Protein 4ANG (pdb70)

Solvent-accessible surface area: 22277 Å² total; per-residue (Å²): 93,13,15,60,67,8,49,0,83,9,66,54,106,111,60,72,87,45,65,0,78,42,87,45,42,102,128,114,55,0,36,0,2,39,52,99,21,27,23,58,21,20,13,93,0,19,0,13,31,122,137,32,116,137,24,48,58,62,1,19,0,102,0,12,25,16,33,65,92,78,79,91,75,141,62,118,94,41,69,51,57,59,40,21,6,92,1,28,0,47,1,28,1,15,52,148,15,66,67,126,42,17,31,22,7,0,6,8,0,18,12,0,1,82,65,94,27,122,1,0,30,27,0,0,0,53,38,86,37,23,160,10,100,26,46,76,5,44,0,94,10,64,43,105,103,80,67,82,45,58,0,66,60,131,44,63,170,123,118,58,0,29,0,3,53,58,125,66,49,87,81,15,20,5,63,0,23,0,14,37,109,134,27,111,134,18,50,55,62,0,25,0,86,0,12,33,16,43,48,117,68,115,76,86,151,61,122,78,74,44,72,61,47,53,14,9,78,0,35,0,38,0,26,0,25,67,179,13,60,70,131,39,19,30,20,4,0,5,13,0,15,20,0,0,88,54,91,26,113,2,0,24,33,0,0,0,54,36,86,36,17,137,148,54,52,108,72,48,76,63,140,47,149,104,103,103,65,67,76,68,56,5,72,53,116,50,99,182,128,48,52,8,39,5,3,36,62,107,67,71,91,79,16,26,8,88,26,28,74,23,79,116,141,33,116,122,26,76,40,62,22,19,40,108,42,19,56,20,55,54,101,74,90,84,78,138,69,107,99,48,56,43,63,66,149,45,69,159,74,75,52,80,24,72,38,41,12,162,14,51,75,145,97,62,104,84,109,59,37,135,78,49,56,31,83,97,50,91,71,144,127,40,37,38,49,92,76,73,154,65,52,119,232

Structure (mmCIF, N/CA/C/O backbone):
data_4ANG
#
_entry.id   4ANG
#
_cell.length_a   281.300
_cell.length_b   285.400
_cell.length_c   472.900
_cell.angle_alpha   93.23
_cell.angle_beta   90.03
_cell.angle_gamma   119.45
#
_symmetry.space_group_name_H-M   'P 1'
#
loop_
_entity.id
_entity.type
_entity.pdbx_description
1 polymer 'COAT PROTEIN'
2 polymer "5'-R(*CP*CP*AP*UP*AP*AP*GP*GP*AP*GP*CP*UP*AP*CP *CP*UP*AP*UP*GP*GP)-3'"
3 non-polymer 'CALCIUM ION'
#
loop_
_atom_site.group_PDB
_atom_site.id
_atom_site.type_symbol
_atom_site.label_atom_id
_atom_site.label_alt_id
_atom_site.label_comp_id
_atom_site.label_asym_id
_atom_site.label_entity_id
_atom_site.label_seq_id
_atom_site.pdbx_PDB_ins_code
_atom_site.Cartn_x
_atom_site.Cartn_y
_atom_site.Cartn_z
_atom_site.occupancy
_atom_site.B_iso_or_equiv
_atom_site.auth_seq_id
_atom_site.auth_comp_id
_atom_site.auth_asym_id
_atom_site.auth_atom_id
_atom_site.pdbx_PDB_model_num
ATOM 1 N N . ALA A 1 1 ? 12.613 18.536 130.737 1.00 38.64 1 ALA A N 1
ATOM 2 C CA . ALA A 1 1 ? 12.531 19.616 129.721 1.00 39.71 1 ALA A CA 1
ATOM 3 C C . ALA A 1 1 ? 11.243 20.496 129.831 1.00 39.22 1 ALA A C 1
ATOM 4 O O . ALA A 1 1 ? 10.858 20.892 130.936 1.00 41.65 1 ALA A O 1
ATOM 6 N N . GLN A 1 2 ? 10.583 20.789 128.705 1.00 37.92 2 GLN A N 1
ATOM 7 C CA . GLN A 1 2 ? 9.404 21.667 128.666 1.00 32.09 2 GLN A CA 1
ATOM 8 C C . GLN A 1 2 ? 8.039 21.048 128.806 1.00 31.26 2 GLN A C 1
ATOM 9 O O . GLN A 1 2 ? 7.292 21.396 129.719 1.00 29.87 2 GLN A O 1
ATOM 15 N N . LEU A 1 3 ? 7.697 20.179 127.857 1.00 29.13 3 LEU A N 1
ATOM 16 C CA . LEU A 1 3 ? 6.400 19.514 127.841 1.00 28.90 3 LEU A CA 1
ATOM 17 C C . LEU A 1 3 ? 6.213 18.713 129.106 1.00 29.18 3 LEU A C 1
ATOM 18 O O . LEU A 1 3 ? 6.991 17.806 129.402 1.00 29.89 3 LEU A O 1
ATOM 23 N N . GLN A 1 4 ? 5.158 19.040 129.838 1.00 28.78 4 GLN A N 1
ATOM 24 C CA . GLN A 1 4 ? 4.878 18.407 131.111 1.00 29.43 4 GLN A CA 1
ATOM 25 C C . GLN A 1 4 ? 3.388 18.275 131.289 1.00 29.85 4 GLN A C 1
ATOM 26 O O . GLN A 1 4 ? 2.626 18.546 130.363 1.00 31.81 4 GLN A O 1
ATOM 32 N N . ASN A 1 5 ? 2.962 17.882 132.485 1.00 29.27 5 ASN A N 1
ATOM 33 C CA . ASN A 1 5 ? 1.536 17.749 132.732 1.00 27.72 5 ASN A CA 1
ATOM 34 C C . ASN A 1 5 ? 0.810 19.064 132.675 1.00 26.13 5 ASN A C 1
ATOM 35 O O . ASN A 1 5 ? 1.412 20.144 132.720 1.00 26.23 5 ASN A O 1
ATOM 40 N N . LEU A 1 6 ? -0.504 18.954 132.595 1.00 22.74 6 LEU A N 1
ATOM 41 C CA . LEU A 1 6 ? -1.356 20.113 132.536 1.00 21.44 6 LEU A CA 1
ATOM 42 C C . LEU A 1 6 ? -2.702 19.698 133.061 1.00 21.63 6 LEU A C 1
ATOM 43 O O . LEU A 1 6 ? -3.296 18.755 132.544 1.00 21.40 6 LEU A O 1
ATOM 48 N N . VAL A 1 7 ? -3.187 20.390 134.086 1.00 22.11 7 VAL A N 1
ATOM 49 C CA . VAL A 1 7 ? -4.492 20.051 134.640 1.00 23.76 7 VAL A CA 1
ATOM 50 C C . VAL A 1 7 ? -5.550 21.142 134.476 1.00 25.11 7 VAL A C 1
ATOM 51 O O . VAL A 1 7 ? -5.385 22.264 134.947 1.00 26.04 7 VAL A O 1
ATOM 55 N N . LEU A 1 8 ? -6.651 20.803 133.823 1.00 26.67 8 LEU A N 1
ATOM 56 C CA . LEU A 1 8 ? -7.706 21.773 133.608 1.00 30.49 8 LEU A CA 1
ATOM 57 C C . LEU A 1 8 ? -8.940 21.449 134.426 1.00 33.52 8 LEU A C 1
ATOM 58 O O . LEU A 1 8 ? -9.371 20.296 134.493 1.00 35.88 8 LEU A O 1
ATOM 63 N N . LYS A 1 9 ? -9.508 22.473 135.049 1.00 36.82 9 LYS A N 1
ATOM 64 C CA . LYS A 1 9 ? -10.704 22.285 135.846 1.00 39.63 9 LYS A CA 1
ATOM 65 C C . LYS A 1 9 ? -11.878 22.603 134.944 1.00 40.53 9 LYS A C 1
ATOM 66 O O . LYS A 1 9 ? -11.782 23.470 134.075 1.00 41.14 9 LYS A O 1
ATOM 72 N N . ASP A 1 10 ? -12.980 21.889 135.121 1.00 42.01 10 ASP A N 1
ATOM 73 C CA . ASP A 1 10 ? -14.153 22.168 134.319 1.00 43.09 10 ASP A CA 1
ATOM 74 C C . ASP A 1 10 ? -15.110 22.950 135.209 1.00 43.18 10 ASP A C 1
ATOM 75 O O . ASP A 1 10 ? -14.778 23.283 136.345 1.00 40.41 10 ASP A O 1
ATOM 80 N N . ARG A 1 11 ? -16.294 23.244 134.695 1.00 43.94 11 ARG A N 1
ATOM 81 C CA . ARG A 1 11 ? -17.253 24.024 135.444 1.00 46.73 11 ARG A CA 1
ATOM 82 C C . ARG A 1 11 ? -18.357 23.186 136.068 1.00 48.97 11 ARG A C 1
ATOM 83 O O . ARG A 1 11 ? -19.499 23.622 136.154 1.00 50.70 11 ARG A O 1
ATOM 91 N N . GLU A 1 12 ? -18.020 21.987 136.525 1.00 52.32 12 GLU A N 1
ATOM 92 C CA . GLU A 1 12 ? -19.022 21.120 137.138 1.00 54.83 12 GLU A CA 1
ATOM 93 C C . GLU A 1 12 ? -19.401 21.672 138.502 1.00 56.07 12 GLU A C 1
ATOM 94 O O . GLU A 1 12 ? -18.826 22.670 138.951 1.00 55.95 12 GLU A O 1
ATOM 100 N N . ALA A 1 13 ? -20.374 21.027 139.148 1.00 57.77 13 ALA A N 1
ATOM 101 C CA . ALA A 1 13 ? -20.838 21.431 140.478 1.00 59.51 13 ALA A CA 1
ATOM 102 C C . ALA A 1 13 ? -19.612 21.658 141.362 1.00 60.50 13 ALA A C 1
ATOM 103 O O . ALA A 1 13 ? -19.434 22.732 141.940 1.00 60.65 13 ALA A O 1
ATOM 105 N N . THR A 1 14 ? -18.775 20.627 141.460 1.00 62.20 14 THR A N 1
ATOM 106 C CA . THR A 1 14 ? -17.529 20.689 142.218 1.00 62.32 14 THR A CA 1
ATOM 107 C C . THR A 1 14 ? -16.450 20.451 141.176 1.00 61.98 14 THR A C 1
ATOM 108 O O . THR A 1 14 ? -16.061 19.312 140.917 1.00 61.55 14 THR A O 1
ATOM 112 N N . PRO A 1 15 ? -15.962 21.530 140.558 1.00 61.70 15 PRO A N 1
ATOM 113 C CA . PRO A 1 15 ? -14.929 21.487 139.526 1.00 61.46 15 PRO A CA 1
ATOM 114 C C . PRO A 1 15 ? -14.010 20.268 139.570 1.00 60.62 15 PRO A C 1
ATOM 115 O O . PRO A 1 15 ? -13.289 20.052 140.546 1.00 60.39 15 PRO A O 1
ATOM 119 N N . ASN A 1 16 ? -14.052 19.472 138.505 1.00 59.02 16 ASN A N 1
ATOM 120 C CA . ASN A 1 16 ? -13.211 18.291 138.397 1.00 57.82 16 ASN A CA 1
ATOM 121 C C . ASN A 1 16 ? -11.879 18.671 137.813 1.00 56.78 16 ASN A C 1
ATOM 122 O O . ASN A 1 16 ? -11.722 19.739 137.229 1.00 57.66 16 ASN A O 1
ATOM 127 N N . ASP A 1 17 ? -10.916 17.778 137.948 1.00 54.79 17 ASP A N 1
ATOM 128 C CA . ASP A 1 17 ? -9.609 18.054 137.404 1.00 52.37 17 ASP A CA 1
ATOM 129 C C . ASP A 1 17 ? -9.277 17.036 136.345 1.00 49.16 17 ASP A C 1
ATOM 130 O O . ASP A 1 17 ? -9.264 15.830 136.591 1.00 49.56 17 ASP A O 1
ATOM 135 N N . HIS A 1 18 ? -9.035 17.535 135.148 1.00 44.23 18 HIS A N 1
ATOM 136 C CA . HIS A 1 18 ? -8.680 16.681 134.046 1.00 39.11 18 HIS A CA 1
ATOM 137 C C . HIS A 1 18 ? -7.193 16.837 133.932 1.00 36.01 18 HIS A C 1
ATOM 138 O O . HIS A 1 18 ? -6.692 17.935 133.706 1.00 34.31 18 HIS A O 1
ATOM 145 N N . THR A 1 19 ? -6.485 15.734 134.115 1.00 31.35 19 THR A N 1
ATOM 146 C CA . THR A 1 19 ? -5.041 15.774 134.079 1.00 28.24 19 THR A CA 1
ATOM 147 C C . THR A 1 19 ? -4.476 15.298 132.781 1.00 25.99 19 THR A C 1
ATOM 148 O O . THR A 1 19 ? -4.450 14.104 132.520 1.00 26.06 19 THR A O 1
ATOM 152 N N . PHE A 1 20 ? -4.016 16.228 131.961 1.00 23.53 20 PHE A N 1
ATOM 153 C CA . PHE A 1 20 ? -3.432 15.846 130.695 1.00 22.58 20 PHE A CA 1
ATOM 154 C C . PHE A 1 20 ? -1.966 15.518 130.892 1.00 23.12 20 PHE A C 1
ATOM 155 O O . PHE A 1 20 ? -1.205 16.318 131.439 1.00 26.07 20 PHE A O 1
ATOM 163 N N . VAL A 1 21 ? -1.568 14.329 130.467 1.00 22.35 21 VAL A N 1
ATOM 164 C CA . VAL A 1 21 ? -0.185 13.928 130.584 1.00 21.72 21 VAL A CA 1
ATOM 165 C C . VAL A 1 21 ? 0.410 14.010 129.168 1.00 22.11 21 VAL A C 1
ATOM 166 O O . VAL A 1 21 ? -0.306 13.849 128.182 1.00 23.48 21 VAL A O 1
ATOM 170 N N . PRO A 1 22 ? 1.715 14.292 129.045 1.00 21.74 22 PRO A N 1
ATOM 171 C CA . PRO A 1 22 ? 2.377 14.401 127.743 1.00 22.44 22 PRO A CA 1
ATOM 172 C C . PRO A 1 22 ? 2.200 13.194 126.870 1.00 24.30 22 PRO A C 1
ATOM 173 O O . PRO A 1 22 ? 2.132 12.076 127.362 1.00 24.83 22 PRO A O 1
ATOM 177 N N . ARG A 1 23 ? 2.125 13.422 125.567 1.00 26.81 23 ARG A N 1
ATOM 178 C CA . ARG A 1 23 ? 1.960 12.333 124.629 1.00 30.85 23 ARG A CA 1
ATOM 179 C C . ARG A 1 23 ? 3.089 12.366 123.633 1.00 32.51 23 ARG A C 1
ATOM 180 O O . ARG A 1 23 ? 3.798 11.376 123.453 1.00 34.33 23 ARG A O 1
ATOM 188 N N . ASP A 1 24 ? 3.265 13.507 122.983 1.00 34.41 24 ASP A N 1
ATOM 189 C CA . ASP A 1 24 ? 4.333 13.624 122.006 1.00 37.64 24 ASP A CA 1
ATOM 190 C C . ASP A 1 24 ? 4.466 15.047 121.480 1.00 36.22 24 ASP A C 1
ATOM 191 O O . ASP A 1 24 ? 3.682 15.927 121.823 1.00 36.93 24 ASP A O 1
ATOM 196 N N . ILE A 1 25 ? 5.487 15.260 120.660 1.00 34.40 25 ILE A N 1
ATOM 197 C CA . ILE A 1 25 ? 5.721 16.535 120.017 1.00 32.49 25 ILE A CA 1
ATOM 198 C C . ILE A 1 25 ? 6.091 16.183 118.601 1.00 34.07 25 ILE A C 1
ATOM 199 O O . ILE A 1 25 ? 7.029 15.428 118.387 1.00 33.82 25 ILE A O 1
ATOM 204 N N . ARG A 1 26 ? 5.356 16.703 117.634 1.00 36.50 26 ARG A N 1
ATOM 205 C CA . ARG A 1 26 ? 5.678 16.431 116.247 1.00 40.17 26 ARG A CA 1
ATOM 206 C C . ARG A 1 26 ? 5.611 17.784 115.579 1.00 40.61 26 ARG A C 1
ATOM 207 O O . ARG A 1 26 ? 4.596 18.465 115.682 1.00 41.55 26 ARG A O 1
ATOM 215 N N . ASP A 1 27 ? 6.683 18.189 114.910 1.00 41.94 27 ASP A N 1
ATOM 216 C CA . ASP A 1 27 ? 6.701 19.482 114.225 1.00 43.44 27 ASP A CA 1
ATOM 217 C C . ASP A 1 27 ? 6.659 20.634 115.197 1.00 41.58 27 ASP A C 1
ATOM 218 O O . ASP A 1 27 ? 6.083 21.677 114.903 1.00 39.99 27 ASP A O 1
ATOM 223 N N . ASN A 1 28 ? 7.256 20.442 116.360 1.00 40.02 28 ASN A N 1
ATOM 224 C CA . ASN A 1 28 ? 7.278 21.490 117.361 1.00 38.79 28 ASN A CA 1
ATOM 225 C C . ASN A 1 28 ? 5.860 21.855 117.761 1.00 36.76 28 ASN A C 1
ATOM 226 O O . ASN A 1 28 ? 5.538 23.019 118.036 1.00 35.92 28 ASN A O 1
ATOM 231 N N . VAL A 1 29 ? 5.021 20.829 117.781 1.00 33.10 29 VAL A N 1
ATOM 232 C CA . VAL A 1 29 ? 3.638 20.960 118.172 1.00 30.75 29 VAL A CA 1
ATOM 233 C C . VAL A 1 29 ? 3.484 19.959 119.284 1.00 30.44 29 VAL A C 1
ATOM 234 O O . VAL A 1 29 ? 3.356 18.767 119.030 1.00 31.10 29 VAL A O 1
ATOM 238 N N . GLY A 1 30 ? 3.523 20.448 120.517 1.00 30.67 30 GLY A N 1
ATOM 239 C CA . GLY A 1 30 ? 3.408 19.578 121.667 1.00 30.21 30 GLY A CA 1
ATOM 240 C C . GLY A 1 30 ? 1.986 19.143 121.910 1.00 31.59 30 GLY A C 1
ATOM 241 O O . GLY A 1 30 ? 1.044 19.922 121.771 1.00 31.69 30 GLY A O 1
ATOM 242 N N . GLU A 1 31 ? 1.824 17.878 122.255 1.00 32.73 31 GLU A N 1
ATOM 243 C CA . GLU A 1 31 ? 0.507 17.352 122.534 1.00 34.70 31 GLU A CA 1
ATOM 244 C C . GLU A 1 31 ? 0.553 16.767 123.925 1.00 33.91 31 GLU A C 1
ATOM 245 O O . GLU A 1 31 ? 1.566 16.227 124.367 1.00 34.85 31 GLU A O 1
ATOM 251 N N . VAL A 1 32 ? -0.548 16.903 124.634 1.00 32.49 32 VAL A N 1
ATOM 252 C CA . VAL A 1 32 ? -0.642 16.366 125.968 1.00 31.08 32 VAL A CA 1
ATOM 253 C C . VAL A 1 32 ? -2.090 15.938 126.064 1.00 30.58 32 VAL A C 1
ATOM 254 O O . VAL A 1 32 ? -3.001 16.758 125.962 1.00 30.39 32 VAL A O 1
ATOM 258 N N . VAL A 1 33 ? -2.306 14.641 126.219 1.00 29.70 33 VAL A N 1
ATOM 259 C CA . VAL A 1 33 ? -3.657 14.138 126.284 1.00 30.21 33 VAL A CA 1
ATOM 260 C C . VAL A 1 33 ? -3.998 13.710 127.669 1.00 30.73 33 VAL A C 1
ATOM 261 O O . VAL A 1 33 ? -3.133 13.484 128.501 1.00 30.13 33 VAL A O 1
ATOM 265 N N . GLU A 1 34 ? -5.284 13.594 127.907 1.00 33.01 34 GLU A N 1
ATOM 266 C CA . GLU A 1 34 ? -5.749 13.172 129.193 1.00 36.93 34 GLU A CA 1
ATOM 267 C C . GLU A 1 34 ? -6.671 12.041 128.877 1.00 37.49 34 GLU A C 1
ATOM 268 O O . GLU A 1 34 ? -7.683 12.219 128.204 1.00 36.52 34 GLU A O 1
ATOM 274 N N . SER A 1 35 ? -6.301 10.860 129.340 1.00 39.46 35 SER A N 1
ATOM 275 C CA . SER A 1 35 ? -7.123 9.702 129.084 1.00 41.47 35 SER A CA 1
ATOM 276 C C . SER A 1 35 ? -6.869 8.580 130.058 1.00 41.64 35 SER A C 1
ATOM 277 O O . SER A 1 35 ? -6.004 8.650 130.935 1.00 40.95 35 SER A O 1
ATOM 280 N N . THR A 1 36 ? -7.672 7.544 129.867 1.00 42.32 36 THR A N 1
ATOM 281 C CA . THR A 1 36 ? -7.629 6.327 130.634 1.00 41.81 36 THR A CA 1
ATOM 282 C C . THR A 1 36 ? -6.565 5.512 129.907 1.00 42.21 36 THR A C 1
ATOM 283 O O . THR A 1 36 ? -6.021 5.980 128.907 1.00 44.44 36 THR A O 1
ATOM 287 N N . GLY A 1 37 ? -6.25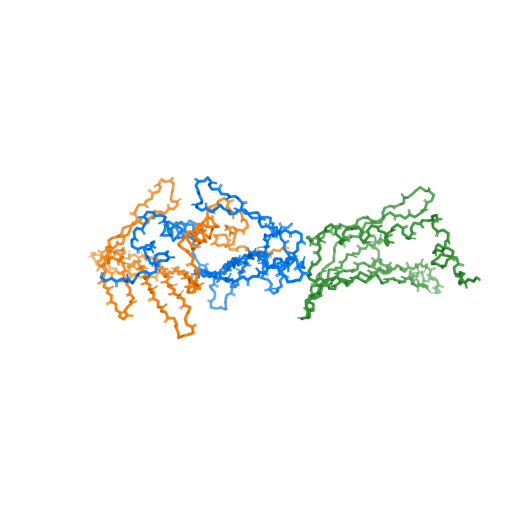9 4.311 130.378 1.00 40.97 37 GLY A N 1
ATOM 288 C CA . GLY A 1 37 ? -5.260 3.512 129.685 1.00 40.13 37 GLY A CA 1
ATOM 289 C C . GLY A 1 37 ? -5.456 3.284 128.176 1.00 39.33 37 GLY A C 1
ATOM 290 O O . GLY A 1 37 ? -4.527 2.865 127.481 1.00 39.16 37 GLY A O 1
ATOM 291 N N . VAL A 1 38 ? -6.644 3.563 127.648 1.00 37.43 38 VAL A N 1
ATOM 292 C CA . VAL A 1 38 ? -6.888 3.330 126.230 1.00 34.83 38 VAL A CA 1
ATOM 293 C C . VAL A 1 38 ? -6.786 4.542 125.348 1.00 34.03 38 VAL A C 1
ATOM 294 O O . VAL A 1 38 ? -7.373 5.580 125.636 1.00 35.81 38 VAL A O 1
ATOM 298 N N . PRO A 1 39 ? -6.064 4.413 124.231 1.00 32.76 39 PRO A N 1
ATOM 299 C CA . PRO A 1 39 ? -5.876 5.503 123.279 1.00 32.17 39 PRO A CA 1
ATOM 300 C C . PRO A 1 39 ? -7.077 5.772 122.396 1.00 32.15 39 PRO A C 1
ATOM 301 O O . PRO A 1 39 ? -6.954 5.815 121.176 1.00 32.80 39 PRO A O 1
ATOM 305 N N . ILE A 1 40 ? -8.240 5.947 123.006 1.00 32.62 40 ILE A N 1
ATOM 306 C CA . ILE A 1 40 ? -9.438 6.243 122.232 1.00 33.84 40 ILE A CA 1
ATOM 307 C C . ILE A 1 40 ? -10.364 7.230 122.927 1.00 35.56 40 ILE A C 1
ATOM 308 O O . ILE A 1 40 ? -10.695 7.064 124.105 1.00 35.74 40 ILE A O 1
ATOM 313 N N . GLY A 1 41 ? -10.784 8.254 122.182 1.00 36.93 41 GLY A N 1
ATOM 314 C CA . GLY A 1 41 ? -11.660 9.268 122.740 1.00 39.01 41 GLY A CA 1
ATOM 315 C C . GLY A 1 41 ? -10.959 10.072 123.825 1.00 40.43 41 GLY A C 1
ATOM 316 O O . GLY A 1 41 ? -11.592 10.624 124.738 1.00 42.07 41 GLY A O 1
ATOM 317 N N . GLU A 1 42 ? -9.638 10.139 123.736 1.00 40.00 42 GLU A N 1
ATOM 318 C CA . GLU A 1 42 ? -8.876 10.880 124.719 1.00 39.33 42 GLU A CA 1
ATOM 319 C C . GLU A 1 42 ? -8.982 12.350 124.365 1.00 37.23 42 GLU A C 1
ATOM 320 O O . GLU A 1 42 ? -8.953 12.710 123.194 1.00 36.77 42 GLU A O 1
ATOM 326 N N . SER A 1 43 ? -9.131 13.195 125.372 1.00 34.99 43 SER A N 1
ATOM 327 C CA . SER A 1 43 ? -9.209 14.620 125.135 1.00 32.65 43 SER A CA 1
ATOM 328 C C . SER A 1 43 ? -7.780 15.100 124.994 1.00 32.23 43 SER A C 1
ATOM 329 O O . SER A 1 43 ? -6.962 14.931 125.892 1.00 32.13 43 SER A O 1
ATOM 332 N N . ARG A 1 44 ? -7.481 15.687 123.848 1.00 31.82 44 ARG A N 1
ATOM 333 C CA . ARG A 1 44 ? -6.147 16.171 123.569 1.00 32.00 44 ARG A CA 1
ATOM 334 C C . ARG A 1 44 ? -6.066 17.665 123.674 1.00 30.42 44 ARG A C 1
ATOM 335 O O . ARG A 1 44 ? -7.042 18.367 123.431 1.00 31.86 44 ARG A O 1
ATOM 343 N N . PHE A 1 45 ? -4.894 18.153 124.035 1.00 27.88 45 PHE A N 1
ATOM 344 C CA . PHE A 1 45 ? -4.670 19.579 124.092 1.00 25.13 45 PHE A CA 1
ATOM 345 C C . PHE A 1 45 ? -3.293 19.771 123.504 1.00 24.48 45 PHE A C 1
ATOM 346 O O . PHE A 1 45 ? -2.339 19.103 123.896 1.00 24.48 45 PHE A O 1
ATOM 354 N N . THR A 1 46 ? -3.177 20.669 122.545 1.00 23.22 46 THR A N 1
ATOM 355 C CA . THR A 1 46 ? -1.886 20.868 121.919 1.00 22.77 46 THR A CA 1
ATOM 356 C C . THR A 1 46 ? -1.471 22.318 122.004 1.00 21.87 46 THR A C 1
ATOM 357 O O . THR A 1 46 ? -2.293 23.211 122.189 1.00 22.92 46 THR A O 1
ATOM 361 N N . ILE A 1 47 ? -0.184 22.551 121.844 1.00 20.24 47 ILE A N 1
ATOM 362 C CA . ILE A 1 47 ? 0.321 23.890 121.926 1.00 19.85 47 ILE A CA 1
ATOM 363 C C . ILE A 1 47 ? 1.546 23.996 121.057 1.00 20.15 47 ILE A C 1
ATOM 364 O O . ILE A 1 47 ? 2.375 23.105 121.034 1.00 19.91 47 ILE A O 1
ATOM 369 N N . SER A 1 48 ? 1.646 25.094 120.330 1.00 22.48 48 SER A N 1
ATOM 370 C CA . SER A 1 48 ? 2.768 25.317 119.434 1.00 25.47 48 SER A CA 1
ATOM 371 C C . SER A 1 48 ? 3.155 26.775 119.502 1.00 26.05 48 SER A C 1
ATOM 372 O O . SER A 1 48 ? 2.427 27.592 120.060 1.00 26.64 48 SER A O 1
ATOM 375 N N . LEU A 1 49 ? 4.299 27.095 118.914 1.00 26.60 49 LEU A N 1
ATOM 376 C CA . LEU A 1 49 ? 4.775 28.466 118.882 1.00 28.37 49 LEU A CA 1
ATOM 377 C C . LEU A 1 49 ? 5.762 28.650 117.752 1.00 30.45 49 LEU A C 1
ATOM 378 O O . LEU A 1 49 ? 6.846 28.072 117.776 1.00 31.14 49 LEU A O 1
ATOM 383 N N . ARG A 1 50 ? 5.390 29.445 116.760 1.00 33.38 50 ARG A N 1
ATOM 384 C CA . ARG A 1 50 ? 6.287 29.695 115.652 1.00 38.00 50 ARG A CA 1
ATOM 385 C C . ARG A 1 50 ? 6.566 31.180 115.593 1.00 39.55 50 ARG A C 1
ATOM 386 O O . ARG A 1 50 ? 5.799 31.982 116.108 1.00 39.79 50 ARG A O 1
ATOM 394 N N . LYS A 1 51 ? 7.686 31.534 114.983 1.00 42.11 51 LYS A N 1
ATOM 395 C CA . LYS A 1 51 ? 8.083 32.916 114.839 1.00 46.20 51 LYS A CA 1
ATOM 396 C C . LYS A 1 51 ? 8.077 33.152 113.348 1.00 47.12 51 LYS A C 1
ATOM 397 O O . LYS A 1 51 ? 8.981 32.701 112.659 1.00 48.80 51 LYS A O 1
ATOM 403 N N . THR A 1 52 ? 7.057 33.834 112.841 1.00 49.77 52 THR A N 1
ATOM 404 C CA . THR A 1 52 ? 6.986 34.106 111.410 1.00 52.88 52 THR A CA 1
ATOM 405 C C . THR A 1 52 ? 8.142 34.974 110.968 1.00 55.43 52 THR A C 1
ATOM 406 O O . THR A 1 52 ? 8.822 35.613 111.779 1.00 56.78 52 THR A O 1
ATOM 410 N N . SER A 1 53 ? 8.332 35.002 109.657 1.00 58.40 53 SER A N 1
ATOM 411 C CA . SER A 1 53 ? 9.380 35.777 109.015 1.00 60.79 53 SER A CA 1
ATOM 412 C C . SER A 1 53 ? 9.218 37.266 109.307 1.00 61.32 53 SER A C 1
ATOM 413 O O . SER A 1 53 ? 10.200 37.950 109.617 1.00 62.74 53 SER A O 1
ATOM 416 N N . ASN A 1 54 ? 7.977 37.751 109.190 1.00 61.68 54 ASN A N 1
ATOM 417 C CA . ASN A 1 54 ? 7.622 39.154 109.430 1.00 60.31 54 ASN A CA 1
ATOM 418 C C . ASN A 1 54 ? 8.265 39.612 110.729 1.00 57.04 54 ASN A C 1
ATOM 419 O O . ASN A 1 54 ? 8.540 40.793 110.909 1.00 56.54 54 ASN A O 1
ATOM 424 N N . GLY A 1 55 ? 8.487 38.660 111.633 1.00 53.48 55 GLY A N 1
ATOM 425 C CA . GLY A 1 55 ? 9.093 38.964 112.916 1.00 47.73 55 GLY A CA 1
ATOM 426 C C . GLY A 1 55 ? 8.005 39.039 113.961 1.00 43.79 55 GLY A C 1
ATOM 427 O O . GLY A 1 55 ? 8.023 39.883 114.857 1.00 44.54 55 GLY A O 1
ATOM 428 N N . ARG A 1 56 ? 7.029 38.161 113.827 1.00 38.17 56 ARG A N 1
ATOM 429 C CA . ARG A 1 56 ? 5.937 38.140 114.764 1.00 33.97 56 ARG A CA 1
ATOM 430 C C . ARG A 1 56 ? 5.941 36.810 115.447 1.00 32.63 56 ARG A C 1
ATOM 431 O O . ARG A 1 56 ? 6.191 35.803 114.811 1.00 34.36 56 ARG A O 1
ATOM 439 N N . TYR A 1 57 ? 5.700 36.788 116.747 1.00 30.93 57 TYR A N 1
ATOM 440 C CA . TYR A 1 57 ? 5.642 35.510 117.422 1.00 29.08 57 TYR A CA 1
ATOM 441 C C . TYR A 1 57 ? 4.174 35.198 117.537 1.00 28.81 57 TYR A C 1
ATOM 442 O O . TYR A 1 57 ? 3.395 36.053 117.965 1.00 27.93 57 TYR A O 1
ATOM 451 N N . LYS A 1 58 ? 3.790 33.995 117.123 1.00 27.96 58 LYS A N 1
ATOM 452 C CA . LYS A 1 58 ? 2.404 33.580 117.239 1.00 28.67 58 LYS A CA 1
ATOM 453 C C . LYS A 1 58 ? 2.291 32.108 117.621 1.00 27.31 58 LYS A C 1
ATOM 454 O O . LYS A 1 58 ? 2.838 31.248 116.953 1.00 28.21 58 LYS A O 1
ATOM 460 N N . SER A 1 59 ? 1.590 31.831 118.714 1.00 26.32 59 SER A N 1
ATOM 461 C CA . SER A 1 59 ? 1.434 30.468 119.191 1.00 27.55 59 SER A CA 1
ATOM 462 C C . SER A 1 59 ? -0.003 30.025 119.038 1.00 28.02 59 SER A C 1
ATOM 463 O O . SER A 1 59 ? -0.905 30.863 118.920 1.00 28.15 59 SER A O 1
ATOM 466 N N . THR A 1 60 ? -0.216 28.710 119.086 1.00 27.40 60 THR A N 1
ATOM 467 C CA . THR A 1 60 ? -1.550 28.151 118.915 1.00 27.15 60 THR A CA 1
ATOM 468 C C . THR A 1 60 ? -1.943 27.064 119.893 1.00 26.28 60 THR A C 1
ATOM 469 O O . THR A 1 60 ? -1.268 26.041 120.008 1.00 27.09 60 THR A O 1
ATOM 473 N N . LEU A 1 61 ? -3.063 27.275 120.572 1.00 24.90 61 LEU A N 1
ATOM 474 C CA . LEU A 1 61 ? -3.564 26.289 121.511 1.00 23.21 61 LEU A CA 1
ATOM 475 C C . LEU A 1 61 ? -4.758 25.639 120.854 1.00 22.93 61 LEU A C 1
ATOM 476 O O . LEU A 1 61 ? -5.587 26.316 120.249 1.00 24.35 61 LEU A O 1
ATOM 481 N N . LYS A 1 62 ? -4.844 24.325 120.962 1.00 21.73 62 LYS A N 1
ATOM 482 C CA . LYS A 1 62 ? -5.949 23.607 120.373 1.00 20.16 62 LYS A CA 1
ATOM 483 C C . LYS A 1 62 ? -6.406 22.565 121.384 1.00 18.68 62 LYS A C 1
ATOM 484 O O . LYS A 1 62 ? -5.606 21.783 121.905 1.00 17.65 62 LYS A O 1
ATOM 490 N N . LEU A 1 63 ? -7.692 22.575 121.695 1.00 15.83 63 LEU A N 1
ATOM 491 C CA . LEU A 1 63 ? -8.221 21.615 122.649 1.00 15.28 63 LEU A CA 1
ATOM 492 C C . LEU A 1 63 ? -9.334 20.806 122.026 1.00 15.08 63 LEU A C 1
ATOM 493 O O . LEU A 1 63 ? -10.251 21.364 121.429 1.00 16.81 63 LEU A O 1
ATOM 498 N N . VAL A 1 64 ? -9.257 19.491 122.168 1.00 13.49 64 VAL A N 1
ATOM 499 C CA . VAL A 1 64 ? -10.272 18.617 121.615 1.00 14.30 64 VAL A CA 1
ATOM 500 C C . VAL A 1 64 ? -10.861 17.793 122.713 1.00 14.54 64 VAL A C 1
ATOM 501 O O . VAL A 1 64 ? -10.142 17.096 123.399 1.00 17.65 64 VAL A O 1
ATOM 505 N N . VAL A 1 65 ? -12.164 17.843 122.890 1.00 15.69 65 VAL A N 1
ATOM 506 C CA . VAL A 1 65 ? -12.738 17.056 123.954 1.00 17.96 65 VAL A CA 1
ATOM 507 C C . VAL A 1 65 ? -13.915 16.270 123.461 1.00 21.14 65 VAL A C 1
ATOM 508 O O . VAL A 1 65 ? -15.034 16.788 123.348 1.00 22.43 65 VAL A O 1
ATOM 512 N N . PRO A 1 66 ? -13.673 14.991 123.158 1.00 23.56 66 PRO A N 1
ATOM 513 C CA . PRO A 1 66 ? -14.665 14.044 122.666 1.00 24.89 66 PRO A CA 1
ATOM 514 C C . PRO A 1 66 ? -15.494 13.513 123.825 1.00 26.44 66 PRO A C 1
ATOM 515 O O . PRO A 1 66 ? -15.005 13.392 124.950 1.00 24.88 66 PRO A O 1
ATOM 519 N N . VAL A 1 67 ? -16.756 13.219 123.541 1.00 28.90 67 VAL A N 1
ATOM 520 C CA . VAL A 1 67 ? -17.659 12.674 124.539 1.00 32.12 67 VAL A CA 1
ATOM 521 C C . VAL A 1 67 ? -17.694 11.195 124.244 1.00 34.33 67 VAL A C 1
ATOM 522 O O . VAL A 1 67 ? -17.964 10.796 123.110 1.00 33.97 67 VAL A O 1
ATOM 526 N N . VAL A 1 68 ? -17.400 10.378 125.248 1.00 37.24 68 VAL A N 1
ATOM 527 C CA . VAL A 1 68 ? -17.414 8.936 125.045 1.00 40.74 68 VAL A CA 1
ATOM 528 C C . VAL A 1 68 ? -18.398 8.261 125.963 1.00 43.17 68 VAL A C 1
ATOM 529 O O . VAL A 1 68 ? -18.523 8.626 127.138 1.00 45.13 68 VAL A O 1
ATOM 533 N N . GLN A 1 69 ? -19.101 7.284 125.405 1.00 45.86 69 GLN A N 1
ATOM 534 C CA . GLN A 1 69 ? -20.089 6.508 126.135 1.00 48.05 69 GLN A CA 1
ATOM 535 C C . GLN A 1 69 ? -19.846 5.074 125.718 1.00 49.85 69 GLN A C 1
ATOM 536 O O . GLN A 1 69 ? -19.289 4.820 124.648 1.00 50.17 69 GLN A O 1
ATOM 542 N N . SER A 1 70 ? -20.248 4.133 126.559 1.00 52.06 70 SER A N 1
ATOM 543 C CA . SER A 1 70 ? -20.046 2.735 126.225 1.00 53.43 70 SER A CA 1
ATOM 544 C C . SER A 1 70 ? -21.257 2.181 125.492 1.00 53.51 70 SER A C 1
ATOM 545 O O . SER A 1 70 ? -22.410 2.362 125.905 1.00 51.71 70 SER A O 1
ATOM 548 N N . GLN A 1 71 ? -20.972 1.529 124.375 1.00 53.78 71 GLN A N 1
ATOM 549 C CA . GLN A 1 71 ? -22.000 0.929 123.547 1.00 55.93 71 GLN A CA 1
ATOM 550 C C . GLN A 1 71 ? -21.896 -0.571 123.729 1.00 56.96 71 GLN A C 1
ATOM 551 O O . GLN A 1 71 ? -20.812 -1.087 123.992 1.00 59.62 71 GLN A O 1
ATOM 557 N N . THR A 1 72 ? -23.008 -1.276 123.562 1.00 57.96 72 THR A N 1
ATOM 558 C CA . THR A 1 72 ? -22.990 -2.716 123.730 1.00 56.36 72 THR A CA 1
ATOM 559 C C . THR A 1 72 ? -23.391 -3.452 122.463 1.00 56.06 72 THR A C 1
ATOM 560 O O . THR A 1 72 ? -24.510 -3.308 121.968 1.00 54.96 72 THR A O 1
ATOM 564 N N . VAL A 1 73 ? -22.462 -4.238 121.937 1.00 55.73 73 VAL A N 1
ATOM 565 C CA . VAL A 1 73 ? -22.720 -5.011 120.727 1.00 56.52 73 VAL A CA 1
ATOM 566 C C . VAL A 1 73 ? -22.463 -6.502 120.966 1.00 56.69 73 VAL A C 1
ATOM 567 O O . VAL A 1 73 ? -21.323 -6.967 120.937 1.00 56.05 73 VAL A O 1
ATOM 571 N N . ASN A 1 74 ? -23.535 -7.249 121.200 1.00 56.42 74 ASN A N 1
ATOM 572 C CA . ASN A 1 74 ? -23.409 -8.666 121.449 1.00 56.40 74 ASN A CA 1
ATOM 573 C C . ASN A 1 74 ? -22.636 -8.839 122.739 1.00 57.27 74 ASN A C 1
ATOM 574 O O . ASN A 1 74 ? -21.752 -9.676 122.816 1.00 59.30 74 ASN A O 1
ATOM 579 N N . GLY A 1 75 ? -22.956 -8.040 123.750 1.00 58.62 75 GLY A N 1
ATOM 580 C CA . GLY A 1 75 ? -22.263 -8.163 125.022 1.00 59.78 75 GLY A CA 1
ATOM 581 C C . GLY A 1 75 ? -20.847 -7.622 124.994 1.00 60.90 75 GLY A C 1
ATOM 582 O O . GLY A 1 75 ? -20.180 -7.569 126.028 1.00 60.78 75 GLY A O 1
ATOM 583 N N . ILE A 1 76 ? -20.386 -7.234 123.806 1.00 62.35 76 ILE A N 1
ATOM 584 C CA . ILE A 1 76 ? -19.046 -6.667 123.625 1.00 63.57 76 ILE A CA 1
ATOM 585 C C . ILE A 1 76 ? -19.100 -5.163 123.946 1.00 64.55 76 ILE A C 1
ATOM 586 O O . ILE A 1 76 ? -19.186 -4.320 123.040 1.00 64.30 76 ILE A O 1
ATOM 591 N N . VAL A 1 77 ? -19.063 -4.838 125.240 1.00 64.65 77 VAL A N 1
ATOM 592 C CA . VAL A 1 77 ? -19.115 -3.451 125.690 1.00 64.17 77 VAL A CA 1
ATOM 593 C C . VAL A 1 77 ? -17.804 -2.750 125.366 1.00 64.60 77 VAL A C 1
ATOM 594 O O . VAL A 1 77 ? -16.728 -3.204 125.752 1.00 64.67 77 VAL A O 1
ATOM 598 N N . THR A 1 78 ? -17.905 -1.640 124.648 1.00 65.31 78 THR A N 1
ATOM 599 C CA . THR A 1 78 ? -16.738 -0.864 124.251 1.00 66.38 78 THR A CA 1
ATOM 600 C C . THR A 1 78 ? -17.003 0.628 124.347 1.00 66.33 78 THR A C 1
ATOM 601 O O . THR A 1 78 ? -18.101 1.094 124.020 1.00 69.43 78 THR A O 1
ATOM 605 N N . PRO A 1 79 ? -16.018 1.402 124.830 1.00 64.80 79 PRO A N 1
ATOM 606 C CA . PRO A 1 79 ? -16.313 2.831 124.879 1.00 60.77 79 PRO A CA 1
ATOM 607 C C . PRO A 1 79 ? -16.071 3.355 123.446 1.00 57.23 79 PRO A C 1
ATOM 608 O O . PRO A 1 79 ? -15.163 2.887 122.735 1.00 53.27 79 PRO A O 1
ATOM 612 N N . VAL A 1 80 ? -16.919 4.291 123.023 1.00 52.15 80 VAL A N 1
ATOM 613 C CA . VAL A 1 80 ? -16.836 4.874 121.693 1.00 46.91 80 VAL A CA 1
ATOM 614 C C . VAL A 1 80 ? -17.140 6.366 121.746 1.00 45.01 80 VAL A C 1
ATOM 615 O O . VAL A 1 80 ? -17.785 6.853 122.680 1.00 43.29 80 VAL A O 1
ATOM 619 N N . VAL A 1 81 ? -16.676 7.087 120.733 1.00 41.65 81 VAL A N 1
ATOM 620 C CA . VAL A 1 81 ? -16.895 8.521 120.671 1.00 39.35 81 VAL A CA 1
ATOM 621 C C . VAL A 1 81 ? -18.181 8.863 119.955 1.00 37.55 81 VAL A C 1
ATOM 622 O O . VAL A 1 81 ? -18.338 8.583 118.769 1.00 35.92 81 VAL A O 1
ATOM 626 N N . VAL A 1 82 ? -19.090 9.497 120.677 1.00 35.58 82 VAL A N 1
ATOM 627 C CA . VAL A 1 82 ? -20.364 9.871 120.110 1.00 34.94 82 VAL A CA 1
ATOM 628 C C . VAL A 1 82 ? -20.296 11.233 119.435 1.00 34.02 82 VAL A C 1
ATOM 629 O O . VAL A 1 82 ? -20.952 11.454 118.424 1.00 35.93 82 VAL A O 1
ATOM 633 N N . ARG A 1 83 ? -19.512 12.150 119.993 1.00 32.84 83 ARG A N 1
ATOM 634 C CA . ARG A 1 83 ? -19.382 13.482 119.408 1.00 30.90 83 ARG A CA 1
ATOM 635 C C . ARG A 1 83 ? -18.188 14.208 119.986 1.00 30.78 83 ARG A C 1
ATOM 636 O O . ARG A 1 83 ? -17.709 13.853 121.065 1.00 29.90 83 ARG A O 1
ATOM 644 N N . THR A 1 84 ? -17.705 15.222 119.270 1.00 30.40 84 THR A N 1
ATOM 645 C CA . THR A 1 84 ? -16.545 15.982 119.741 1.00 31.04 84 THR A CA 1
ATOM 646 C C . THR A 1 84 ? -16.673 17.500 119.701 1.00 29.94 84 THR A C 1
ATOM 647 O O . THR A 1 84 ? -17.305 18.068 118.810 1.00 31.04 84 THR A O 1
ATOM 651 N N . SER A 1 85 ? -16.049 18.153 120.674 1.00 28.51 85 SER A N 1
ATOM 652 C CA . SER A 1 85 ? -16.070 19.605 120.752 1.00 26.70 85 SER A CA 1
ATOM 653 C C . SER A 1 85 ? -14.648 20.093 120.557 1.00 25.06 85 SER A C 1
ATOM 654 O O . SER A 1 85 ? -13.720 19.563 121.150 1.00 26.41 85 SER A O 1
ATOM 657 N N . TYR A 1 86 ? -14.478 21.095 119.712 1.00 22.86 86 TYR A N 1
ATOM 658 C CA . TYR A 1 86 ? -13.160 21.614 119.435 1.00 21.40 86 TYR A CA 1
ATOM 659 C C . TYR A 1 86 ? -13.082 23.090 119.715 1.00 20.68 86 TYR A C 1
ATOM 660 O O . TYR A 1 86 ? -14.076 23.807 119.616 1.00 22.38 86 TYR A O 1
ATOM 669 N N . VAL A 1 87 ? -11.889 23.556 120.039 1.00 18.84 87 VAL A N 1
ATOM 670 C CA . VAL A 1 87 ? -11.690 24.974 120.252 1.00 17.80 87 VAL A CA 1
ATOM 671 C C . VAL A 1 87 ? -10.254 25.295 119.957 1.00 18.69 87 VAL A C 1
ATOM 672 O O . VAL A 1 87 ? -9.345 24.586 120.390 1.00 18.57 87 VAL A O 1
ATOM 676 N N . THR A 1 88 ? -10.047 26.362 119.207 1.00 19.38 88 THR A N 1
ATOM 677 C CA . THR A 1 88 ? -8.699 26.763 118.876 1.00 21.92 88 THR A CA 1
ATOM 678 C C . THR A 1 88 ? -8.424 28.168 119.346 1.00 21.89 88 THR A C 1
ATOM 679 O O . THR A 1 88 ? -9.308 29.019 119.302 1.00 24.90 88 THR A O 1
ATOM 683 N N . VAL A 1 89 ? -7.204 28.418 119.794 1.00 20.80 89 VAL A N 1
ATOM 684 C CA . VAL A 1 89 ? -6.867 29.749 120.237 1.00 21.07 89 VAL A CA 1
ATOM 685 C C . VAL A 1 89 ? -5.591 30.125 119.499 1.00 23.57 89 VAL A C 1
ATOM 686 O O . VAL A 1 89 ? -4.707 29.287 119.323 1.00 23.40 89 VAL A O 1
ATOM 690 N N . ASP A 1 90 ? -5.512 31.375 119.046 1.00 27.48 90 ASP A N 1
ATOM 691 C CA . ASP A 1 90 ? -4.361 31.858 118.280 1.00 31.40 90 ASP A CA 1
ATOM 692 C C . ASP A 1 90 ? -3.864 33.196 118.744 1.00 30.21 90 ASP A C 1
ATOM 693 O O . ASP A 1 90 ? -4.541 34.208 118.548 1.00 30.85 90 ASP A O 1
ATOM 698 N N . PHE A 1 91 ? -2.676 33.227 119.324 1.00 27.04 91 PHE A N 1
ATOM 699 C CA . PHE A 1 91 ? -2.149 34.495 119.761 1.00 24.06 91 PHE A CA 1
ATOM 700 C C . PHE A 1 91 ? -1.130 34.920 118.779 1.00 23.92 91 PHE A C 1
ATOM 701 O O . PHE A 1 91 ? -0.336 34.117 118.339 1.00 24.67 91 PHE A O 1
ATOM 709 N N . ASP A 1 92 ? -1.167 36.191 118.434 1.00 25.36 92 ASP A N 1
ATOM 710 C CA . ASP A 1 92 ? -0.227 36.764 117.501 1.00 28.64 92 ASP A CA 1
ATOM 711 C C . ASP A 1 92 ? 0.341 38.013 118.178 1.00 27.95 92 ASP A C 1
ATOM 712 O O . ASP A 1 92 ? -0.319 39.056 118.254 1.00 27.31 92 ASP A O 1
ATOM 717 N N . TYR A 1 93 ? 1.560 37.908 118.688 1.00 25.99 93 TYR A N 1
ATOM 718 C CA . TYR A 1 93 ? 2.161 39.047 119.357 1.00 25.49 93 TYR A CA 1
ATOM 719 C C . TYR A 1 93 ? 3.243 39.702 118.541 1.00 25.17 93 TYR A C 1
ATOM 720 O O . TYR A 1 93 ? 3.838 39.082 117.666 1.00 24.71 93 TYR A O 1
ATOM 729 N N . ASP A 1 94 ? 3.516 40.956 118.866 1.00 24.79 94 ASP A N 1
ATOM 730 C CA . ASP A 1 94 ? 4.545 41.698 118.177 1.00 25.75 94 ASP A CA 1
ATOM 731 C C . ASP A 1 94 ? 5.868 41.419 118.850 1.00 24.37 94 ASP A C 1
ATOM 732 O O . ASP A 1 94 ? 5.959 41.444 120.066 1.00 24.37 94 ASP A O 1
ATOM 737 N N . ALA A 1 95 ? 6.906 41.170 118.070 1.00 24.15 95 ALA A N 1
ATOM 738 C CA . ALA A 1 95 ? 8.214 40.875 118.651 1.00 25.29 95 ALA A CA 1
ATOM 739 C C . ALA A 1 95 ? 8.817 41.981 119.522 1.00 25.84 95 ALA A C 1
ATOM 740 O O . ALA A 1 95 ? 9.962 41.867 119.971 1.00 24.48 95 ALA A O 1
ATOM 742 N N . ARG A 1 96 ? 8.055 43.047 119.751 1.00 26.11 96 ARG A N 1
ATOM 743 C CA . ARG A 1 96 ? 8.530 44.161 120.558 1.00 26.33 96 ARG A CA 1
ATOM 744 C C . ARG A 1 96 ? 7.605 44.366 121.745 1.00 26.29 96 ARG A C 1
ATOM 745 O O . ARG A 1 96 ? 7.697 45.368 122.465 1.00 26.82 96 ARG A O 1
ATOM 753 N N . SER A 1 97 ? 6.711 43.406 121.947 1.00 25.08 97 SER A N 1
ATOM 754 C CA . SER A 1 97 ? 5.779 43.481 123.050 1.00 24.56 97 SER A CA 1
ATOM 755 C C . SER A 1 97 ? 6.551 43.099 124.290 1.00 25.07 97 SER A C 1
ATOM 756 O O . SER A 1 97 ? 7.590 42.442 124.205 1.00 25.57 97 SER A O 1
ATOM 759 N N . THR A 1 98 ? 6.040 43.507 125.442 1.00 25.17 98 THR A N 1
ATOM 760 C CA . THR A 1 98 ? 6.688 43.223 126.707 1.00 25.75 98 THR A CA 1
ATOM 761 C C . THR A 1 98 ? 5.919 42.155 127.441 1.00 25.81 98 THR A C 1
ATOM 762 O O . THR A 1 98 ? 4.739 41.939 127.161 1.00 26.36 98 THR A O 1
ATOM 766 N N . THR A 1 99 ? 6.570 41.500 128.396 1.00 25.46 99 THR A N 1
ATOM 767 C CA . THR A 1 99 ? 5.896 40.437 129.113 1.00 25.45 99 THR A CA 1
ATOM 768 C C . THR A 1 99 ? 4.601 40.900 129.725 1.00 26.09 99 THR A C 1
ATOM 769 O O . THR A 1 99 ? 3.599 40.195 129.659 1.00 27.11 99 THR A O 1
ATOM 773 N N . LYS A 1 100 ? 4.606 42.087 130.315 1.00 27.10 100 LYS A N 1
ATOM 774 C CA . LYS A 1 100 ? 3.384 42.596 130.915 1.00 28.74 100 LYS A CA 1
ATOM 775 C C . LYS A 1 100 ? 2.259 42.678 129.906 1.00 27.48 100 LYS A C 1
ATOM 776 O O . LYS A 1 100 ? 1.194 42.102 130.111 1.00 27.91 100 LYS A O 1
ATOM 782 N N . GLU A 1 101 ? 2.499 43.387 128.811 1.00 26.48 101 GLU A N 1
ATOM 783 C CA . GLU A 1 101 ? 1.476 43.544 127.787 1.00 26.98 101 GLU A CA 1
ATOM 784 C C . GLU A 1 101 ? 0.833 42.210 127.498 1.00 24.73 101 GLU A C 1
ATOM 785 O O . GLU A 1 101 ? -0.370 42.023 127.701 1.00 22.24 101 GLU A O 1
ATOM 791 N N . ARG A 1 102 ? 1.657 41.280 127.028 1.00 22.83 102 ARG A N 1
ATOM 792 C CA . ARG A 1 102 ? 1.182 39.957 126.687 1.00 23.00 102 ARG A CA 1
ATOM 793 C C . ARG A 1 102 ? 0.372 39.360 127.827 1.00 24.15 102 ARG A C 1
ATOM 794 O O . ARG A 1 102 ? -0.756 38.905 127.618 1.00 24.98 102 ARG A O 1
ATOM 802 N N . ASN A 1 103 ? 0.921 39.382 129.035 1.00 24.29 103 ASN A N 1
ATOM 803 C CA . ASN A 1 103 ? 0.196 38.831 130.162 1.00 24.52 103 ASN A CA 1
ATOM 804 C C . ASN A 1 103 ? -1.187 39.458 130.302 1.00 24.40 103 ASN A C 1
ATOM 805 O O . ASN A 1 103 ? -2.197 38.746 130.319 1.00 25.31 103 ASN A O 1
ATOM 810 N N . ASN A 1 104 ? -1.248 40.781 130.410 1.00 23.02 104 ASN A N 1
ATOM 811 C CA . ASN A 1 104 ? -2.540 41.441 130.544 1.00 22.24 104 ASN A CA 1
ATOM 812 C C . ASN A 1 104 ? -3.442 41.022 129.418 1.00 21.58 104 ASN A C 1
ATOM 813 O O . ASN A 1 104 ? -4.617 40.717 129.634 1.00 21.06 104 ASN A O 1
ATOM 818 N N . PHE A 1 105 ? -2.883 41.013 128.210 1.00 19.67 105 PHE A N 1
ATOM 819 C CA . PHE A 1 105 ? -3.627 40.609 127.029 1.00 16.84 105 PHE A CA 1
ATOM 820 C C . PHE A 1 105 ? -4.280 39.263 127.278 1.00 16.87 105 PHE A C 1
ATOM 821 O O . PHE A 1 105 ? -5.502 39.145 127.211 1.00 17.54 105 PHE A O 1
ATOM 829 N N . VAL A 1 106 ? -3.472 38.245 127.567 1.00 14.26 106 VAL A N 1
ATOM 830 C CA . VAL A 1 106 ? -4.026 36.930 127.835 1.00 13.09 106 VAL A CA 1
ATOM 831 C C . VAL A 1 106 ? -5.067 37.036 128.922 1.00 13.33 106 VAL A C 1
ATOM 832 O O . VAL A 1 106 ? -6.204 36.604 128.754 1.00 13.03 106 VAL A O 1
ATOM 836 N N . GLY A 1 107 ? -4.674 37.621 130.041 1.00 13.04 107 GLY A N 1
ATOM 837 C CA . GLY A 1 107 ? -5.605 37.767 131.139 1.00 14.65 107 GLY A CA 1
ATOM 838 C C . GLY A 1 107 ? -6.991 38.245 130.734 1.00 14.50 107 GLY A C 1
ATOM 839 O O . GLY A 1 107 ? -8.003 37.756 131.249 1.00 13.31 107 GLY A O 1
ATOM 840 N N . MET A 1 108 ? -7.039 39.202 129.816 1.00 13.19 108 MET A N 1
ATOM 841 C CA . MET A 1 108 ? -8.307 39.740 129.371 1.00 15.31 108 MET A CA 1
ATOM 842 C C . MET A 1 108 ? -9.140 38.733 128.633 1.00 14.16 108 MET A C 1
ATOM 843 O O . MET A 1 108 ? -10.256 38.421 129.024 1.00 14.00 108 MET A O 1
ATOM 848 N N . ILE A 1 109 ? -8.609 38.219 127.547 1.00 14.11 109 ILE A N 1
ATOM 849 C CA . ILE A 1 109 ? -9.372 37.251 126.804 1.00 15.60 109 ILE A CA 1
ATOM 850 C C . ILE A 1 109 ? -9.722 36.104 127.741 1.00 16.60 109 ILE A C 1
ATOM 851 O O . ILE A 1 109 ? -10.795 35.510 127.654 1.00 15.88 109 ILE A O 1
ATOM 856 N N . ALA A 1 110 ? -8.806 35.806 128.653 1.00 17.52 110 ALA A N 1
ATOM 857 C CA . ALA A 1 110 ? -9.029 34.760 129.633 1.00 19.82 110 ALA A CA 1
ATOM 858 C C . ALA A 1 110 ? -10.318 35.115 130.359 1.00 21.58 110 ALA A C 1
ATOM 859 O O . ALA A 1 110 ? -11.202 34.287 130.558 1.00 21.58 110 ALA A O 1
ATOM 861 N N . ASP A 1 111 ? -10.412 36.377 130.748 1.00 24.05 111 ASP A N 1
ATOM 862 C CA . ASP A 1 111 ? -11.574 36.864 131.457 1.00 25.84 111 ASP A CA 1
ATOM 863 C C . ASP A 1 111 ? -12.817 36.802 130.589 1.00 23.72 111 ASP A C 1
ATOM 864 O O . ASP A 1 111 ? -13.876 36.420 131.051 1.00 22.50 111 ASP A O 1
ATOM 869 N N . ALA A 1 112 ? -12.683 37.177 129.328 1.00 22.86 112 ALA A N 1
ATOM 870 C CA . ALA A 1 112 ? -13.813 37.167 128.408 1.00 23.24 112 ALA A CA 1
ATOM 871 C C . ALA A 1 112 ? -14.564 35.843 128.408 1.00 23.77 112 ALA A C 1
ATOM 872 O O . ALA A 1 112 ? -15.801 35.827 128.314 1.00 23.77 112 ALA A O 1
ATOM 874 N N . LEU A 1 113 ? -13.827 34.734 128.476 1.00 22.56 113 LEU A N 1
ATOM 875 C CA . LEU A 1 113 ? -14.461 33.415 128.525 1.00 22.82 113 LEU A CA 1
ATOM 876 C C . LEU A 1 113 ? -14.911 33.333 129.953 1.00 25.24 113 LEU A C 1
ATOM 877 O O . LEU A 1 113 ? -14.064 33.360 130.834 1.00 28.39 113 LEU A O 1
ATOM 882 N N . LYS A 1 114 ? -16.193 33.228 130.238 1.00 27.24 114 LYS A N 1
ATOM 883 C CA . LYS A 1 114 ? -16.494 33.195 131.653 1.00 32.71 114 LYS A CA 1
ATOM 884 C C . LYS A 1 114 ? -17.944 33.144 131.981 1.00 35.62 114 LYS A C 1
ATOM 885 O O . LYS A 1 114 ? -18.751 33.873 131.416 1.00 38.77 114 LYS A O 1
ATOM 891 N N . ALA A 1 115 ? -18.261 32.291 132.935 1.00 39.05 115 ALA A N 1
ATOM 892 C CA . ALA A 1 115 ? -19.619 32.115 133.379 1.00 42.18 115 ALA A CA 1
ATOM 893 C C . ALA A 1 115 ? -20.453 33.397 133.303 1.00 43.97 115 ALA A C 1
ATOM 894 O O . ALA A 1 115 ? -21.476 33.457 132.618 1.00 44.16 115 ALA A O 1
ATOM 896 N N . ASP A 1 116 ? -19.993 34.428 133.997 1.00 45.82 116 ASP A N 1
ATOM 897 C CA . ASP A 1 116 ? -20.717 35.688 134.077 1.00 47.96 116 ASP A CA 1
ATOM 898 C C . ASP A 1 116 ? -20.675 36.664 132.921 1.00 46.95 116 ASP A C 1
ATOM 899 O O . ASP A 1 116 ? -21.572 37.489 132.804 1.00 47.65 116 ASP A O 1
ATOM 904 N N . LYS A 1 117 ? -19.647 36.604 132.081 1.00 46.73 117 LYS A N 1
ATOM 905 C CA . LYS A 1 117 ? -19.553 37.538 130.960 1.00 45.89 117 LYS A CA 1
ATOM 906 C C . LYS A 1 117 ? -20.697 37.280 129.995 1.00 45.65 117 LYS A C 1
ATOM 907 O O . LYS A 1 117 ? -20.532 36.645 128.957 1.00 46.84 117 LYS A O 1
ATOM 913 N N . MET A 1 118 ? -21.863 37.793 130.364 1.00 45.42 118 MET A N 1
ATOM 914 C CA . MET A 1 118 ? -23.082 37.622 129.602 1.00 44.16 118 MET A CA 1
ATOM 915 C C . MET A 1 118 ? -22.839 37.602 128.118 1.00 40.80 118 MET A C 1
ATOM 916 O O . MET A 1 118 ? -22.893 36.552 127.480 1.00 40.43 118 MET A O 1
ATOM 921 N N . LEU A 1 119 ? -22.554 38.768 127.568 1.00 36.06 119 LEU A N 1
ATOM 922 C CA . LEU A 1 119 ? -22.331 38.870 126.140 1.00 33.16 119 LEU A CA 1
ATOM 923 C C . LEU A 1 119 ? -21.705 37.633 125.503 1.00 31.44 119 LEU A C 1
ATOM 924 O O . LEU A 1 119 ? -22.315 36.995 124.646 1.00 31.95 119 LEU A O 1
ATOM 929 N N . VAL A 1 120 ? -20.495 37.300 125.929 1.00 28.64 120 VAL A N 1
ATOM 930 C CA . VAL A 1 120 ? -19.769 36.158 125.403 1.00 27.43 120 VAL A CA 1
ATOM 931 C C . VAL A 1 120 ? -20.350 34.794 125.729 1.00 28.37 120 VAL A C 1
ATOM 932 O O . VAL A 1 120 ? -20.561 33.969 124.844 1.00 29.05 120 VAL A O 1
ATOM 936 N N . HIS A 1 121 ? -20.582 34.543 127.007 1.00 29.01 121 HIS A N 1
ATOM 937 C CA . HIS A 1 121 ? -21.113 33.259 127.431 1.00 29.75 121 HIS A CA 1
ATOM 938 C C . HIS A 1 121 ? -22.346 32.834 126.655 1.00 29.50 121 HIS A C 1
ATOM 939 O O . HIS A 1 121 ? -22.378 31.762 126.055 1.00 30.74 121 HIS A O 1
ATOM 946 N N . ASP A 1 122 ? -23.362 33.676 126.651 1.00 28.82 122 ASP A N 1
ATOM 947 C CA . ASP A 1 122 ? -24.582 33.328 125.962 1.00 29.86 122 ASP A CA 1
ATOM 948 C C . ASP A 1 122 ? -24.362 32.856 124.527 1.00 28.18 122 ASP A C 1
ATOM 949 O O . ASP A 1 122 ? -25.198 32.165 123.939 1.00 26.46 122 ASP A O 1
ATOM 954 N N . THR A 1 123 ? -23.231 33.216 123.955 1.00 25.77 123 THR A N 1
ATOM 955 C CA . THR A 1 123 ? -22.969 32.794 122.601 1.00 25.71 123 THR A CA 1
ATOM 956 C C . THR A 1 123 ? -22.092 31.556 122.536 1.00 25.94 123 THR A C 1
ATOM 957 O O . THR A 1 123 ? -22.451 30.585 121.879 1.00 27.96 123 THR A O 1
ATOM 961 N N . ILE A 1 124 ? -20.949 31.558 123.214 1.00 25.27 124 ILE A N 1
ATOM 962 C CA . ILE A 1 124 ? -20.093 30.384 123.138 1.00 24.52 124 ILE A CA 1
ATOM 963 C C . ILE A 1 124 ? -20.582 29.226 123.983 1.00 24.16 124 ILE A C 1
ATOM 964 O O . ILE A 1 124 ? -19.958 28.170 124.018 1.00 24.71 124 ILE A O 1
ATOM 969 N N . VAL A 1 125 ? -21.691 29.413 124.681 1.00 23.73 125 VAL A N 1
ATOM 970 C CA . VAL A 1 125 ? -22.231 28.316 125.456 1.00 23.59 125 VAL A CA 1
ATOM 971 C C . VAL A 1 125 ? -23.681 28.081 125.090 1.00 24.54 125 VAL A C 1
ATOM 972 O O . VAL A 1 125 ? -24.072 26.949 124.819 1.00 25.66 125 VAL A O 1
ATOM 976 N N . ASN A 1 126 ? -24.484 29.136 125.042 1.00 24.96 126 ASN A N 1
ATOM 977 C CA . ASN A 1 126 ? -25.881 28.945 124.683 1.00 25.67 126 ASN A CA 1
ATOM 978 C C . ASN A 1 126 ? -26.128 28.990 123.191 1.00 25.38 126 ASN A C 1
ATOM 979 O O . ASN A 1 126 ? -27.239 28.759 122.731 1.00 24.36 126 ASN A O 1
ATOM 984 N N . LEU A 1 127 ? -25.080 29.288 122.440 1.00 25.54 127 LEU A N 1
ATOM 985 C CA . LEU A 1 127 ? -25.175 29.333 121.000 1.00 26.54 127 LEU A CA 1
ATOM 986 C C . LEU A 1 127 ? -26.277 30.264 120.563 1.00 28.48 127 LEU A C 1
ATOM 987 O O . LEU A 1 127 ? -27.145 29.908 119.757 1.00 28.80 127 LEU A O 1
ATOM 992 N N . GLN A 1 128 ? -26.259 31.468 121.099 1.00 29.86 128 GLN A N 1
ATOM 993 C CA . GLN A 1 128 ? -27.269 32.409 120.705 1.00 32.81 128 GLN A CA 1
ATOM 994 C C . GLN A 1 128 ? -26.583 33.561 120.029 1.00 32.70 128 GLN A C 1
ATOM 995 O O . GLN A 1 128 ? -25.536 34.012 120.485 1.00 34.54 128 GLN A O 1
ATOM 1001 N N . GLY A 1 129 ? -27.156 34.011 118.918 1.00 32.59 129 GLY A N 1
ATOM 1002 C CA . GLY A 1 129 ? -26.563 35.102 118.174 1.00 30.35 129 GLY A CA 1
ATOM 1003 C C . GLY A 1 129 ? -26.444 36.374 118.977 1.00 30.26 129 GLY A C 1
ATOM 1004 O O . GLY A 1 129 ? -26.811 36.430 120.148 1.00 29.35 129 GLY A O 1
ATOM 1005 N N . VAL A 1 130 ? -25.913 37.403 118.339 1.00 29.53 130 VAL A N 1
ATOM 1006 C CA . VAL A 1 130 ? -25.766 38.693 118.981 1.00 31.04 130 VAL A CA 1
ATOM 1007 C C . VAL A 1 130 ? -26.721 39.664 118.291 1.00 33.01 130 VAL A C 1
ATOM 1008 O O . VAL A 1 130 ? -26.857 39.617 117.067 1.00 33.60 130 VAL A O 1
ATOM 1012 N N . TYR A 1 131 ? -27.388 40.532 119.054 1.00 34.76 131 TYR A N 1
ATOM 1013 C CA . TYR A 1 131 ? -28.335 41.477 118.451 1.00 37.63 131 TYR A CA 1
ATOM 1014 C C . TYR A 1 131 ? -28.467 42.850 119.138 1.00 39.86 131 TYR A C 1
ATOM 1015 O O . TYR A 1 131 ? -27.865 43.028 120.226 1.00 42.00 131 TYR A O 1
ATOM 1025 N N . ALA B 1 1 ? -28.138 36.957 123.914 1.00 41.52 1 ALA B N 1
ATOM 1026 C CA . ALA B 1 1 ? -26.871 37.744 123.981 1.00 40.83 1 ALA B CA 1
ATOM 1027 C C . ALA B 1 1 ? -27.004 39.063 123.230 1.00 40.26 1 ALA B C 1
ATOM 1028 O O . ALA B 1 1 ? -26.564 39.180 122.083 1.00 39.87 1 ALA B O 1
ATOM 1030 N N . GLN B 1 2 ? -27.619 40.057 123.858 1.00 38.61 2 GLN B N 1
ATOM 1031 C CA . GLN B 1 2 ? -27.744 41.327 123.178 1.00 39.11 2 GLN B CA 1
ATOM 1032 C C . GLN B 1 2 ? -26.472 42.118 123.345 1.00 38.07 2 GLN B C 1
ATOM 1033 O O . GLN B 1 2 ? -25.862 42.100 124.412 1.00 37.63 2 GLN B O 1
ATOM 1039 N N . LEU B 1 3 ? -26.084 42.832 122.293 1.00 37.25 3 LEU B N 1
ATOM 1040 C CA . LEU B 1 3 ? -24.870 43.633 122.335 1.00 36.33 3 LEU B CA 1
ATOM 1041 C C . LEU B 1 3 ? -24.944 44.587 123.508 1.00 35.40 3 LEU B C 1
ATOM 1042 O O . LEU B 1 3 ? -25.852 45.406 123.588 1.00 35.75 3 LEU B O 1
ATOM 1047 N N . GLN B 1 4 ? -23.979 44.479 124.410 1.00 34.02 4 GLN B N 1
ATOM 1048 C CA . GLN B 1 4 ? -23.944 45.314 125.596 1.00 33.54 4 GLN B CA 1
ATOM 1049 C C . GLN B 1 4 ? -22.506 45.537 125.990 1.00 32.84 4 GLN B C 1
ATOM 1050 O O . GLN B 1 4 ? -21.598 45.220 125.226 1.00 34.11 4 GLN B O 1
ATOM 1056 N N . ASN B 1 5 ? -22.287 46.072 127.185 1.00 30.83 5 ASN B N 1
ATOM 1057 C CA . ASN B 1 5 ? -20.921 46.287 127.619 1.00 28.61 5 ASN B CA 1
ATOM 1058 C C . ASN B 1 5 ? -20.309 44.974 128.009 1.00 27.28 5 ASN B C 1
ATOM 1059 O O . ASN B 1 5 ? -21.004 44.008 128.334 1.00 27.40 5 ASN B O 1
ATOM 1064 N N . LEU B 1 6 ? -18.991 44.951 127.984 1.00 24.33 6 LEU B N 1
ATOM 1065 C CA . LEU B 1 6 ? -18.258 43.768 128.345 1.00 22.57 6 LEU B CA 1
ATOM 1066 C C . LEU B 1 6 ? -17.044 44.274 129.075 1.00 23.27 6 LEU B C 1
ATOM 1067 O O . LEU B 1 6 ? -16.291 45.078 128.530 1.00 24.40 6 LEU B O 1
ATOM 1072 N N . VAL B 1 7 ? -16.857 43.839 130.315 1.00 23.67 7 VAL B N 1
ATOM 1073 C CA . VAL B 1 7 ? -15.700 44.301 131.057 1.00 25.17 7 VAL B CA 1
ATOM 1074 C C . VAL B 1 7 ? -14.693 43.223 131.394 1.00 26.46 7 VAL B C 1
ATOM 1075 O O . VAL B 1 7 ? -14.958 42.329 132.201 1.00 27.28 7 VAL B O 1
ATOM 1079 N N . LEU B 1 8 ? -13.522 43.340 130.781 1.00 27.73 8 LEU B N 1
ATOM 1080 C CA . LEU B 1 8 ? -12.440 42.401 130.985 1.00 29.72 8 LEU B CA 1
ATOM 1081 C C . LEU B 1 8 ? -11.436 42.995 131.942 1.00 31.14 8 LEU B C 1
ATOM 1082 O O . LEU B 1 8 ? -11.197 44.196 131.930 1.00 32.54 8 LEU B O 1
ATOM 1087 N N . LYS B 1 9 ? -10.858 42.149 132.779 1.00 33.26 9 LYS B N 1
ATOM 1088 C CA . LYS B 1 9 ? -9.865 42.588 133.735 1.00 35.56 9 LYS B CA 1
ATOM 1089 C C . LYS B 1 9 ? -8.532 42.125 133.198 1.00 35.60 9 LYS B C 1
ATOM 1090 O O . LYS B 1 9 ? -8.459 41.103 132.527 1.00 34.74 9 LYS B O 1
ATOM 1096 N N . ASP B 1 10 ? -7.478 42.876 133.469 1.00 36.54 10 ASP B N 1
ATOM 1097 C CA . ASP B 1 10 ? -6.175 42.454 133.009 1.00 39.14 10 ASP B CA 1
ATOM 1098 C C . ASP B 1 10 ? -5.508 41.797 134.198 1.00 38.99 10 ASP B C 1
ATOM 1099 O O . ASP B 1 10 ? -6.130 41.645 135.242 1.00 37.05 10 ASP B O 1
ATOM 1104 N N . ARG B 1 11 ? -4.259 41.384 134.039 1.00 40.62 11 ARG B N 1
ATOM 1105 C CA . ARG B 1 11 ? -3.553 40.718 135.118 1.00 42.81 11 ARG B CA 1
ATOM 1106 C C . ARG B 1 11 ? -2.619 41.666 135.832 1.00 44.70 11 ARG B C 1
ATOM 1107 O O . ARG B 1 11 ? -1.642 41.253 136.450 1.00 44.31 11 ARG B O 1
ATOM 1115 N N . GLU B 1 12 ? -2.945 42.949 135.761 1.00 48.40 12 GLU B N 1
ATOM 1116 C CA . GLU B 1 12 ? -2.138 43.971 136.400 1.00 53.69 12 GLU B CA 1
ATOM 1117 C C . GLU B 1 12 ? -2.010 43.713 137.898 1.00 54.62 12 GLU B C 1
ATOM 1118 O O . GLU B 1 12 ? -2.777 42.935 138.458 1.00 56.26 12 GLU B O 1
ATOM 1124 N N . ALA B 1 13 ? -1.034 44.364 138.533 1.00 56.85 13 ALA B N 1
ATOM 1125 C CA . ALA B 1 13 ? -0.781 44.229 139.975 1.00 57.77 13 ALA B CA 1
ATOM 1126 C C . ALA B 1 13 ? -2.099 44.125 140.736 1.00 58.37 13 ALA B C 1
ATOM 1127 O O . ALA B 1 13 ? -2.333 43.194 141.516 1.00 57.28 13 ALA B O 1
ATOM 1129 N N . THR B 1 14 ? -2.949 45.116 140.500 1.00 59.17 14 THR B N 1
ATOM 1130 C CA . THR B 1 14 ? -4.272 45.188 141.097 1.00 59.05 14 THR B CA 1
ATOM 1131 C C . THR B 1 14 ? -5.208 45.339 139.885 1.00 57.79 14 THR B C 1
ATOM 1132 O O . THR B 1 14 ? -5.453 46.442 139.391 1.00 58.74 14 THR B O 1
ATOM 1136 N N . PRO B 1 15 ? -5.721 44.208 139.381 1.00 55.71 15 PRO B N 1
ATOM 1137 C CA . PRO B 1 15 ? -6.620 44.109 138.235 1.00 54.92 15 PRO B CA 1
ATOM 1138 C C . PRO B 1 15 ? -7.343 45.381 137.803 1.00 54.55 15 PRO B C 1
ATOM 1139 O O . PRO B 1 15 ? -8.033 46.007 138.602 1.00 55.23 15 PRO B O 1
ATOM 1143 N N . ASN B 1 16 ? -7.176 45.754 136.533 1.00 53.45 16 ASN B N 1
ATOM 1144 C CA . ASN B 1 16 ? -7.833 46.930 135.973 1.00 52.14 16 ASN B CA 1
ATOM 1145 C C . ASN B 1 16 ? -8.992 46.503 135.095 1.00 51.81 16 ASN B C 1
ATOM 1146 O O . ASN B 1 16 ? -8.924 45.476 134.420 1.00 51.54 16 ASN B O 1
ATOM 1151 N N . ASP B 1 17 ? -10.050 47.304 135.093 1.00 50.61 17 ASP B N 1
ATOM 1152 C CA . ASP B 1 17 ? -11.230 46.982 134.311 1.00 49.24 17 ASP B CA 1
ATOM 1153 C C . ASP B 1 17 ? -11.339 47.681 132.980 1.00 46.90 17 ASP B C 1
ATOM 1154 O O . ASP B 1 17 ? -11.649 48.865 132.910 1.00 47.96 17 ASP B O 1
ATOM 1159 N N . HIS B 1 18 ? -11.082 46.942 131.915 1.00 43.41 18 HIS B N 1
ATOM 1160 C CA . HIS B 1 18 ? -11.204 47.502 130.592 1.00 40.72 18 HIS B CA 1
ATOM 1161 C C . HIS B 1 18 ? -12.655 47.294 130.231 1.00 39.08 18 HIS B C 1
ATOM 1162 O O . HIS B 1 18 ? -13.163 46.177 130.277 1.00 38.92 18 HIS B O 1
ATOM 1169 N N . THR B 1 19 ? -13.332 48.380 129.889 1.00 36.24 19 THR B N 1
ATOM 1170 C CA . THR B 1 19 ? -14.743 48.295 129.583 1.00 33.38 19 THR B CA 1
ATOM 1171 C C . THR B 1 19 ? -15.049 48.527 128.135 1.00 31.59 19 THR B C 1
ATOM 1172 O O . THR B 1 19 ? -15.069 49.669 127.684 1.00 31.39 19 THR B O 1
ATOM 1176 N N . PHE B 1 20 ? -15.294 47.449 127.405 1.00 28.60 20 PHE B N 1
ATOM 1177 C CA . PHE B 1 20 ? -15.629 47.577 126.004 1.00 27.20 20 PHE B CA 1
ATOM 1178 C C . PHE B 1 20 ? -17.106 47.901 125.947 1.00 28.04 20 PHE B C 1
ATOM 1179 O O . PHE B 1 20 ? -17.895 47.333 126.710 1.00 29.48 20 PHE B O 1
ATOM 1187 N N . VAL B 1 21 ? -17.479 48.829 125.068 1.00 28.46 21 VAL B N 1
ATOM 1188 C CA . VAL B 1 21 ? -18.876 49.224 124.906 1.00 28.12 21 VAL B CA 1
ATOM 1189 C C . VAL B 1 21 ? -19.277 49.086 123.454 1.00 29.20 21 VAL B C 1
ATOM 1190 O O . VAL B 1 21 ? -18.533 49.470 122.560 1.00 30.34 21 VAL B O 1
ATOM 1194 N N . PRO B 1 22 ? -20.474 48.555 123.202 1.00 30.42 22 PRO B N 1
ATOM 1195 C CA . PRO B 1 22 ? -21.002 48.345 121.851 1.00 32.16 22 PRO B CA 1
ATOM 1196 C C . PRO B 1 22 ? -20.649 49.395 120.791 1.00 33.77 22 PRO B C 1
ATOM 1197 O O . PRO B 1 22 ? -20.725 50.600 121.035 1.00 33.43 22 PRO B O 1
ATOM 1201 N N . ARG B 1 23 ? -20.241 48.906 119.619 1.00 35.72 23 ARG B N 1
ATOM 1202 C CA . ARG B 1 23 ? -19.885 49.749 118.490 1.00 38.38 23 ARG B CA 1
ATOM 1203 C C . ARG B 1 23 ? -20.840 49.454 117.364 1.00 39.26 23 ARG B C 1
ATOM 1204 O O . ARG B 1 23 ? -21.237 50.359 116.641 1.00 42.66 23 ARG B O 1
ATOM 1212 N N . ASP B 1 24 ? -21.179 48.179 117.200 1.00 40.99 24 ASP B N 1
ATOM 1213 C CA . ASP B 1 24 ? -22.137 47.748 116.182 1.00 41.35 24 ASP B CA 1
ATOM 1214 C C . ASP B 1 24 ? -22.058 46.277 115.845 1.00 39.00 24 ASP B C 1
ATOM 1215 O O . ASP B 1 24 ? -21.211 45.542 116.350 1.00 37.13 24 ASP B O 1
ATOM 1220 N N . ILE B 1 25 ? -22.978 45.865 114.987 1.00 36.26 25 ILE B N 1
ATOM 1221 C CA . ILE B 1 25 ? -23.053 44.503 114.519 1.00 35.64 25 ILE B CA 1
ATOM 1222 C C . ILE B 1 25 ? -23.011 44.633 113.024 1.00 36.27 25 ILE B C 1
ATOM 1223 O O . ILE B 1 25 ? -23.839 45.313 112.438 1.00 37.34 25 ILE B O 1
ATOM 1228 N N . ARG B 1 26 ? -22.045 43.987 112.403 1.00 38.76 26 ARG B N 1
ATOM 1229 C CA . ARG B 1 26 ? -21.913 44.066 110.967 1.00 41.84 26 ARG B CA 1
ATOM 1230 C C . ARG B 1 26 ? -21.831 42.656 110.432 1.00 42.32 26 ARG B C 1
ATOM 1231 O O . ARG B 1 26 ? -20.841 41.959 110.640 1.00 42.22 26 ARG B O 1
ATOM 1239 N N . ASP B 1 27 ? -22.889 42.227 109.760 1.00 43.57 27 ASP B N 1
ATOM 1240 C CA . ASP B 1 27 ? -22.934 40.893 109.182 1.00 44.21 27 ASP B CA 1
ATOM 1241 C C . ASP B 1 27 ? -22.845 39.789 110.202 1.00 41.57 27 ASP B C 1
ATOM 1242 O O . ASP B 1 27 ? -22.082 38.846 110.043 1.00 38.71 27 ASP B O 1
ATOM 1247 N N . ASN B 1 28 ? -23.641 39.923 111.251 1.00 39.62 28 ASN B N 1
ATOM 1248 C CA . ASN B 1 28 ? -23.698 38.930 112.302 1.00 38.92 28 ASN B CA 1
ATOM 1249 C C . ASN B 1 28 ? -22.409 38.777 113.077 1.00 37.41 28 ASN B C 1
ATOM 1250 O O . ASN B 1 28 ? -22.075 37.681 113.541 1.00 38.02 28 ASN B O 1
ATOM 1255 N N . VAL B 1 29 ? -21.697 39.885 113.229 1.00 34.10 29 VAL B N 1
ATOM 1256 C CA . VAL B 1 29 ? -20.452 39.894 113.960 1.00 31.40 29 VAL B CA 1
ATOM 1257 C C . VAL B 1 29 ? -20.466 41.103 114.868 1.00 29.88 29 VAL B C 1
ATOM 1258 O O . VAL B 1 29 ? -20.301 42.221 114.408 1.00 29.63 29 VAL B O 1
ATOM 1262 N N . GLY B 1 30 ? -20.661 40.878 116.160 1.00 29.14 30 GLY B N 1
ATOM 1263 C CA . GLY B 1 30 ? -20.710 41.984 117.097 1.00 29.85 30 GLY B CA 1
ATOM 1264 C C . GLY B 1 30 ? -19.356 42.536 117.475 1.00 30.81 30 GLY B C 1
ATOM 1265 O O . GLY B 1 30 ? -18.401 41.782 117.663 1.00 31.03 30 GLY B O 1
ATOM 1266 N N . GLU B 1 31 ? -19.262 43.856 117.586 1.00 31.80 31 GLU B N 1
ATOM 1267 C CA . GLU B 1 31 ? -18.002 44.487 117.958 1.00 33.64 31 GLU B CA 1
ATOM 1268 C C . GLU B 1 31 ? -18.222 45.356 119.182 1.00 31.86 31 GLU B C 1
ATOM 1269 O O . GLU B 1 31 ? -19.234 46.025 119.305 1.00 32.63 31 GLU B O 1
ATOM 1275 N N . VAL B 1 32 ? -17.281 45.319 120.106 1.00 30.70 32 VAL B N 1
ATOM 1276 C CA . VAL B 1 32 ? -17.381 46.111 121.313 1.00 28.86 32 VAL B CA 1
ATOM 1277 C C . VAL B 1 32 ? -16.038 46.777 121.429 1.00 29.58 32 VAL B C 1
ATOM 1278 O O . VAL B 1 32 ? -15.005 46.140 121.215 1.00 30.18 32 VAL B O 1
ATOM 1282 N N . VAL B 1 33 ? -16.034 48.047 121.793 1.00 28.70 33 VAL B N 1
ATOM 1283 C CA . VAL B 1 33 ? -14.783 48.753 121.856 1.00 29.56 33 VAL B CA 1
ATOM 1284 C C . VAL B 1 33 ? -14.390 49.431 123.154 1.00 31.77 33 VAL B C 1
ATOM 1285 O O . VAL B 1 33 ? -15.222 50.019 123.829 1.00 33.01 33 VAL B O 1
ATOM 1289 N N . GLU B 1 34 ? -13.113 49.327 123.506 1.00 34.85 34 GLU B N 1
ATOM 1290 C CA . GLU B 1 34 ? -12.593 50.009 124.678 1.00 38.78 34 GLU B CA 1
ATOM 1291 C C . GLU B 1 34 ? -11.912 51.160 123.960 1.00 39.50 34 GLU B C 1
ATOM 1292 O O . GLU B 1 34 ? -10.865 50.964 123.345 1.00 39.32 34 GLU B O 1
ATOM 1298 N N . SER B 1 35 ? -12.498 52.353 124.014 1.00 41.05 35 SER B N 1
ATOM 1299 C CA . SER B 1 35 ? -11.917 53.475 123.284 1.00 43.86 35 SER B CA 1
ATOM 1300 C C . SER B 1 35 ? -11.670 54.800 124.014 1.00 44.32 35 SER B C 1
ATOM 1301 O O . SER B 1 35 ? -12.136 55.018 125.128 1.00 45.69 35 SER B O 1
ATOM 1304 N N . THR B 1 36 ? -10.926 55.679 123.345 1.00 45.12 36 THR B N 1
ATOM 1305 C CA . THR B 1 36 ? -10.570 57.002 123.848 1.00 45.47 36 THR B CA 1
ATOM 1306 C C . THR B 1 36 ? -11.339 58.035 123.036 1.00 45.14 36 THR B C 1
ATOM 1307 O O . THR B 1 36 ? -11.669 59.118 123.523 1.00 46.64 36 THR B O 1
ATOM 1311 N N . GLY B 1 37 ? -11.601 57.686 121.781 1.00 44.09 37 GLY B N 1
ATOM 1312 C CA . GLY B 1 37 ? -12.307 58.572 120.878 1.00 40.69 37 GLY B CA 1
ATOM 1313 C C . GLY B 1 37 ? -11.524 58.581 119.585 1.00 39.19 37 GLY B C 1
ATOM 1314 O O . GLY B 1 37 ? -11.937 59.145 118.571 1.00 39.31 37 GLY B O 1
ATOM 1315 N N . VAL B 1 38 ? -10.366 57.940 119.627 1.00 36.45 38 VAL B N 1
ATOM 1316 C CA . VAL B 1 38 ? -9.521 57.863 118.459 1.00 34.19 38 VAL B CA 1
ATOM 1317 C C . VAL B 1 38 ? -9.461 56.418 117.966 1.00 33.63 38 VAL B C 1
ATOM 1318 O O . VAL B 1 38 ? -8.838 55.558 118.578 1.00 34.54 38 VAL B O 1
ATOM 1322 N N . PRO B 1 39 ? -10.117 56.144 116.840 1.00 32.14 39 PRO B N 1
ATOM 1323 C CA . PRO B 1 39 ? -10.202 54.841 116.194 1.00 31.77 39 PRO B CA 1
ATOM 1324 C C . PRO B 1 39 ? -9.006 53.911 116.203 1.00 32.13 39 PRO B C 1
ATOM 1325 O O . PRO B 1 39 ? -9.190 52.697 116.277 1.00 34.26 39 PRO B O 1
ATOM 1329 N N . ILE B 1 40 ? -7.784 54.412 116.124 1.00 31.71 40 ILE B N 1
ATOM 1330 C CA . ILE B 1 40 ? -6.696 53.441 116.124 1.00 33.57 40 ILE B CA 1
ATOM 1331 C C . ILE B 1 40 ? -6.310 52.921 117.492 1.00 33.61 40 ILE B C 1
ATOM 1332 O O . ILE B 1 40 ? -5.866 51.785 117.608 1.00 35.77 40 ILE B O 1
ATOM 1337 N N . GLY B 1 41 ? -6.482 53.734 118.527 1.00 34.22 41 GLY B N 1
ATOM 1338 C CA . GLY B 1 41 ? -6.136 53.295 119.869 1.00 35.30 41 GLY B CA 1
ATOM 1339 C C . GLY B 1 41 ? -7.135 52.273 120.371 1.00 36.46 41 GLY B C 1
ATOM 1340 O O . GLY B 1 41 ? -6.867 51.497 121.296 1.00 36.65 41 GLY B O 1
ATOM 1341 N N . GLU B 1 42 ? -8.298 52.274 119.734 1.00 37.11 42 GLU B N 1
ATOM 1342 C CA . GLU B 1 42 ? -9.377 51.371 120.085 1.00 36.98 42 GLU B CA 1
ATOM 1343 C C . GLU B 1 42 ? -8.972 49.912 120.145 1.00 33.71 42 GLU B C 1
ATOM 1344 O O . GLU B 1 42 ? -8.411 49.382 119.193 1.00 32.30 42 GLU B O 1
ATOM 1350 N N . SER B 1 43 ? -9.245 49.274 121.275 1.00 29.87 43 SER B N 1
ATOM 1351 C CA . SER B 1 43 ? -8.989 47.853 121.412 1.00 28.13 43 SER B CA 1
ATOM 1352 C C . SER B 1 43 ? -10.387 47.361 121.110 1.00 27.89 43 SER B C 1
ATOM 1353 O O . SER B 1 43 ? -11.350 47.853 121.686 1.00 28.30 43 SER B O 1
ATOM 1356 N N . ARG B 1 44 ? -10.517 46.416 120.199 1.00 28.23 44 ARG B N 1
ATOM 1357 C CA . ARG B 1 44 ? -11.832 45.922 119.851 1.00 28.73 44 ARG B CA 1
ATOM 1358 C C . ARG B 1 44 ? -11.989 44.440 120.131 1.00 26.17 44 ARG B C 1
ATOM 1359 O O . ARG B 1 44 ? -11.047 4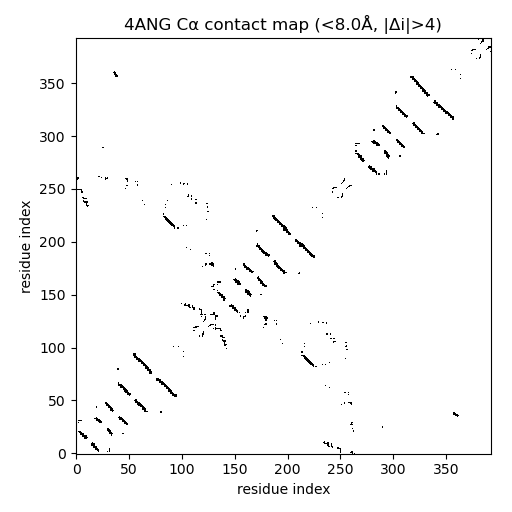3.668 120.017 1.00 24.93 44 ARG B O 1
ATOM 1367 N N . PHE B 1 45 ? -13.192 44.050 120.514 1.00 23.54 45 PHE B N 1
ATOM 1368 C CA . PHE B 1 45 ? -13.481 42.657 120.797 1.00 22.90 45 PHE B CA 1
ATOM 1369 C C . PHE B 1 45 ? -14.693 42.287 119.987 1.00 22.66 45 PHE B C 1
ATOM 1370 O O . PHE B 1 45 ? -15.751 42.870 120.154 1.00 23.60 45 PHE B O 1
ATOM 1378 N N . THR B 1 46 ? -14.558 41.301 119.124 1.00 22.96 46 THR B N 1
ATOM 1379 C CA . THR B 1 46 ? -15.678 40.913 118.290 1.00 23.12 46 THR B CA 1
ATOM 1380 C C . THR B 1 46 ? -16.115 39.495 118.625 1.00 22.14 46 THR B C 1
ATOM 1381 O O . THR B 1 46 ? -15.341 38.707 119.179 1.00 22.55 46 THR B O 1
ATOM 1385 N N . ILE B 1 47 ? -17.345 39.165 118.253 1.00 20.65 47 ILE B N 1
ATOM 1386 C CA . ILE B 1 47 ? -17.906 37.859 118.557 1.00 19.35 47 ILE B CA 1
ATOM 1387 C C . ILE B 1 47 ? -18.986 37.460 117.561 1.00 18.93 47 ILE B C 1
ATOM 1388 O O . ILE B 1 47 ? -19.799 38.280 117.173 1.00 18.94 47 ILE B O 1
ATOM 1393 N N . SER B 1 48 ? -18.996 36.198 117.151 1.00 19.33 48 SER B N 1
ATOM 1394 C CA . SER B 1 48 ? -19.976 35.732 116.174 1.00 21.82 48 SER B CA 1
ATOM 1395 C C . SER B 1 48 ? -20.386 34.292 116.407 1.00 22.54 48 SER B C 1
ATOM 1396 O O . SER B 1 48 ? -19.706 33.547 117.112 1.00 23.99 48 SER B O 1
ATOM 1399 N N . LEU B 1 49 ? -21.483 33.899 115.774 1.00 22.05 49 LEU B N 1
ATOM 1400 C CA . LEU B 1 49 ? -21.998 32.548 115.901 1.00 23.66 49 LEU B CA 1
ATOM 1401 C C . LEU B 1 49 ? -22.654 32.169 114.609 1.00 26.02 49 LEU B C 1
ATOM 1402 O O . LEU B 1 49 ? -23.581 32.848 114.178 1.00 28.04 49 LEU B O 1
ATOM 1407 N N . ARG B 1 50 ? -22.196 31.088 113.993 1.00 29.35 50 ARG B N 1
ATOM 1408 C CA . ARG B 1 50 ? -22.789 30.639 112.743 1.00 33.02 50 ARG B CA 1
ATOM 1409 C C . ARG B 1 50 ? -23.029 29.148 112.809 1.00 33.08 50 ARG B C 1
ATOM 1410 O O . ARG B 1 50 ? -22.361 28.444 113.553 1.00 33.62 50 ARG B O 1
ATOM 1418 N N . LYS B 1 51 ? -24.007 28.663 112.060 1.00 33.99 51 LYS B N 1
ATOM 1419 C CA . LYS B 1 51 ? -24.257 27.231 112.033 1.00 36.53 51 LYS B CA 1
ATOM 1420 C C . LYS B 1 51 ? -23.768 26.861 110.658 1.00 37.81 51 LYS B C 1
ATOM 1421 O O . LYS B 1 51 ? -24.240 27.432 109.680 1.00 38.05 51 LYS B O 1
ATOM 1427 N N . THR B 1 52 ? -22.808 25.945 110.567 1.00 40.18 52 THR B N 1
ATOM 1428 C CA . THR B 1 52 ? -22.305 25.571 109.255 1.00 43.80 52 THR B CA 1
ATOM 1429 C C . THR B 1 52 ? -23.384 24.773 108.557 1.00 45.94 52 THR B C 1
ATOM 1430 O O . THR B 1 52 ? -24.441 24.507 109.128 1.00 46.83 52 THR B O 1
ATOM 1434 N N . SER B 1 53 ? -23.112 24.405 107.315 1.00 48.90 53 SER B N 1
ATOM 1435 C CA . SER B 1 53 ? -24.043 23.633 106.508 1.00 52.17 53 SER B CA 1
ATOM 1436 C C . SER B 1 53 ? -24.179 22.206 107.039 1.00 53.71 53 SER B C 1
ATOM 1437 O O . SER B 1 53 ? -25.284 21.691 107.228 1.00 56.33 53 SER B O 1
ATOM 1440 N N . ASN B 1 54 ? -23.035 21.580 107.278 1.00 55.52 54 ASN B N 1
ATOM 1441 C CA . ASN B 1 54 ? -22.967 20.219 107.778 1.00 56.68 54 ASN B CA 1
ATOM 1442 C C . ASN B 1 54 ? -23.555 20.111 109.156 1.00 54.82 54 ASN B C 1
ATOM 1443 O O . ASN B 1 54 ? -23.522 19.048 109.763 1.00 56.13 54 ASN B O 1
ATOM 1448 N N . GLY B 1 55 ? -24.063 21.227 109.661 1.00 52.59 55 GLY B N 1
ATOM 1449 C CA . GLY B 1 55 ? -24.689 21.224 110.964 1.00 47.65 55 GLY B CA 1
ATOM 1450 C C . GLY B 1 55 ? -23.787 21.290 112.174 1.00 44.20 55 GLY B C 1
ATOM 1451 O O . GLY B 1 55 ? -24.090 20.682 113.193 1.00 46.24 55 GLY B O 1
ATOM 1452 N N . ARG B 1 56 ? -22.667 21.987 112.085 1.00 40.12 56 ARG B N 1
ATOM 1453 C CA . ARG B 1 56 ? -21.825 22.115 113.260 1.00 36.83 56 ARG B CA 1
ATOM 1454 C C . ARG B 1 56 ? -22.150 23.525 113.695 1.00 35.22 56 ARG B C 1
ATOM 1455 O O . ARG B 1 56 ? -22.664 24.302 112.895 1.00 35.73 56 ARG B O 1
ATOM 1463 N N . TYR B 1 57 ? -21.881 23.863 114.947 1.00 31.99 57 TYR B N 1
ATOM 1464 C CA . TYR B 1 57 ? -22.144 25.210 115.406 1.00 29.06 57 TYR B CA 1
ATOM 1465 C C . TYR B 1 57 ? -20.833 25.827 115.766 1.00 28.37 57 TYR B C 1
ATOM 1466 O O . TYR B 1 57 ? -20.200 25.411 116.722 1.00 28.91 57 TYR B O 1
ATOM 1475 N N . LYS B 1 58 ? -20.417 26.807 114.978 1.00 28.24 58 LYS B N 1
ATOM 1476 C CA . LYS B 1 58 ? -19.158 27.494 115.203 1.00 28.81 58 LYS B CA 1
ATOM 1477 C C . LYS B 1 58 ? -19.389 28.887 115.746 1.00 27.74 58 LYS B C 1
ATOM 1478 O O . LYS B 1 58 ? -20.420 29.496 115.494 1.00 30.05 58 LYS B O 1
ATOM 1484 N N . SER B 1 59 ? -18.427 29.402 116.491 1.00 26.72 59 SER B N 1
ATOM 1485 C CA . SER B 1 59 ? -18.544 30.756 117.007 1.00 26.03 59 SER B CA 1
ATOM 1486 C C . SER B 1 59 ? -17.127 31.279 117.155 1.00 24.93 59 SER B C 1
ATOM 1487 O O . SER B 1 59 ? -16.206 30.520 117.488 1.00 23.01 59 SER B O 1
ATOM 1490 N N . THR B 1 60 ? -16.945 32.571 116.922 1.00 22.61 60 THR B N 1
ATOM 1491 C CA . THR B 1 60 ? -15.607 33.109 116.988 1.00 23.79 60 THR B CA 1
ATOM 1492 C C . THR B 1 60 ? -15.391 34.394 117.756 1.00 23.80 60 THR B C 1
ATOM 1493 O O . THR B 1 60 ? -16.108 35.377 117.574 1.00 25.53 60 THR B O 1
ATOM 1497 N N . LEU B 1 61 ? -14.369 34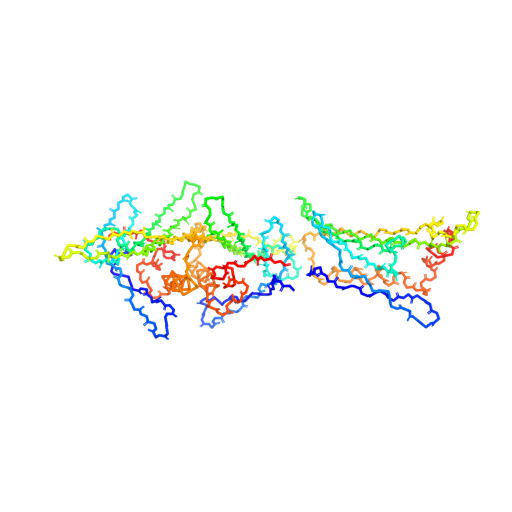.382 118.602 1.00 23.10 61 LEU B N 1
ATOM 1498 C CA . LEU B 1 61 ? -14.004 35.547 119.382 1.00 22.04 61 LEU B CA 1
ATOM 1499 C C . LEU B 1 61 ? -12.698 36.080 118.842 1.00 23.33 61 LEU B C 1
ATOM 1500 O O . LEU B 1 61 ? -11.816 35.312 118.435 1.00 24.40 61 LEU B O 1
ATOM 1505 N N . LYS B 1 62 ? -12.573 37.397 118.822 1.00 23.05 62 LYS B N 1
ATOM 1506 C CA . LYS B 1 62 ? -11.350 37.999 118.345 1.00 22.26 62 LYS B CA 1
ATOM 1507 C C . LYS B 1 62 ? -11.110 39.223 119.200 1.00 19.53 62 LYS B C 1
ATOM 1508 O O . LYS B 1 62 ? -12.012 40.024 119.408 1.00 19.28 62 LYS B O 1
ATOM 1514 N N . LEU B 1 63 ? -9.907 39.349 119.735 1.00 16.03 63 LEU B N 1
ATOM 1515 C CA . LEU B 1 63 ? -9.590 40.498 120.560 1.00 15.56 63 LEU B CA 1
ATOM 1516 C C . LEU B 1 63 ? -8.348 41.159 120.040 1.00 15.05 63 LEU B C 1
ATOM 1517 O O . LEU B 1 63 ? -7.333 40.510 119.856 1.00 16.34 63 LEU B O 1
ATOM 1522 N N . VAL B 1 64 ? -8.412 42.458 119.818 1.00 14.53 64 VAL B N 1
ATOM 1523 C CA . VAL B 1 64 ? -7.253 43.156 119.309 1.00 15.61 64 VAL B CA 1
ATOM 1524 C C . VAL B 1 64 ? -6.923 44.340 120.158 1.00 16.33 64 VAL B C 1
ATOM 1525 O O . VAL B 1 64 ? -7.727 45.253 120.307 1.00 19.07 64 VAL B O 1
ATOM 1529 N N . VAL B 1 65 ? -5.730 44.349 120.711 1.00 17.10 65 VAL B N 1
ATOM 1530 C CA . VAL B 1 65 ? -5.361 45.453 121.555 1.00 17.88 65 VAL B CA 1
ATOM 1531 C C . VAL B 1 65 ? -4.089 46.061 121.056 1.00 19.07 65 VAL B C 1
ATOM 1532 O O . VAL B 1 65 ? -3.015 45.453 121.117 1.00 21.44 65 VAL B O 1
ATOM 1536 N N . PRO B 1 66 ? -4.189 47.283 120.548 1.00 19.64 66 PRO B N 1
ATOM 1537 C CA . PRO B 1 66 ? -3.042 48.011 120.022 1.00 19.92 66 PRO B CA 1
ATOM 1538 C C . PRO B 1 66 ? -2.364 48.827 121.119 1.00 21.08 66 PRO B C 1
ATOM 1539 O O . PRO B 1 66 ? -3.002 49.239 122.094 1.00 21.26 66 PRO B O 1
ATOM 1543 N N . VAL B 1 67 ? -1.064 49.036 120.955 1.00 22.49 67 VAL B N 1
ATOM 1544 C CA . VAL B 1 67 ? -0.267 49.836 121.880 1.00 23.52 67 VAL B CA 1
ATOM 1545 C C . VAL B 1 67 ? 0.029 51.087 121.083 1.00 24.79 67 VAL B C 1
ATOM 1546 O O . VAL B 1 67 ? 0.623 50.999 120.005 1.00 25.06 67 VAL B O 1
ATOM 1550 N N . VAL B 1 68 ? -0.369 52.248 121.585 1.00 25.82 68 VAL B N 1
ATOM 1551 C CA . VAL B 1 68 ? -0.132 53.465 120.822 1.00 28.78 68 VAL B CA 1
ATOM 1552 C C . VAL B 1 68 ? 0.477 54.636 121.566 1.00 30.48 68 VAL B C 1
ATOM 1553 O O . VAL B 1 68 ? -0.071 55.095 122.564 1.00 31.95 68 VAL B O 1
ATOM 1557 N N . GLN B 1 69 ? 1.592 55.153 121.063 1.00 32.56 69 GLN B N 1
ATOM 1558 C CA . GLN B 1 69 ? 2.204 56.288 121.726 1.00 36.21 69 GLN B CA 1
ATOM 1559 C C . GLN B 1 69 ? 1.810 57.600 121.055 1.00 38.07 69 GLN B C 1
ATOM 1560 O O . GLN B 1 69 ? 1.872 57.741 119.831 1.00 37.17 69 GLN B O 1
ATOM 1566 N N . SER B 1 70 ? 1.386 58.555 121.878 1.00 40.83 70 SER B N 1
ATOM 1567 C CA . SER B 1 70 ? 0.963 59.859 121.394 1.00 43.14 70 SER B CA 1
ATOM 1568 C C . SER B 1 70 ? 2.029 60.913 121.616 1.00 44.37 70 SER B C 1
ATOM 1569 O O . SER B 1 70 ? 2.320 61.307 122.745 1.00 45.26 70 SER B O 1
ATOM 1572 N N . GLN B 1 71 ? 2.612 61.366 120.521 1.00 46.22 71 GLN B N 1
ATOM 1573 C CA . GLN B 1 71 ? 3.632 62.389 120.563 1.00 47.92 71 GLN B CA 1
ATOM 1574 C C . GLN B 1 71 ? 2.889 63.724 120.627 1.00 47.80 71 GLN B C 1
ATOM 1575 O O . GLN B 1 71 ? 1.912 63.914 119.902 1.00 47.89 71 GLN B O 1
ATOM 1581 N N . THR B 1 72 ? 3.311 64.645 121.489 1.00 46.83 72 THR B N 1
ATOM 1582 C CA . THR B 1 72 ? 2.626 65.937 121.533 1.00 47.12 72 THR B CA 1
ATOM 1583 C C . THR B 1 72 ? 3.550 67.109 121.270 1.00 47.10 72 THR B C 1
ATOM 1584 O O . THR B 1 72 ? 4.631 67.202 121.847 1.00 47.39 72 THR B O 1
ATOM 1588 N N . VAL B 1 73 ? 3.099 68.014 120.407 1.00 47.31 73 VAL B N 1
ATOM 1589 C CA . VAL B 1 73 ? 3.883 69.178 120.020 1.00 46.85 73 VAL B CA 1
ATOM 1590 C C . VAL B 1 73 ? 3.075 70.469 120.030 1.00 47.37 73 VAL B C 1
ATOM 1591 O O . VAL B 1 73 ? 2.124 70.627 119.264 1.00 47.72 73 VAL B O 1
ATOM 1595 N N . ASN B 1 74 ? 3.474 71.402 120.883 1.00 48.15 74 ASN B N 1
ATOM 1596 C CA . ASN B 1 74 ? 2.781 72.680 120.986 1.00 48.45 74 ASN B CA 1
ATOM 1597 C C . ASN B 1 74 ? 1.273 72.538 121.032 1.00 46.07 74 ASN B C 1
ATOM 1598 O O . ASN B 1 74 ? 0.555 73.397 120.530 1.00 45.12 74 ASN B O 1
ATOM 1603 N N . GLY B 1 75 ? 0.797 71.448 121.623 1.00 43.29 75 GLY B N 1
ATOM 1604 C CA . GLY B 1 75 ? -0.632 71.254 121.741 1.00 40.74 75 GLY B CA 1
ATOM 1605 C C . GLY B 1 75 ? -1.266 70.238 120.818 1.00 39.69 75 GLY B C 1
ATOM 1606 O O . GLY B 1 75 ? -2.337 69.718 121.122 1.00 40.94 75 GLY B O 1
ATOM 1607 N N . ILE B 1 76 ? -0.622 69.936 119.700 1.00 37.90 76 ILE B N 1
ATOM 1608 C CA . ILE B 1 76 ? -1.191 68.986 118.752 1.00 35.49 76 ILE B CA 1
ATOM 1609 C C . ILE B 1 76 ? -0.655 67.565 118.929 1.00 34.57 76 ILE B C 1
ATOM 1610 O O . ILE B 1 76 ? 0.541 67.313 118.753 1.00 33.39 76 ILE B O 1
ATOM 1615 N N . VAL B 1 77 ? -1.554 66.635 119.252 1.00 32.06 77 VAL B N 1
ATOM 1616 C CA . VAL B 1 77 ? -1.169 65.247 119.481 1.00 30.73 77 VAL B CA 1
ATOM 1617 C C . VAL B 1 77 ? -1.160 64.398 118.226 1.00 29.76 77 VAL B C 1
ATOM 1618 O O . VAL B 1 77 ? -2.044 64.510 117.382 1.00 28.15 77 VAL B O 1
ATOM 1622 N N . THR B 1 78 ? -0.165 63.522 118.135 1.00 29.20 78 THR B N 1
ATOM 1623 C CA . THR B 1 78 ? 0.013 62.658 116.977 1.00 30.26 78 THR B CA 1
ATOM 1624 C C . THR B 1 78 ? 0.146 61.203 117.343 1.00 29.99 78 THR B C 1
ATOM 1625 O O . THR B 1 78 ? 1.261 60.681 117.423 1.00 32.61 78 THR B O 1
ATOM 1629 N N . PRO B 1 79 ? -0.976 60.518 117.553 1.00 29.37 79 PRO B N 1
ATOM 1630 C CA . PRO B 1 79 ? -0.967 59.101 117.913 1.00 28.33 79 PRO B CA 1
ATOM 1631 C C . PRO B 1 79 ? -0.410 58.232 116.801 1.00 27.79 79 PRO B C 1
ATOM 1632 O O . PRO B 1 79 ? -0.540 58.568 115.622 1.00 28.40 79 PRO B O 1
ATOM 1636 N N . VAL B 1 80 ? 0.214 57.121 117.186 1.00 26.80 80 VAL B N 1
ATOM 1637 C CA . VAL B 1 80 ? 0.786 56.164 116.238 1.00 26.29 80 VAL B CA 1
ATOM 1638 C C . VAL B 1 80 ? 0.880 54.783 116.854 1.00 25.95 80 VAL B C 1
ATOM 1639 O O . VAL B 1 80 ? 1.494 54.594 117.898 1.00 26.57 80 VAL B O 1
ATOM 1643 N N . VAL B 1 81 ? 0.253 53.812 116.215 1.00 25.29 81 VAL B N 1
ATOM 1644 C CA . VAL B 1 81 ? 0.290 52.463 116.730 1.00 26.52 81 VAL B CA 1
ATOM 1645 C C . VAL B 1 81 ? 1.696 51.924 116.576 1.00 26.97 81 VAL B C 1
ATOM 1646 O O . VAL B 1 81 ? 2.180 51.786 115.451 1.00 29.96 81 VAL B O 1
ATOM 1650 N N . VAL B 1 82 ? 2.359 51.607 117.683 1.00 25.16 82 VAL B N 1
ATOM 1651 C CA . VAL B 1 82 ? 3.711 51.096 117.573 1.00 24.06 82 VAL B CA 1
ATOM 1652 C C . VAL B 1 82 ? 3.775 49.586 117.564 1.00 25.07 82 VAL B C 1
ATOM 1653 O O . VAL B 1 82 ? 4.839 49.018 117.312 1.00 27.93 82 VAL B O 1
ATOM 1657 N N . ARG B 1 83 ? 2.656 48.932 117.858 1.00 24.40 83 ARG B N 1
ATOM 1658 C CA . ARG B 1 83 ? 2.603 47.472 117.847 1.00 22.88 83 ARG B CA 1
ATOM 1659 C C . ARG B 1 83 ? 1.236 47.013 118.270 1.00 22.84 83 ARG B C 1
ATOM 1660 O O . ARG B 1 83 ? 0.527 47.741 118.966 1.00 22.80 83 ARG B O 1
ATOM 1668 N N . THR B 1 84 ? 0.849 45.816 117.843 1.00 22.26 84 THR B N 1
ATOM 1669 C CA . THR B 1 84 ? -0.463 45.304 118.225 1.00 23.51 84 THR B CA 1
ATOM 1670 C C . THR B 1 84 ? -0.445 43.848 118.641 1.00 22.02 84 THR B C 1
ATOM 1671 O O . THR B 1 84 ? 0.496 43.123 118.345 1.00 25.07 84 THR B O 1
ATOM 1675 N N . SER B 1 85 ? -1.482 43.416 119.338 1.00 20.01 85 SER B N 1
ATOM 1676 C CA . SER B 1 85 ? -1.544 42.034 119.761 1.00 19.32 85 SER B CA 1
ATOM 1677 C C . SER B 1 85 ? -2.920 41.517 119.428 1.00 18.85 85 SER B C 1
ATOM 1678 O O . SER B 1 85 ? -3.919 42.171 119.709 1.00 21.01 85 SER B O 1
ATOM 1681 N N . TYR B 1 86 ? -2.977 40.353 118.802 1.00 17.49 86 TYR B N 1
ATOM 1682 C CA . TYR B 1 86 ? -4.254 39.808 118.402 1.00 17.22 86 TYR B CA 1
ATOM 1683 C C . TYR B 1 86 ? -4.434 38.403 118.920 1.00 16.47 86 TYR B C 1
ATOM 1684 O O . TYR B 1 86 ? -3.471 37.684 119.116 1.00 17.72 86 TYR B O 1
ATOM 1693 N N . VAL B 1 87 ? -5.677 37.997 119.112 1.00 16.09 87 VAL B N 1
ATOM 1694 C CA . VAL B 1 87 ? -5.953 36.649 119.562 1.00 16.46 87 VAL B CA 1
ATOM 1695 C C . VAL B 1 87 ? -7.308 36.211 119.053 1.00 17.98 87 VAL B C 1
ATOM 1696 O O . VAL B 1 87 ? -8.259 36.991 119.040 1.00 17.63 87 VAL B O 1
ATOM 1700 N N . THR B 1 88 ? -7.396 34.953 118.640 1.00 20.81 88 THR B N 1
ATOM 1701 C CA . THR B 1 88 ? -8.644 34.416 118.102 1.00 24.69 88 THR B CA 1
ATOM 1702 C C . THR B 1 88 ? -9.028 33.075 118.680 1.00 24.26 88 THR B C 1
ATOM 1703 O O . THR B 1 88 ? -8.221 32.147 118.711 1.00 26.62 88 THR B O 1
ATOM 1707 N N . VAL B 1 89 ? -10.278 32.963 119.097 1.00 23.41 89 VAL B N 1
ATOM 1708 C CA . VAL B 1 89 ? -10.758 31.734 119.678 1.00 22.26 89 VAL B CA 1
ATOM 1709 C C . VAL B 1 89 ? -11.902 31.253 118.788 1.00 23.76 89 VAL B C 1
ATOM 1710 O O . VAL B 1 89 ? -12.705 32.066 118.340 1.00 23.25 89 VAL B O 1
ATOM 1714 N N . ASP B 1 90 ? -11.952 29.949 118.502 1.00 27.23 90 ASP B N 1
ATOM 1715 C CA . ASP B 1 90 ? -13.013 29.360 117.659 1.00 31.15 90 ASP B CA 1
ATOM 1716 C C . ASP B 1 90 ? -13.578 28.082 118.218 1.00 29.65 90 ASP B C 1
ATOM 1717 O O . ASP B 1 90 ? -12.879 27.070 118.304 1.00 29.66 90 ASP B O 1
ATOM 1722 N N . PHE B 1 91 ? -14.851 28.100 118.566 1.00 26.63 91 PHE B N 1
ATOM 1723 C CA . PHE B 1 91 ? -15.432 26.892 119.084 1.00 25.16 91 PHE B CA 1
ATOM 1724 C C . PHE B 1 91 ? -16.196 26.184 118.005 1.00 25.51 91 PHE B C 1
ATOM 1725 O O . PHE B 1 91 ? -16.942 26.797 117.246 1.00 26.63 91 PHE B O 1
ATOM 1733 N N . ASP B 1 92 ? -16.002 24.881 117.945 1.00 25.06 92 ASP B N 1
ATOM 1734 C CA . ASP B 1 92 ? -16.667 24.066 116.964 1.00 25.74 92 ASP B CA 1
ATOM 1735 C C . ASP B 1 92 ? -17.473 23.052 117.758 1.00 24.16 92 ASP B C 1
ATOM 1736 O O . ASP B 1 92 ? -16.919 22.141 118.360 1.00 23.36 92 ASP B O 1
ATOM 1741 N N . TYR B 1 93 ? -18.786 23.209 117.761 1.00 22.52 93 TYR B N 1
ATOM 1742 C CA . TYR B 1 93 ? -19.632 22.305 118.517 1.00 23.58 93 TYR B CA 1
ATOM 1743 C C . TYR B 1 93 ? -20.482 21.370 117.683 1.00 24.45 93 TYR B C 1
ATOM 1744 O O . TYR B 1 93 ? -20.694 21.606 116.498 1.00 25.49 93 TYR B O 1
ATOM 1753 N N . ASP B 1 94 ? -20.991 20.318 118.316 1.00 25.22 94 ASP B N 1
ATOM 1754 C CA . ASP B 1 94 ? -21.821 19.355 117.611 1.00 27.95 94 ASP B CA 1
ATOM 1755 C C . ASP B 1 94 ? -23.275 19.593 117.935 1.00 27.64 94 ASP B C 1
ATOM 1756 O O . ASP B 1 94 ? -23.627 19.772 119.097 1.00 25.92 94 ASP B O 1
ATOM 1761 N N . ALA B 1 95 ? -24.120 19.560 116.908 1.00 27.85 95 ALA B N 1
ATOM 1762 C CA . ALA B 1 95 ? -25.552 19.792 117.082 1.00 29.52 95 ALA B CA 1
ATOM 1763 C C . ALA B 1 95 ? -26.216 18.935 118.165 1.00 30.01 95 ALA B C 1
ATOM 1764 O O . ALA B 1 95 ? -27.364 19.189 118.541 1.00 31.39 95 ALA B O 1
ATOM 1766 N N . ARG B 1 96 ? -25.505 17.935 118.676 1.00 30.60 96 ARG B N 1
ATOM 1767 C CA . ARG B 1 96 ? -26.075 17.062 119.692 1.00 30.99 96 ARG B CA 1
ATOM 1768 C C . ARG B 1 96 ? -25.459 17.297 121.050 1.00 29.65 96 ARG B C 1
ATOM 1769 O O . ARG B 1 96 ? -25.751 16.574 122.000 1.00 29.60 96 ARG B O 1
ATOM 1777 N N . SER B 1 97 ? -24.612 18.312 121.142 1.00 27.86 97 SER B N 1
ATOM 1778 C CA . SER B 1 97 ? -23.948 18.629 122.398 1.00 26.60 97 SER B CA 1
ATOM 1779 C C . SER B 1 97 ? -24.901 19.246 123.390 1.00 25.05 97 SER B C 1
ATOM 1780 O O . SER B 1 97 ? -25.786 19.993 123.020 1.00 24.26 97 SER B O 1
ATOM 1783 N N . THR B 1 98 ? -24.713 18.937 124.658 1.00 24.90 98 THR B N 1
ATOM 1784 C CA . THR B 1 98 ? -25.578 19.491 125.676 1.00 27.99 98 THR B CA 1
ATOM 1785 C C . THR B 1 98 ? -24.928 20.748 126.247 1.00 28.02 98 THR B C 1
ATOM 1786 O O . THR B 1 98 ? -23.721 20.976 126.080 1.00 25.73 98 THR B O 1
ATOM 1790 N N . THR B 1 99 ? -25.730 21.566 126.920 1.00 27.92 99 THR B N 1
ATOM 1791 C CA . THR B 1 99 ? -25.202 22.788 127.487 1.00 28.18 99 THR B CA 1
ATOM 1792 C C . THR B 1 99 ? -24.114 22.457 128.481 1.00 29.02 99 THR B C 1
ATOM 1793 O O . THR B 1 99 ? -23.018 23.001 128.414 1.00 29.85 99 THR B O 1
ATOM 1797 N N . LYS B 1 100 ? -24.411 21.559 129.408 1.00 30.36 100 LYS B N 1
ATOM 1798 C CA . LYS B 1 100 ? -23.415 21.196 130.394 1.00 32.49 100 LYS B CA 1
ATOM 1799 C C . LYS B 1 100 ? -22.085 20.914 129.698 1.00 32.00 100 LYS B C 1
ATOM 1800 O O . LYS B 1 100 ? -21.070 21.544 130.012 1.00 32.08 100 LYS B O 1
ATOM 1806 N N . GLU B 1 101 ? -22.098 19.989 128.740 1.00 31.13 101 GLU B N 1
ATOM 1807 C CA . GLU B 1 101 ? -20.886 19.627 128.010 1.00 30.94 101 GLU B CA 1
ATOM 1808 C C . GLU B 1 101 ? -20.170 20.891 127.571 1.00 29.83 101 GLU B C 1
ATOM 1809 O O . GLU B 1 101 ? -19.096 21.232 128.080 1.00 30.14 101 GLU B O 1
ATOM 1815 N N . ARG B 1 102 ? -20.783 21.586 126.620 1.00 27.44 102 ARG B N 1
ATOM 1816 C CA . ARG B 1 102 ? -20.229 22.818 126.089 1.00 25.15 102 ARG B CA 1
ATOM 1817 C C . ARG B 1 102 ? -19.622 23.676 127.170 1.00 24.66 102 ARG B C 1
ATOM 1818 O O . ARG B 1 102 ? -18.456 24.048 127.101 1.00 23.96 102 ARG B O 1
ATOM 1826 N N . ASN B 1 103 ? -20.426 23.986 128.176 1.00 23.62 103 ASN B N 1
ATOM 1827 C CA . ASN B 1 103 ? -19.968 24.814 129.266 1.00 23.21 103 ASN B CA 1
ATOM 1828 C C . ASN B 1 103 ? -18.642 24.316 129.827 1.00 23.12 103 ASN B C 1
ATOM 1829 O O . ASN B 1 103 ? -17.650 25.046 129.834 1.00 23.26 103 ASN B O 1
ATOM 1834 N N . ASN B 1 104 ? -18.615 23.076 130.296 1.00 21.94 104 ASN B N 1
ATOM 1835 C CA . ASN B 1 104 ? -17.388 22.528 130.851 1.00 22.59 104 ASN B CA 1
ATOM 1836 C C . ASN B 1 104 ? -16.236 22.694 129.902 1.00 21.98 104 ASN B C 1
ATOM 1837 O O . ASN B 1 104 ? -15.105 22.992 130.310 1.00 22.00 104 ASN B O 1
ATOM 1842 N N . PHE B 1 105 ? -16.531 22.488 128.626 1.00 20.27 105 PHE B N 1
ATOM 1843 C CA . PHE B 1 105 ? -15.530 22.623 127.599 1.00 18.01 105 PHE B CA 1
ATOM 1844 C C . PHE B 1 105 ? -14.878 23.980 127.760 1.00 17.56 105 PHE B C 1
ATOM 1845 O O . PHE B 1 105 ? -13.676 24.067 128.012 1.00 19.26 105 PHE B O 1
ATOM 1853 N N . VAL B 1 106 ? -15.679 25.036 127.639 1.00 15.21 106 VAL B N 1
ATOM 1854 C CA . VAL B 1 106 ? -15.182 26.401 127.772 1.00 13.37 106 VAL B CA 1
ATOM 1855 C C . VAL B 1 106 ? -14.420 26.533 129.066 1.00 13.92 106 VAL B C 1
ATOM 1856 O O . VAL B 1 106 ? -13.298 27.040 129.112 1.00 11.60 106 VAL B O 1
ATOM 1860 N N . GLY B 1 107 ? -15.053 26.059 130.125 1.00 14.33 107 GLY B N 1
ATOM 1861 C CA . GLY B 1 107 ? -14.431 26.117 131.425 1.00 18.15 107 GLY B CA 1
ATOM 1862 C C . GLY B 1 107 ? -13.001 25.642 131.331 1.00 18.51 107 GLY B C 1
ATOM 1863 O O . GLY B 1 107 ? -12.071 26.350 131.714 1.00 20.16 107 GLY B O 1
ATOM 1864 N N . MET B 1 108 ? -12.817 24.443 130.806 1.00 18.94 108 MET B N 1
ATOM 1865 C CA . MET B 1 108 ? -11.475 23.911 130.681 1.00 20.90 108 MET B CA 1
ATOM 1866 C C . MET B 1 108 ? -10.509 24.795 129.928 1.00 18.77 108 MET B C 1
ATOM 1867 O O . MET B 1 108 ? -9.486 25.209 130.464 1.00 17.85 108 MET B O 1
ATOM 1872 N N . ILE B 1 109 ? -10.821 25.089 128.681 1.00 17.56 109 ILE B N 1
ATOM 1873 C CA . ILE B 1 109 ? -9.896 25.902 127.932 1.00 18.06 109 ILE B CA 1
ATOM 1874 C C . ILE B 1 109 ? -9.659 27.230 128.610 1.00 19.19 109 ILE B C 1
ATOM 1875 O O . ILE B 1 109 ? -8.541 27.755 128.608 1.00 17.94 109 ILE B O 1
ATOM 1880 N N . ALA B 1 110 ? -10.723 27.775 129.182 1.00 19.32 110 ALA B N 1
ATOM 1881 C CA . ALA B 1 110 ? -10.614 29.036 129.878 1.00 21.55 110 ALA B CA 1
ATOM 1882 C C . ALA B 1 110 ? -9.540 28.864 130.961 1.00 22.72 110 ALA B C 1
ATOM 1883 O O . ALA B 1 110 ? -8.579 29.637 131.043 1.00 23.86 110 ALA B O 1
ATOM 1885 N N . ASP B 1 111 ? -9.706 27.826 131.774 1.00 22.96 111 ASP B N 1
ATOM 1886 C CA . ASP B 1 111 ? -8.781 27.528 132.853 1.00 22.48 111 ASP B CA 1
ATOM 1887 C C . ASP B 1 111 ? -7.351 27.355 132.337 1.00 20.67 111 ASP B C 1
ATOM 1888 O O . ASP B 1 111 ? -6.397 27.781 132.972 1.00 20.15 111 ASP B O 1
ATOM 1893 N N . ALA B 1 112 ? -7.202 26.744 131.173 1.00 18.50 112 ALA B N 1
ATOM 1894 C CA . ALA B 1 112 ? -5.882 26.532 130.596 1.00 17.06 112 ALA B CA 1
ATOM 1895 C C . ALA B 1 112 ? -5.123 27.834 130.374 1.00 17.00 112 ALA B C 1
ATOM 1896 O O . ALA B 1 112 ? -3.911 27.844 130.189 1.00 14.74 112 ALA B O 1
ATOM 1898 N N . LEU B 1 113 ? -5.834 28.942 130.381 1.00 17.10 113 LEU B N 1
ATOM 1899 C CA . LEU B 1 113 ? -5.167 30.204 130.178 1.00 19.89 113 LEU B CA 1
ATOM 1900 C C . LEU B 1 113 ? -4.591 30.780 131.458 1.00 22.96 113 LEU B C 1
ATOM 1901 O O . LEU B 1 113 ? -3.703 31.629 131.403 1.00 24.54 113 LEU B O 1
ATOM 1906 N N . LYS B 1 114 ? -5.080 30.328 132.608 1.00 27.42 114 LYS B N 1
ATOM 1907 C CA . LYS B 1 114 ? -4.586 30.857 133.875 1.00 31.86 114 LYS B CA 1
ATOM 1908 C C . LYS B 1 114 ? -3.070 31.001 133.919 1.00 33.61 114 LYS B C 1
ATOM 1909 O O . LYS B 1 114 ? -2.333 30.286 133.233 1.00 34.35 114 LYS B O 1
ATOM 1915 N N . ALA B 1 115 ? -2.622 31.946 134.737 1.00 35.66 115 ALA B N 1
ATOM 1916 C CA . ALA B 1 115 ? -1.211 32.268 134.881 1.00 36.77 115 ALA B CA 1
ATOM 1917 C C . ALA B 1 115 ? -0.338 31.163 135.449 1.00 37.75 115 ALA B C 1
ATOM 1918 O O . ALA B 1 115 ? 0.858 31.109 135.173 1.00 36.63 115 ALA B O 1
ATOM 1920 N N . ASP B 1 116 ? -0.935 30.290 136.249 1.00 39.62 116 ASP B N 1
ATOM 1921 C CA . ASP B 1 116 ? -0.199 29.202 136.876 1.00 41.67 116 ASP B CA 1
ATOM 1922 C C . ASP B 1 116 ? -0.139 27.930 136.050 1.00 41.88 116 ASP B C 1
ATOM 1923 O O . ASP B 1 116 ? 0.499 26.957 136.454 1.00 42.40 116 ASP B O 1
ATOM 1928 N N . LYS B 1 117 ? -0.808 27.918 134.903 1.00 42.23 117 LYS B N 1
ATOM 1929 C CA . LYS B 1 117 ? -0.775 26.735 134.052 1.00 42.60 117 LYS B CA 1
ATOM 1930 C C . LYS B 1 117 ? 0.538 26.809 133.277 1.00 42.29 117 LYS B C 1
ATOM 1931 O O . LYS B 1 117 ? 0.576 27.173 132.102 1.00 43.77 117 LYS B O 1
ATOM 1937 N N . MET B 1 118 ? 1.612 26.462 133.975 1.00 41.72 118 MET B N 1
ATOM 1938 C CA . MET B 1 118 ? 2.969 26.503 133.452 1.00 40.14 118 MET B CA 1
ATOM 1939 C C . MET B 1 118 ? 3.163 26.163 131.989 1.00 35.94 118 MET B C 1
ATOM 1940 O O . MET B 1 118 ? 3.612 26.999 131.212 1.00 35.73 118 MET B O 1
ATOM 1945 N N . LEU B 1 119 ? 2.844 24.935 131.612 1.00 29.83 119 LEU B N 1
ATOM 1946 C CA . LEU B 1 119 ? 3.011 24.527 130.226 1.00 25.19 119 LEU B CA 1
ATOM 1947 C C . LEU B 1 119 ? 2.535 25.555 129.221 1.00 23.30 119 LEU B C 1
ATOM 1948 O O . LEU B 1 119 ? 3.223 25.863 128.262 1.00 21.78 119 LEU B O 1
ATOM 1953 N N . VAL B 1 120 ? 1.341 26.073 129.445 1.00 21.81 120 VAL B N 1
ATOM 1954 C CA . VAL B 1 120 ? 0.750 27.051 128.558 1.00 22.04 120 VAL B CA 1
ATOM 1955 C C . VAL B 1 120 ? 1.332 28.430 128.718 1.00 23.30 120 VAL B C 1
ATOM 1956 O O . VAL B 1 120 ? 1.782 29.043 127.756 1.00 24.26 120 VAL B O 1
ATOM 1960 N N . HIS B 1 121 ? 1.301 28.922 129.944 1.00 24.89 121 HIS B N 1
ATOM 1961 C CA . HIS B 1 121 ? 1.787 30.251 130.235 1.00 27.79 121 HIS B CA 1
ATOM 1962 C C . HIS B 1 121 ? 3.145 30.581 129.621 1.00 28.69 121 HIS B C 1
ATOM 1963 O O . HIS B 1 121 ? 3.329 31.625 128.984 1.00 28.22 121 HIS B O 1
ATOM 1970 N N . ASP B 1 122 ? 4.099 29.685 129.796 1.00 30.07 122 ASP B N 1
ATOM 1971 C CA . ASP B 1 122 ? 5.425 29.917 129.260 1.00 32.72 122 ASP B CA 1
ATOM 1972 C C . ASP B 1 122 ? 5.453 30.119 127.771 1.00 30.75 122 ASP B C 1
ATOM 1973 O O . ASP B 1 122 ? 6.403 30.674 127.223 1.00 30.70 122 ASP B O 1
ATOM 1978 N N . THR B 1 123 ? 4.409 29.666 127.105 1.00 28.42 123 THR B N 1
ATOM 1979 C CA . THR B 1 123 ? 4.360 29.838 125.678 1.00 26.21 123 THR B CA 1
ATOM 1980 C C . THR B 1 123 ? 3.515 31.053 125.339 1.00 25.86 123 THR B C 1
ATOM 1981 O O . THR B 1 123 ? 4.040 32.022 124.808 1.00 27.22 123 THR B O 1
ATOM 1985 N N . ILE B 1 124 ? 2.223 31.028 125.657 1.00 23.67 124 ILE B N 1
ATOM 1986 C CA . ILE B 1 124 ? 1.383 32.175 125.336 1.00 22.17 124 ILE B CA 1
ATOM 1987 C C . ILE B 1 124 ? 1.860 33.467 125.967 1.00 21.38 124 ILE B C 1
ATOM 1988 O O . ILE B 1 124 ? 1.543 34.536 125.467 1.00 20.35 124 ILE B O 1
ATOM 1993 N N . VAL B 1 125 ? 2.606 33.401 127.062 1.00 20.67 125 VAL B N 1
ATOM 1994 C CA . VAL B 1 125 ? 3.051 34.655 127.649 1.00 22.97 125 VAL B CA 1
ATOM 1995 C C . VAL B 1 125 ? 4.538 34.889 127.558 1.00 23.46 125 VAL B C 1
ATOM 1996 O O . VAL B 1 125 ? 4.971 36.009 127.307 1.00 23.94 125 VAL B O 1
ATOM 2000 N N . ASN B 1 126 ? 5.332 33.847 127.747 1.00 25.25 126 ASN B N 1
ATOM 2001 C CA . ASN B 1 126 ? 6.777 34.023 127.676 1.00 26.87 126 ASN B CA 1
ATOM 2002 C C . ASN B 1 126 ? 7.425 33.657 126.358 1.00 26.89 126 ASN B C 1
ATOM 2003 O O . ASN B 1 126 ? 8.635 33.761 126.197 1.00 26.45 126 ASN B O 1
ATOM 2008 N N . LEU B 1 127 ? 6.605 33.233 125.412 1.00 26.97 127 LEU B N 1
ATOM 2009 C CA . LEU B 1 127 ? 7.096 32.904 124.098 1.00 28.23 127 LEU B CA 1
ATOM 2010 C C . LEU B 1 127 ? 8.248 31.922 124.106 1.00 30.84 127 LEU B C 1
ATOM 2011 O O . LEU B 1 127 ? 9.277 32.155 123.471 1.00 31.87 127 LEU B O 1
ATOM 2016 N N . GLN B 1 128 ? 8.084 30.829 124.838 1.00 33.68 128 GLN B N 1
ATOM 2017 C CA . GLN B 1 128 ? 9.101 29.795 124.866 1.00 35.73 128 GLN B CA 1
ATOM 2018 C C . GLN B 1 128 ? 8.523 28.632 124.095 1.00 36.82 128 GLN B C 1
ATOM 2019 O O . GLN B 1 128 ? 7.308 28.422 124.094 1.00 38.16 128 GLN B O 1
ATOM 2025 N N . GLY B 1 129 ? 9.375 27.869 123.434 1.00 37.26 129 GLY B N 1
ATOM 2026 C CA . GLY B 1 129 ? 8.857 26.730 122.708 1.00 37.92 129 GLY B CA 1
ATOM 2027 C C . GLY B 1 129 ? 8.550 25.599 123.674 1.00 38.24 129 GLY B C 1
ATOM 2028 O O . GLY B 1 129 ? 8.677 25.734 124.896 1.00 39.07 129 GLY B O 1
ATOM 2029 N N . VAL B 1 130 ? 8.119 24.476 123.125 1.00 38.02 130 VAL B N 1
ATOM 2030 C CA . VAL B 1 130 ? 7.834 23.309 123.935 1.00 37.50 130 VAL B CA 1
ATOM 2031 C C . VAL B 1 130 ? 8.966 22.351 123.572 1.00 38.81 130 VAL B C 1
ATOM 2032 O O . VAL B 1 130 ? 9.480 22.408 122.447 1.00 40.63 130 VAL B O 1
ATOM 2036 N N . TYR B 1 131 ? 9.382 21.486 124.491 1.00 37.94 131 TYR B N 1
ATOM 2037 C CA . TYR B 1 131 ? 10.466 20.569 124.153 1.00 38.58 131 TYR B CA 1
ATOM 2038 C C . TYR B 1 131 ? 10.643 19.426 125.142 1.00 39.37 131 TYR B C 1
ATOM 2039 O O . TYR B 1 131 ? 11.478 18.515 124.893 1.00 38.89 131 TYR B O 1
ATOM 2049 N N . ALA C 1 1 ? 7.755 10.638 128.068 1.00 31.53 1 ALA C N 1
ATOM 2050 C CA . ALA C 1 1 ? 9.021 10.134 127.478 1.00 30.36 1 ALA C CA 1
ATOM 2051 C C . ALA C 1 1 ? 9.936 11.271 126.999 1.00 30.13 1 ALA C C 1
ATOM 2052 O O . ALA C 1 1 ? 10.172 11.442 125.792 1.00 29.45 1 ALA C O 1
ATOM 2054 N N . GLN C 1 2 ? 10.441 12.055 127.946 1.00 27.43 2 GLN C N 1
ATOM 2055 C CA . GLN C 1 2 ? 11.343 13.138 127.594 1.00 27.94 2 GLN C CA 1
ATOM 2056 C C . GLN C 1 2 ? 12.645 12.474 127.250 1.00 28.17 2 GLN C C 1
ATOM 2057 O O . GLN C 1 2 ? 13.088 11.606 128.000 1.00 27.39 2 GLN C O 1
ATOM 2063 N N . LEU C 1 3 ? 13.265 12.851 126.133 1.00 29.64 3 LEU C N 1
ATOM 2064 C CA . LEU C 1 3 ? 14.552 12.240 125.808 1.00 30.92 3 LEU C CA 1
ATOM 2065 C C . LEU C 1 3 ? 15.411 12.560 127.015 1.00 31.83 3 LEU C C 1
ATOM 2066 O O . LEU C 1 3 ? 15.618 13.731 127.349 1.00 32.79 3 LEU C O 1
ATOM 2071 N N . GLN C 1 4 ? 15.892 11.516 127.674 1.00 31.53 4 GLN C N 1
ATOM 2072 C CA . GLN C 1 4 ? 16.683 11.687 128.878 1.00 32.59 4 GLN C CA 1
ATOM 2073 C C . GLN C 1 4 ? 17.737 10.618 128.951 1.00 32.82 4 GLN C C 1
ATOM 2074 O O . GLN C 1 4 ? 17.988 9.912 127.980 1.00 33.88 4 GLN C O 1
ATOM 2080 N N . ASN C 1 5 ? 18.354 10.493 130.115 1.00 32.95 5 ASN C N 1
ATOM 2081 C CA . ASN C 1 5 ? 19.364 9.477 130.282 1.00 32.99 5 ASN C CA 1
ATOM 2082 C C . ASN C 1 5 ? 18.705 8.146 130.478 1.00 33.19 5 ASN C C 1
ATOM 2083 O O . ASN C 1 5 ? 17.590 8.057 131.001 1.00 34.19 5 ASN C O 1
ATOM 2088 N N . LEU C 1 6 ? 19.396 7.104 130.051 1.00 31.44 6 LEU C N 1
ATOM 2089 C CA . LEU C 1 6 ? 18.884 5.763 130.217 1.00 30.03 6 LEU C CA 1
ATOM 2090 C C . LEU C 1 6 ? 20.063 4.974 130.733 1.00 30.17 6 LEU C C 1
ATOM 2091 O O . LEU C 1 6 ? 21.105 4.924 130.075 1.00 30.79 6 LEU C O 1
ATOM 2096 N N . VAL C 1 7 ? 19.920 4.373 131.909 1.00 29.27 7 VAL C N 1
ATOM 2097 C CA . VAL C 1 7 ? 21.013 3.582 132.444 1.00 29.04 7 VAL C CA 1
ATOM 2098 C C . VAL C 1 7 ? 20.717 2.096 132.395 1.00 29.94 7 VAL C C 1
ATOM 2099 O O . VAL C 1 7 ? 19.733 1.632 132.958 1.00 30.44 7 VAL C O 1
ATOM 2103 N N . LEU C 1 8 ? 21.588 1.354 131.724 1.00 30.82 8 LEU C N 1
ATOM 2104 C CA . LEU C 1 8 ? 21.416 -0.077 131.577 1.00 33.44 8 LEU C CA 1
ATOM 2105 C C . LEU C 1 8 ? 22.469 -0.896 132.296 1.00 35.88 8 LEU C C 1
ATOM 2106 O O . LEU C 1 8 ? 23.666 -0.668 132.115 1.00 37.58 8 LEU C O 1
ATOM 2111 N N . LYS C 1 9 ? 22.017 -1.852 133.104 1.00 38.33 9 LYS C N 1
ATOM 2112 C CA . LYS C 1 9 ? 22.912 -2.741 133.838 1.00 41.30 9 LYS C CA 1
ATOM 2113 C C . LYS C 1 9 ? 23.154 -3.986 133.001 1.00 42.24 9 LYS C C 1
ATOM 2114 O O . LYS C 1 9 ? 22.322 -4.337 132.165 1.00 43.25 9 LYS C O 1
ATOM 2120 N N . ASP C 1 10 ? 24.288 -4.649 133.212 1.00 43.22 10 ASP C N 1
ATOM 2121 C CA . ASP C 1 10 ? 24.578 -5.867 132.468 1.00 44.99 10 ASP C CA 1
ATOM 2122 C C . ASP C 1 10 ? 24.639 -7.072 133.403 1.00 45.89 10 ASP C C 1
ATOM 2123 O O . ASP C 1 10 ? 24.381 -6.952 134.602 1.00 45.34 10 ASP C O 1
ATOM 2128 N N . ARG C 1 11 ? 24.981 -8.231 132.852 1.00 47.15 11 ARG C N 1
ATOM 2129 C CA . ARG C 1 11 ? 25.015 -9.460 133.629 1.00 49.32 11 ARG C CA 1
ATOM 2130 C C . ARG C 1 11 ? 26.386 -9.757 134.228 1.00 51.24 11 ARG C C 1
ATOM 2131 O O . ARG C 1 11 ? 26.636 -10.861 134.708 1.00 51.91 11 ARG C O 1
ATOM 2139 N N . GLU C 1 12 ? 27.271 -8.772 134.211 1.00 54.73 12 GLU C N 1
ATOM 2140 C CA . GLU C 1 12 ? 28.614 -8.956 134.756 1.00 58.60 12 GLU C CA 1
ATOM 2141 C C . GLU C 1 12 ? 28.562 -9.454 136.192 1.00 59.11 12 GLU C C 1
ATOM 2142 O O . GLU C 1 12 ? 27.553 -9.278 136.872 1.00 60.03 12 GLU C O 1
ATOM 2148 N N . ALA C 1 13 ? 29.657 -10.073 136.640 1.00 60.65 13 ALA C N 1
ATOM 2149 C CA . ALA C 1 13 ? 29.780 -10.617 137.998 1.00 61.57 13 ALA C CA 1
ATOM 2150 C C . ALA C 1 13 ? 29.071 -9.715 138.996 1.00 62.04 13 ALA C C 1
ATOM 2151 O O . ALA C 1 13 ? 28.211 -10.152 139.767 1.00 61.59 13 ALA C O 1
ATOM 2153 N N . THR C 1 14 ? 29.459 -8.446 138.966 1.00 63.11 14 THR C N 1
ATOM 2154 C CA . THR C 1 14 ? 28.883 -7.416 139.816 1.00 63.08 14 THR C CA 1
ATOM 2155 C C . THR C 1 14 ? 28.429 -6.296 138.866 1.00 62.49 14 THR C C 1
ATOM 2156 O O . THR C 1 14 ? 29.168 -5.349 138.591 1.00 63.01 14 THR C O 1
ATOM 2160 N N . PRO C 1 15 ? 27.194 -6.411 138.351 1.00 61.32 15 PRO C N 1
ATOM 2161 C CA . PRO C 1 15 ? 26.503 -5.517 137.422 1.00 60.72 15 PRO C CA 1
ATOM 2162 C C . PRO C 1 15 ? 27.037 -4.105 137.212 1.00 60.06 15 PRO C C 1
ATOM 2163 O O . PRO C 1 15 ? 27.110 -3.305 138.142 1.00 59.74 15 PRO C O 1
ATOM 2167 N N . ASN C 1 16 ? 27.391 -3.812 135.964 1.00 59.28 16 ASN C N 1
ATOM 2168 C CA 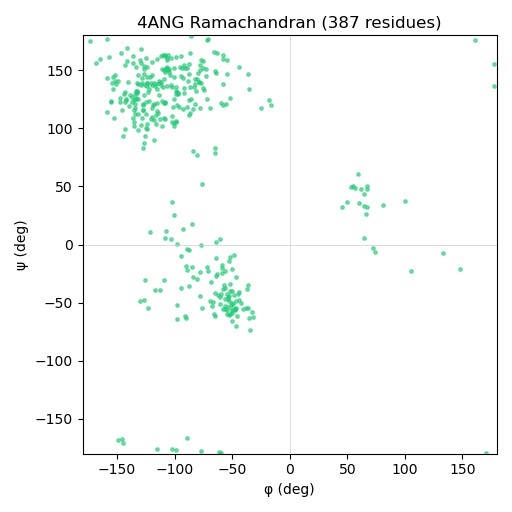. ASN C 1 16 ? 27.900 -2.504 135.576 1.00 59.19 16 ASN C CA 1
ATOM 2169 C C . ASN C 1 16 ? 26.781 -1.622 135.038 1.00 58.56 16 ASN C C 1
ATOM 2170 O O . ASN C 1 16 ? 25.792 -2.117 134.499 1.00 59.89 16 ASN C O 1
ATOM 2175 N N . ASP C 1 17 ? 26.944 -0.311 135.172 1.00 56.95 17 ASP C N 1
ATOM 2176 C CA . ASP C 1 17 ? 25.934 0.614 134.696 1.00 54.25 17 ASP C CA 1
ATOM 2177 C C . ASP C 1 17 ? 26.387 1.360 133.468 1.00 51.85 17 ASP C C 1
ATOM 2178 O O . ASP C 1 17 ? 27.247 2.233 133.539 1.00 52.31 17 ASP C O 1
ATOM 2183 N N . HIS C 1 18 ? 25.810 1.016 132.332 1.00 48.03 18 HIS C N 1
ATOM 2184 C CA . HIS C 1 18 ? 26.161 1.708 131.115 1.00 44.65 18 HIS C CA 1
ATOM 2185 C C . HIS C 1 18 ? 25.168 2.842 130.969 1.00 42.41 18 HIS C C 1
ATOM 2186 O O . HIS C 1 18 ? 23.966 2.621 130.839 1.00 42.23 18 HIS C O 1
ATOM 2193 N N . THR C 1 19 ? 25.679 4.064 131.009 1.00 38.26 19 THR C N 1
ATOM 2194 C CA . THR C 1 19 ? 24.822 5.228 130.928 1.00 34.79 19 THR C CA 1
ATOM 2195 C C . THR C 1 19 ? 24.717 5.876 129.561 1.00 33.55 19 THR C C 1
ATOM 2196 O O . THR C 1 19 ? 25.641 6.553 129.111 1.00 33.78 19 THR C O 1
ATOM 2200 N N . PHE C 1 20 ? 23.578 5.682 128.910 1.00 31.33 20 PHE C N 1
ATOM 2201 C CA . PHE C 1 20 ? 23.354 6.277 127.600 1.00 30.35 20 PHE C CA 1
ATOM 2202 C C . PHE C 1 20 ? 22.777 7.676 127.727 1.00 30.03 20 PHE C C 1
ATOM 2203 O O . PHE C 1 20 ? 21.636 7.856 128.169 1.00 31.91 20 PHE C O 1
ATOM 2211 N N . VAL C 1 21 ? 23.569 8.671 127.352 1.00 28.28 21 VAL C N 1
ATOM 2212 C CA . VAL C 1 21 ? 23.111 10.044 127.404 1.00 25.74 21 VAL C CA 1
ATOM 2213 C C . VAL C 1 21 ? 22.499 10.358 126.060 1.00 25.80 21 VAL C C 1
ATOM 2214 O O . VAL C 1 21 ? 22.869 9.770 125.040 1.00 26.25 21 VAL C O 1
ATOM 2218 N N . PRO C 1 22 ? 21.545 11.287 126.035 1.00 24.66 22 PRO C N 1
ATOM 2219 C CA . PRO C 1 22 ? 20.901 11.653 124.780 1.00 24.33 22 PRO C CA 1
ATOM 2220 C C . PRO C 1 22 ? 21.879 12.157 123.726 1.00 24.55 22 PRO C C 1
ATOM 2221 O O . PRO C 1 22 ? 23.003 12.570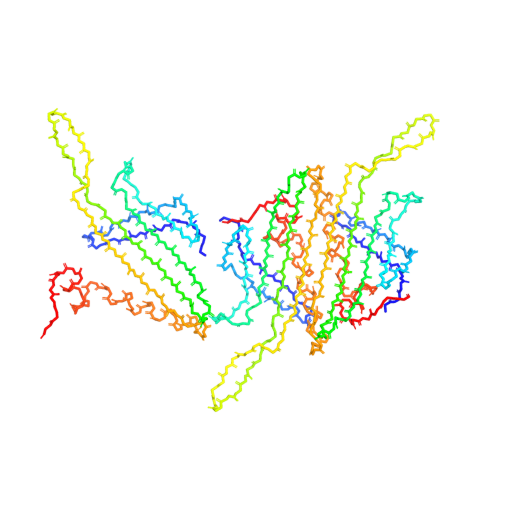 124.020 1.00 23.40 22 PRO C O 1
ATOM 2225 N N . ARG C 1 23 ? 21.431 12.101 122.486 1.00 24.72 23 ARG C N 1
ATOM 2226 C CA . ARG C 1 23 ? 22.226 12.555 121.374 1.00 25.91 23 ARG C CA 1
ATOM 2227 C C . ARG C 1 23 ? 21.336 13.463 120.593 1.00 27.26 23 ARG C C 1
ATOM 2228 O O . ARG C 1 23 ? 21.725 14.568 120.232 1.00 27.46 23 ARG C O 1
ATOM 2236 N N . ASP C 1 24 ? 20.132 12.976 120.323 1.00 29.93 24 ASP C N 1
ATOM 2237 C CA . ASP C 1 24 ? 19.175 13.748 119.556 1.00 33.98 24 ASP C CA 1
ATOM 2238 C C . ASP C 1 24 ? 17.946 12.966 119.154 1.00 33.26 24 ASP C C 1
ATOM 2239 O O . ASP C 1 24 ? 17.813 11.779 119.441 1.00 33.58 24 ASP C O 1
ATOM 2244 N N . ILE C 1 25 ? 17.069 13.660 118.448 1.00 32.81 25 ILE C N 1
ATOM 2245 C CA . ILE C 1 25 ? 15.820 13.105 117.989 1.00 34.24 25 ILE C CA 1
ATOM 2246 C C . ILE C 1 25 ? 15.661 13.428 116.530 1.00 36.84 25 ILE C C 1
ATOM 2247 O O . ILE C 1 25 ? 15.487 14.585 116.174 1.00 38.01 25 ILE C O 1
ATOM 2252 N N . ARG C 1 26 ? 15.713 12.413 115.684 1.00 40.94 26 ARG C N 1
ATOM 2253 C CA . ARG C 1 26 ? 15.540 12.639 114.264 1.00 44.60 26 ARG C CA 1
ATOM 2254 C C . ARG C 1 26 ? 14.311 11.898 113.780 1.00 45.27 26 ARG C C 1
ATOM 2255 O O . ARG C 1 26 ? 14.310 10.673 113.682 1.00 44.49 26 ARG C O 1
ATOM 2263 N N . ASP C 1 27 ? 13.261 12.658 113.493 1.00 47.21 27 ASP C N 1
ATOM 2264 C CA . ASP C 1 27 ? 11.998 12.110 113.006 1.00 49.65 27 ASP C CA 1
ATOM 2265 C C . ASP C 1 27 ? 11.288 11.276 114.037 1.00 47.18 27 ASP C C 1
ATOM 2266 O O . ASP C 1 27 ? 10.834 10.173 113.755 1.00 46.11 27 ASP C O 1
ATOM 2271 N N . ASN C 1 28 ? 11.189 11.805 115.240 1.00 45.13 28 ASN C N 1
ATOM 2272 C CA . ASN C 1 28 ? 10.513 11.076 116.285 1.00 43.76 28 ASN C CA 1
ATOM 2273 C C . ASN C 1 28 ? 11.135 9.706 116.509 1.00 40.17 28 ASN C C 1
ATOM 2274 O O . ASN C 1 28 ? 10.466 8.669 116.586 1.00 37.64 28 ASN C O 1
ATOM 2279 N N . VAL C 1 29 ? 12.455 9.753 116.618 1.00 34.89 29 VAL C N 1
ATOM 2280 C CA . VAL C 1 29 ? 13.274 8.603 116.876 1.00 30.67 29 VAL C CA 1
ATOM 2281 C C . VAL C 1 29 ? 14.373 9.112 117.779 1.00 29.08 29 VAL C C 1
ATOM 2282 O O . VAL C 1 29 ? 15.323 9.730 117.318 1.00 27.95 29 VAL C O 1
ATOM 2286 N N . GLY C 1 30 ? 14.220 8.880 119.075 1.00 28.11 30 GLY C N 1
ATOM 2287 C CA . GLY C 1 30 ? 15.220 9.323 120.021 1.00 26.76 30 GLY C CA 1
ATOM 2288 C C . GLY C 1 30 ? 16.422 8.415 119.947 1.00 26.95 30 GLY C C 1
ATOM 2289 O O . GLY C 1 30 ? 16.303 7.243 119.585 1.00 26.44 30 GLY C O 1
ATOM 2290 N N . GLU C 1 31 ? 17.587 8.951 120.276 1.00 26.83 31 GLU C N 1
ATOM 2291 C CA . GLU C 1 31 ? 18.799 8.163 120.249 1.00 28.42 31 GLU C CA 1
ATOM 2292 C C . GLU C 1 31 ? 19.638 8.527 121.435 1.00 25.76 31 GLU C C 1
ATOM 2293 O O . GLU C 1 31 ? 20.011 9.678 121.588 1.00 26.93 31 GLU C O 1
ATOM 2299 N N . VAL C 1 32 ? 19.908 7.563 122.300 1.00 23.49 32 VAL C N 1
ATOM 2300 C CA . VAL C 1 32 ? 20.757 7.832 123.448 1.00 22.22 32 VAL C CA 1
ATOM 2301 C C . VAL C 1 32 ? 22.002 7.007 123.226 1.00 23.32 32 VAL C C 1
ATOM 2302 O O . VAL C 1 32 ? 21.934 5.870 122.742 1.00 23.43 32 VAL C O 1
ATOM 2306 N N . VAL C 1 33 ? 23.144 7.588 123.561 1.00 23.17 33 VAL C N 1
ATOM 2307 C CA . VAL C 1 33 ? 24.397 6.908 123.343 1.00 23.53 33 VAL C CA 1
ATOM 2308 C C . VAL C 1 33 ? 25.228 6.844 124.583 1.00 25.28 33 VAL C C 1
ATOM 2309 O O . VAL C 1 33 ? 25.202 7.745 125.408 1.00 26.52 33 VAL C O 1
ATOM 2313 N N . GLU C 1 34 ? 25.971 5.761 124.709 1.00 28.65 34 GLU C N 1
ATOM 2314 C CA . GLU C 1 34 ? 26.849 5.598 125.835 1.00 32.30 34 GLU C CA 1
ATOM 2315 C C . GLU C 1 34 ? 28.223 5.590 125.211 1.00 32.57 34 GLU C C 1
ATOM 2316 O O . GLU C 1 34 ? 28.561 4.703 124.422 1.00 30.67 34 GLU C O 1
ATOM 2322 N N . SER C 1 35 ? 29.007 6.605 125.542 1.00 33.74 35 SER C N 1
ATOM 2323 C CA . SER C 1 35 ? 30.338 6.703 124.987 1.00 36.65 35 SER C CA 1
ATOM 2324 C C . SER C 1 35 ? 31.376 6.339 126.014 1.00 37.17 35 SER C C 1
ATOM 2325 O O . SER C 1 35 ? 31.121 6.314 127.217 1.00 37.29 35 SER C O 1
ATOM 2328 N N . THR C 1 36 ? 32.560 6.064 125.499 1.00 38.53 36 THR C N 1
ATOM 2329 C CA . THR C 1 36 ? 33.711 5.681 126.288 1.00 39.45 36 THR C CA 1
ATOM 2330 C C . THR C 1 36 ? 34.536 6.923 126.597 1.00 38.80 36 THR C C 1
ATOM 2331 O O . THR C 1 36 ? 35.083 7.079 127.687 1.00 39.44 36 THR C O 1
ATOM 2335 N N . GLY C 1 37 ? 34.594 7.807 125.612 1.00 37.73 37 GLY C N 1
ATOM 2336 C CA . GLY C 1 37 ? 35.366 9.026 125.709 1.00 35.85 37 GLY C CA 1
ATOM 2337 C C . GLY C 1 37 ? 35.783 9.229 124.269 1.00 35.41 37 GLY C C 1
ATOM 2338 O O . GLY C 1 37 ? 36.128 10.323 123.832 1.00 35.42 37 GLY C O 1
ATOM 2339 N N . VAL C 1 38 ? 35.744 8.131 123.525 1.00 33.70 38 VAL C N 1
ATOM 2340 C CA . VAL C 1 38 ? 36.075 8.148 122.117 1.00 32.29 38 VAL C CA 1
ATOM 2341 C C . VAL C 1 38 ? 34.847 7.693 121.353 1.00 33.30 38 VAL C C 1
ATOM 2342 O O . VAL C 1 38 ? 34.479 6.522 121.397 1.00 34.26 38 VAL C O 1
ATOM 2346 N N . PRO C 1 39 ? 34.202 8.625 120.635 1.00 34.02 39 PRO C N 1
ATOM 2347 C CA . PRO C 1 39 ? 32.996 8.414 119.834 1.00 34.04 39 PRO C CA 1
ATOM 2348 C C . PRO C 1 39 ? 32.938 7.092 119.120 1.00 34.75 39 PRO C C 1
ATOM 2349 O O . PRO C 1 39 ? 31.876 6.485 119.035 1.00 36.43 39 PRO C O 1
ATOM 2353 N N . ILE C 1 40 ? 34.064 6.628 118.601 1.00 34.76 40 ILE C N 1
ATOM 2354 C CA . ILE C 1 40 ? 34.035 5.349 117.912 1.00 35.14 40 ILE C CA 1
ATOM 2355 C C . ILE C 1 40 ? 33.666 4.257 118.917 1.00 36.82 40 ILE C C 1
ATOM 2356 O O . ILE C 1 40 ? 33.989 4.355 120.108 1.00 38.21 40 ILE C O 1
ATOM 2361 N N . GLY C 1 41 ? 32.968 3.226 118.458 1.00 37.13 41 GLY C N 1
ATOM 2362 C CA . GLY C 1 41 ? 32.598 2.159 119.377 1.00 38.29 41 GLY C CA 1
ATOM 2363 C C . GLY C 1 41 ? 31.515 2.521 120.382 1.00 37.78 41 GLY C C 1
ATOM 2364 O O . GLY C 1 41 ? 31.087 1.688 121.191 1.00 37.56 41 GLY C O 1
ATOM 2365 N N . GLU C 1 42 ? 31.079 3.772 120.346 1.00 37.39 42 GLU C N 1
ATOM 2366 C CA . GLU C 1 42 ? 30.023 4.220 121.233 1.00 36.28 42 GLU C CA 1
ATOM 2367 C C . GLU C 1 42 ? 28.826 3.301 120.941 1.00 33.75 42 GLU C C 1
ATOM 2368 O O . GLU C 1 42 ? 28.552 2.976 119.781 1.00 31.11 42 GLU C O 1
ATOM 2374 N N . SER C 1 43 ? 28.130 2.869 121.985 1.00 30.20 43 SER C N 1
ATOM 2375 C CA . SER C 1 43 ? 26.976 2.004 121.800 1.00 28.87 43 SER C CA 1
ATOM 2376 C C . SER C 1 43 ? 25.758 2.890 121.706 1.00 27.80 43 SER C C 1
ATOM 2377 O O . SER C 1 43 ? 25.598 3.807 122.498 1.00 28.89 43 SER C O 1
ATOM 2380 N N . ARG C 1 44 ? 24.895 2.622 120.741 1.00 26.70 44 ARG C N 1
ATOM 2381 C CA . ARG C 1 44 ? 23.717 3.448 120.562 1.00 26.96 44 ARG C CA 1
ATOM 2382 C C . ARG C 1 44 ? 22.424 2.724 120.841 1.00 2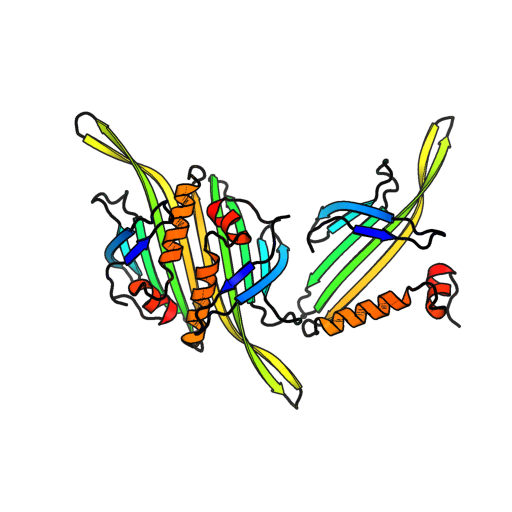5.30 44 ARG C C 1
ATOM 2383 O O . ARG C 1 44 ? 22.243 1.575 120.459 1.00 24.97 44 ARG C O 1
ATOM 2391 N N . PHE C 1 45 ? 21.505 3.404 121.497 1.00 23.11 45 PHE C N 1
ATOM 2392 C CA . PHE C 1 45 ? 20.220 2.797 121.746 1.00 21.97 45 PHE C CA 1
ATOM 2393 C C . PHE C 1 45 ? 19.164 3.751 121.253 1.00 22.13 45 PHE C C 1
ATOM 2394 O O . PHE C 1 45 ? 19.024 4.854 121.769 1.00 22.78 45 PHE C O 1
ATOM 2402 N N . THR C 1 46 ? 18.412 3.330 120.253 1.00 21.62 46 THR C N 1
ATOM 2403 C CA . THR C 1 46 ? 17.399 4.203 119.692 1.00 22.76 46 THR C CA 1
ATOM 2404 C C . THR C 1 46 ? 16.018 3.717 120.068 1.00 21.92 46 THR C C 1
ATOM 2405 O O . THR C 1 46 ? 15.853 2.572 120.479 1.00 22.73 46 THR C O 1
ATOM 2409 N N . ILE C 1 47 ? 15.025 4.583 119.922 1.00 20.69 47 ILE C N 1
ATOM 2410 C CA . ILE C 1 47 ? 13.663 4.213 120.265 1.00 21.03 47 ILE C CA 1
ATOM 2411 C C . ILE C 1 47 ? 12.674 5.107 119.564 1.00 20.86 47 ILE C C 1
ATOM 2412 O O . ILE C 1 47 ? 12.902 6.300 119.435 1.00 21.66 47 ILE C O 1
ATOM 2417 N N . SER C 1 48 ? 11.554 4.539 119.148 1.00 21.15 48 SER C N 1
ATOM 2418 C CA . SER C 1 48 ? 10.568 5.313 118.423 1.00 22.37 48 SER C CA 1
ATOM 2419 C C . SER C 1 48 ? 9.211 4.700 118.536 1.00 23.35 48 SER C C 1
ATOM 2420 O O . SER C 1 48 ? 9.068 3.522 118.832 1.00 24.51 48 SER C O 1
ATOM 2423 N N . LEU C 1 49 ? 8.207 5.503 118.249 1.00 24.56 49 LEU C N 1
ATOM 2424 C CA . LEU C 1 49 ? 6.849 5.029 118.305 1.00 27.44 49 LEU C CA 1
ATOM 2425 C C . LEU C 1 49 ? 6.045 5.748 117.255 1.00 30.03 49 LEU C C 1
ATOM 2426 O O . LEU C 1 49 ? 6.029 6.977 117.197 1.00 31.43 49 LEU C O 1
ATOM 2431 N N . ARG C 1 50 ? 5.389 4.974 116.408 1.00 33.79 50 ARG C N 1
ATOM 2432 C CA . ARG C 1 50 ? 4.555 5.545 115.383 1.00 38.53 50 ARG C CA 1
ATOM 2433 C C . ARG C 1 50 ? 3.196 4.899 115.526 1.00 39.54 50 ARG C C 1
ATOM 2434 O O . ARG C 1 50 ? 3.085 3.776 115.995 1.00 39.28 50 ARG C O 1
ATOM 2442 N N . LYS C 1 51 ? 2.164 5.631 115.138 1.00 42.15 51 LYS C N 1
ATOM 2443 C CA . LYS C 1 51 ? 0.794 5.166 115.215 1.00 44.98 51 LYS C CA 1
ATOM 2444 C C . LYS C 1 51 ? 0.328 4.911 113.794 1.00 45.41 51 LYS C C 1
ATOM 2445 O O . LYS C 1 51 ? 0.141 5.855 113.051 1.00 45.71 51 LYS C O 1
ATOM 2451 N N . THR C 1 52 ? 0.157 3.652 113.397 1.00 48.38 52 THR C N 1
ATOM 2452 C CA . THR C 1 52 ? -0.303 3.371 112.035 1.00 52.62 52 THR C CA 1
ATOM 2453 C C . THR C 1 52 ? -1.677 3.980 111.844 1.00 55.57 52 THR C C 1
ATOM 2454 O O . THR C 1 52 ? -2.231 4.607 112.755 1.00 56.62 52 THR C O 1
ATOM 2458 N N . SER C 1 53 ? -2.232 3.775 110.655 1.00 58.45 53 SER C N 1
ATOM 2459 C CA . SER C 1 53 ? -3.543 4.310 110.325 1.00 61.37 53 SER C CA 1
ATOM 2460 C C . SER C 1 53 ? -4.644 3.318 110.684 1.00 62.61 53 SER C C 1
ATOM 2461 O O . SER C 1 53 ? -5.813 3.694 110.815 1.00 64.22 53 SER C O 1
ATOM 2464 N N . ASN C 1 54 ? -4.268 2.053 110.848 1.00 63.16 54 ASN C N 1
ATOM 2465 C CA . ASN C 1 54 ? -5.235 1.020 111.184 1.00 63.94 54 ASN C CA 1
ATOM 2466 C C . ASN C 1 54 ? -5.467 0.965 112.670 1.00 62.49 54 ASN C C 1
ATOM 2467 O O . ASN C 1 54 ? -5.972 -0.036 113.183 1.00 64.51 54 ASN C O 1
ATOM 2472 N N . GLY C 1 55 ? -5.091 2.033 113.363 1.00 60.23 55 GLY C N 1
ATOM 2473 C CA . GLY C 1 55 ? -5.276 2.071 114.800 1.00 55.51 55 GLY C CA 1
ATOM 2474 C C . GLY C 1 55 ? -4.391 1.056 115.494 1.00 52.71 55 GLY C C 1
ATOM 2475 O O . GLY C 1 55 ? -4.849 0.239 116.302 1.00 53.35 55 GLY C O 1
ATOM 2476 N N . ARG C 1 56 ? -3.114 1.082 115.154 1.00 47.77 56 ARG C N 1
ATOM 2477 C CA . ARG C 1 56 ? -2.176 0.179 115.777 1.00 43.51 56 ARG C CA 1
ATOM 2478 C C . ARG C 1 56 ? -0.995 1.013 116.169 1.00 40.90 56 ARG C C 1
ATOM 2479 O O . ARG C 1 56 ? -0.498 1.786 115.370 1.00 42.28 56 ARG C O 1
ATOM 2487 N N . TYR C 1 57 ? -0.560 0.890 117.408 1.00 37.15 57 TYR C N 1
ATOM 2488 C CA . TYR C 1 57 ? 0.586 1.644 117.840 1.00 34.19 57 TYR C CA 1
ATOM 2489 C C . TYR C 1 57 ? 1.782 0.725 117.759 1.00 33.46 57 TYR C C 1
ATOM 2490 O O . TYR C 1 57 ? 1.794 -0.320 118.388 1.00 35.00 57 TYR C O 1
ATOM 2499 N N . LYS C 1 58 ? 2.776 1.091 116.964 1.00 32.29 58 LYS C N 1
ATOM 2500 C CA . LYS C 1 58 ? 3.967 0.271 116.852 1.00 32.91 58 LYS C CA 1
ATOM 2501 C C . LYS C 1 58 ? 5.148 0.998 117.469 1.00 31.65 58 LYS C C 1
ATOM 2502 O O . LYS C 1 58 ? 5.326 2.194 117.269 1.00 34.47 58 LYS C O 1
ATOM 2508 N N . SER C 1 59 ? 5.960 0.282 118.227 1.00 29.11 59 SER C N 1
ATOM 2509 C CA . SER C 1 59 ? 7.107 0.901 118.847 1.00 26.76 59 SER C CA 1
ATOM 2510 C C . SER C 1 59 ? 8.345 0.091 118.529 1.00 25.28 59 SER C C 1
ATOM 2511 O O . SER C 1 59 ? 8.286 -1.131 118.495 1.00 24.85 59 SER C O 1
ATOM 2514 N N . THR C 1 60 ? 9.471 0.762 118.323 1.00 23.54 60 THR C N 1
ATOM 2515 C CA . THR C 1 60 ? 10.700 0.064 117.964 1.00 23.31 60 THR C CA 1
ATOM 2516 C C . THR C 1 60 ? 11.957 0.475 118.725 1.00 22.73 60 THR C C 1
ATOM 2517 O O . THR C 1 60 ? 12.334 1.650 118.750 1.00 23.03 60 THR C O 1
ATOM 2521 N N . LEU C 1 61 ? 12.624 -0.506 119.324 1.00 21.12 61 LEU C N 1
ATOM 2522 C CA . LEU C 1 61 ? 13.848 -0.238 120.058 1.00 19.19 61 LEU C CA 1
ATOM 2523 C C . LEU C 1 61 ? 14.974 -0.942 119.363 1.00 19.95 61 LEU C C 1
ATOM 2524 O O . LEU C 1 61 ? 14.819 -2.071 118.920 1.00 20.43 61 LEU C O 1
ATOM 2529 N N . LYS C 1 62 ? 16.104 -0.274 119.246 1.00 21.31 62 LYS C N 1
ATOM 2530 C CA . LYS C 1 62 ? 17.265 -0.906 118.658 1.00 23.81 62 LYS C CA 1
ATOM 2531 C C . LYS C 1 62 ? 18.405 -0.589 119.595 1.00 23.50 62 LYS C C 1
ATOM 2532 O O . LYS C 1 62 ? 18.491 0.527 120.133 1.00 25.56 62 LYS C O 1
ATOM 2538 N N . LEU C 1 63 ? 19.258 -1.577 119.826 1.00 20.51 63 LEU C N 1
ATOM 2539 C CA . LEU C 1 63 ? 20.414 -1.377 120.672 1.00 17.67 63 LEU C CA 1
ATOM 2540 C C . LEU C 1 63 ? 21.585 -1.876 119.882 1.00 16.60 63 LEU C C 1
ATOM 2541 O O . LEU C 1 63 ? 21.492 -2.903 119.235 1.00 18.40 63 LEU C O 1
ATOM 2546 N N . VAL C 1 64 ? 22.681 -1.144 119.906 1.00 15.69 64 VAL C N 1
ATOM 2547 C CA . VAL C 1 64 ? 23.865 -1.575 119.185 1.00 15.10 64 VAL C CA 1
ATOM 2548 C C . VAL C 1 64 ? 25.079 -1.425 120.065 1.00 16.77 64 VAL C C 1
ATOM 2549 O O . VAL C 1 64 ? 25.306 -0.366 120.669 1.00 18.20 64 VAL C O 1
ATOM 2553 N N . VAL C 1 65 ? 25.861 -2.489 120.152 1.00 16.02 65 VAL C N 1
ATOM 2554 C CA . VAL C 1 65 ? 27.037 -2.434 120.975 1.00 15.69 65 VAL C CA 1
ATOM 2555 C C . VAL C 1 65 ? 28.220 -3.035 120.288 1.00 16.73 65 VAL C C 1
ATOM 2556 O O . VAL C 1 65 ? 28.299 -4.245 120.091 1.00 19.32 65 VAL C O 1
ATOM 2560 N N . PRO C 1 66 ? 29.158 -2.191 119.895 1.00 17.14 66 PRO C N 1
ATOM 2561 C CA . PRO C 1 66 ? 30.368 -2.638 119.221 1.00 17.70 66 PRO C CA 1
ATOM 2562 C C . PRO C 1 66 ? 31.463 -2.998 120.229 1.00 19.57 66 PRO C C 1
ATOM 2563 O O . PRO C 1 66 ? 31.468 -2.524 121.375 1.00 18.01 66 PRO C O 1
ATOM 2567 N N . VAL C 1 67 ? 32.377 -3.860 119.795 1.00 22.01 67 VAL C N 1
ATOM 2568 C CA . VAL C 1 67 ? 33.494 -4.288 120.624 1.00 24.64 67 VAL C CA 1
ATOM 2569 C C . VAL C 1 67 ? 34.692 -3.670 119.963 1.00 25.92 67 VAL C C 1
ATOM 2570 O O . VAL C 1 67 ? 34.930 -3.900 118.781 1.00 25.99 67 VAL C O 1
ATOM 2574 N N . VAL C 1 68 ? 35.447 -2.883 120.712 1.00 28.29 68 VAL C N 1
ATOM 2575 C CA . VAL C 1 68 ? 36.610 -2.238 120.140 1.00 30.42 68 VAL C CA 1
ATOM 2576 C C . VAL C 1 68 ? 37.915 -2.777 120.689 1.00 32.45 68 VAL C C 1
ATOM 2577 O O . VAL C 1 68 ? 37.983 -3.246 121.828 1.00 33.23 68 VAL C O 1
ATOM 2581 N N . GLN C 1 69 ? 38.949 -2.709 119.860 1.00 34.66 69 GLN C N 1
ATOM 2582 C CA . GLN C 1 69 ? 40.273 -3.171 120.237 1.00 37.52 69 GLN C CA 1
ATOM 2583 C C . GLN C 1 69 ? 41.280 -2.329 119.497 1.00 38.36 69 GLN C C 1
ATOM 2584 O O . GLN C 1 69 ? 41.072 -1.996 118.329 1.00 37.98 69 GLN C O 1
ATOM 2590 N N . SER C 1 70 ? 42.371 -1.974 120.165 1.00 39.64 70 SER C N 1
ATOM 2591 C CA . SER C 1 70 ? 43.364 -1.160 119.497 1.00 40.85 70 SER C CA 1
ATOM 2592 C C . SER C 1 70 ? 44.314 -2.011 118.660 1.00 39.98 70 SER C C 1
ATOM 2593 O O . SER C 1 70 ? 45.040 -2.887 119.140 1.00 37.08 70 SER C O 1
ATOM 2596 N N . GLN C 1 71 ? 44.237 -1.732 117.371 1.00 39.89 71 GLN C N 1
ATOM 2597 C CA . GLN C 1 71 ? 45.012 -2.376 116.344 1.00 41.08 71 GLN C CA 1
ATOM 2598 C C . GLN C 1 71 ? 46.249 -1.521 116.149 1.00 40.81 71 GLN C C 1
ATOM 2599 O O . GLN C 1 71 ? 46.173 -0.298 116.222 1.00 41.43 71 GLN C O 1
ATOM 2605 N N . THR C 1 72 ? 47.385 -2.163 115.902 1.00 40.95 72 THR C N 1
ATOM 2606 C CA . THR C 1 72 ? 48.640 -1.448 115.725 1.00 40.52 72 THR C CA 1
ATOM 2607 C C . THR C 1 72 ? 49.257 -1.666 114.363 1.00 40.60 72 THR C C 1
ATOM 2608 O O . THR C 1 72 ? 49.571 -2.789 113.995 1.00 41.00 72 THR C O 1
ATOM 2612 N N . VAL C 1 73 ? 49.440 -0.588 113.616 1.00 41.60 73 VAL C N 1
ATOM 2613 C CA . VAL C 1 73 ? 50.057 -0.684 112.301 1.00 42.47 73 VAL C CA 1
ATOM 2614 C C . VAL C 1 73 ? 51.267 0.235 112.216 1.00 43.59 73 VAL C C 1
ATOM 2615 O O . VAL C 1 73 ? 51.130 1.455 112.095 1.00 43.96 73 VAL C O 1
ATOM 2619 N N . ASN C 1 74 ? 52.455 -0.352 112.296 1.00 44.62 74 ASN C N 1
ATOM 2620 C CA . ASN C 1 74 ? 53.679 0.428 112.212 1.00 44.79 74 ASN C CA 1
ATOM 2621 C C . ASN C 1 74 ? 53.697 1.453 113.335 1.00 44.33 74 ASN C C 1
ATOM 2622 O O . ASN C 1 74 ? 53.723 2.649 113.085 1.00 44.56 74 ASN C O 1
ATOM 2627 N N . GLY C 1 75 ? 53.664 0.972 114.573 1.00 44.57 75 GLY C N 1
ATOM 2628 C CA . GLY C 1 75 ? 53.693 1.864 115.720 1.00 44.71 75 GLY C CA 1
ATOM 2629 C C . GLY C 1 75 ? 52.494 2.786 115.852 1.00 44.34 75 GLY C C 1
ATOM 2630 O O . GLY C 1 75 ? 52.454 3.666 116.716 1.00 45.89 75 GLY C O 1
ATOM 2631 N N . ILE C 1 76 ? 51.506 2.601 114.995 1.00 42.88 76 ILE C N 1
ATOM 2632 C CA . ILE C 1 76 ? 50.333 3.436 115.072 1.00 40.79 76 ILE C CA 1
ATOM 2633 C C . ILE C 1 76 ? 49.204 2.710 115.768 1.00 40.96 76 ILE C C 1
ATOM 2634 O O . ILE C 1 76 ? 48.561 1.842 115.186 1.00 40.55 76 ILE C O 1
ATOM 2639 N N . VAL C 1 77 ? 48.977 3.045 117.029 1.00 40.33 77 VAL C N 1
ATOM 2640 C CA . VAL C 1 77 ? 47.889 2.417 117.751 1.00 41.74 77 VAL C CA 1
ATOM 2641 C C . VAL C 1 77 ? 46.605 3.127 117.373 1.00 41.90 77 VAL C C 1
ATOM 2642 O O . VAL C 1 77 ? 46.532 4.357 117.390 1.00 42.51 77 VAL C O 1
ATOM 2646 N N . THR C 1 78 ? 45.587 2.347 117.042 1.00 41.98 78 THR C N 1
ATOM 2647 C CA . THR C 1 78 ? 44.310 2.910 116.630 1.00 41.04 78 THR C CA 1
ATOM 2648 C C . THR C 1 78 ? 43.157 2.093 117.161 1.00 40.63 78 THR C C 1
ATOM 2649 O O . THR C 1 78 ? 43.097 0.888 116.932 1.00 43.00 78 THR C O 1
ATOM 2653 N N . PRO C 1 79 ? 42.228 2.723 117.885 1.00 39.35 79 PRO C N 1
ATOM 2654 C CA . PRO C 1 79 ? 41.116 1.904 118.367 1.00 37.09 79 PRO C CA 1
ATOM 2655 C C . PRO C 1 79 ? 40.181 1.635 117.188 1.00 35.12 79 PRO C C 1
ATOM 2656 O O . PRO C 1 79 ? 39.894 2.541 116.400 1.00 33.10 79 PRO C O 1
ATOM 2660 N N . VAL C 1 80 ? 39.749 0.381 117.047 1.00 33.08 80 VAL C N 1
ATOM 2661 C CA . VAL C 1 80 ? 38.837 -0.008 115.972 1.00 30.96 80 VAL C CA 1
ATOM 2662 C C . VAL C 1 80 ? 37.810 -1.046 116.378 1.00 31.09 80 VAL C C 1
ATOM 2663 O O . VAL C 1 80 ? 38.018 -1.832 117.311 1.00 29.57 80 VAL C O 1
ATOM 2667 N N . VAL C 1 81 ? 36.692 -1.037 115.660 1.00 30.30 81 VAL C N 1
ATOM 2668 C CA . VAL C 1 81 ? 35.605 -1.954 115.938 1.00 31.01 81 VAL C CA 1
ATOM 2669 C C . VAL C 1 81 ? 35.804 -3.265 115.209 1.00 31.60 81 VAL C C 1
ATOM 2670 O O . VAL C 1 81 ? 35.734 -3.318 113.985 1.00 33.46 81 VAL C O 1
ATOM 2674 N N . VAL C 1 82 ? 36.028 -4.327 115.965 1.00 31.37 82 VAL C N 1
ATOM 2675 C CA . VAL C 1 82 ? 36.243 -5.626 115.371 1.00 31.85 82 VAL C CA 1
ATOM 2676 C C . VAL C 1 82 ? 34.942 -6.360 115.048 1.00 32.25 82 VAL C C 1
ATOM 2677 O O . VAL C 1 82 ? 34.906 -7.189 114.133 1.00 32.91 82 VAL C O 1
ATOM 2681 N N . ARG C 1 83 ? 33.882 -6.060 115.799 1.00 32.54 83 ARG C N 1
ATOM 2682 C CA . ARG C 1 83 ? 32.569 -6.684 115.592 1.00 31.57 83 ARG C CA 1
ATOM 2683 C C . ARG C 1 83 ? 31.485 -5.977 116.374 1.00 31.16 83 ARG C C 1
ATOM 2684 O O . ARG C 1 83 ? 31.767 -5.324 117.379 1.00 31.07 83 ARG C O 1
ATOM 2692 N N . THR C 1 84 ? 30.243 -6.101 115.917 1.00 30.16 84 THR C N 1
ATOM 2693 C CA . THR C 1 84 ? 29.140 -5.477 116.636 1.00 29.92 84 THR C CA 1
ATOM 2694 C C . THR C 1 84 ? 27.997 -6.443 116.882 1.00 28.56 84 THR C C 1
ATOM 2695 O O . THR C 1 84 ? 27.860 -7.453 116.199 1.00 30.88 84 THR C O 1
ATOM 2699 N N . SER C 1 85 ? 27.172 -6.131 117.866 1.00 27.20 85 SER C N 1
ATOM 2700 C CA . SER C 1 85 ? 26.041 -6.984 118.197 1.00 25.56 85 SER C CA 1
ATOM 2701 C C . SER C 1 85 ? 24.821 -6.078 118.099 1.00 25.20 85 SER C C 1
ATOM 2702 O O . SER C 1 85 ? 24.862 -4.935 118.548 1.00 26.04 85 SER C O 1
ATOM 2705 N N . TYR C 1 86 ? 23.746 -6.567 117.495 1.00 23.78 86 TYR C N 1
ATOM 2706 C CA . TYR C 1 86 ? 22.558 -5.740 117.325 1.00 23.59 86 TYR C CA 1
ATOM 2707 C C . TYR C 1 86 ? 21.343 -6.447 117.818 1.00 21.45 86 TYR C C 1
ATOM 2708 O O . TYR C 1 86 ? 21.322 -7.661 117.859 1.00 23.83 86 TYR C O 1
ATOM 2717 N N . VAL C 1 87 ? 20.317 -5.692 118.174 1.00 18.95 87 VAL C N 1
ATOM 2718 C CA . VAL C 1 87 ? 19.079 -6.297 118.624 1.00 17.50 87 VAL C CA 1
ATOM 2719 C C . VAL C 1 87 ? 17.966 -5.341 118.330 1.00 17.95 87 VAL C C 1
ATOM 2720 O O . VAL C 1 87 ? 18.139 -4.127 118.435 1.00 17.71 87 VAL C O 1
ATOM 2724 N N . THR C 1 88 ? 16.820 -5.888 117.960 1.00 18.41 88 THR C N 1
ATOM 2725 C CA . THR C 1 88 ? 15.678 -5.057 117.643 1.00 20.77 88 THR C CA 1
ATOM 2726 C C . THR C 1 88 ? 14.423 -5.598 118.262 1.00 20.84 88 THR C C 1
ATOM 2727 O O . THR C 1 88 ? 13.852 -6.559 117.768 1.00 23.50 88 THR C O 1
ATOM 2731 N N . VAL C 1 89 ? 13.999 -4.989 119.353 1.00 22.53 89 VAL C N 1
ATOM 2732 C CA . VAL C 1 89 ? 12.769 -5.400 119.983 1.00 22.71 89 VAL C CA 1
ATOM 2733 C C . VAL C 1 89 ? 11.727 -4.575 119.248 1.00 23.76 89 VAL C C 1
ATOM 2734 O O . VAL C 1 89 ? 11.989 -3.444 118.847 1.00 21.48 89 VAL C O 1
ATOM 2738 N N . ASP C 1 90 ? 10.543 -5.132 119.071 1.00 26.41 90 ASP C N 1
ATOM 2739 C CA . ASP C 1 90 ? 9.538 -4.409 118.330 1.00 29.46 90 ASP C CA 1
ATOM 2740 C C . ASP C 1 90 ? 8.079 -4.735 118.679 1.00 28.67 90 ASP C C 1
ATOM 2741 O O . ASP C 1 90 ? 7.578 -5.805 118.331 1.00 28.36 90 ASP C O 1
ATOM 2746 N N . PHE C 1 91 ? 7.396 -3.795 119.334 1.00 26.90 91 PHE C N 1
ATOM 2747 C CA . PHE C 1 91 ? 6.013 -3.990 119.746 1.00 26.94 91 PHE C CA 1
ATOM 2748 C C . PHE C 1 91 ? 4.980 -3.487 118.769 1.00 27.65 91 PHE C C 1
ATOM 2749 O O . PHE C 1 91 ? 5.213 -2.532 118.042 1.00 29.52 91 PHE C O 1
ATOM 2757 N N . ASP C 1 92 ? 3.814 -4.119 118.799 1.00 28.28 92 ASP C N 1
ATOM 2758 C CA . ASP C 1 92 ? 2.707 -3.793 117.918 1.00 28.84 92 ASP C CA 1
ATOM 2759 C C . ASP C 1 92 ? 1.421 -3.999 118.717 1.00 28.05 92 ASP C C 1
ATOM 2760 O O . ASP C 1 92 ? 0.898 -5.114 118.779 1.00 27.05 92 ASP C O 1
ATOM 2765 N N . TYR C 1 93 ? 0.924 -2.928 119.334 1.00 26.50 93 TYR C N 1
ATOM 2766 C CA . TYR C 1 93 ? -0.301 -2.986 120.133 1.00 27.08 93 TYR C CA 1
ATOM 2767 C C . TYR C 1 93 ? -1.532 -2.510 119.385 1.00 28.13 93 TYR C C 1
ATOM 2768 O O . TYR C 1 93 ? -1.427 -1.796 118.393 1.00 28.76 93 TYR C O 1
ATOM 2777 N N . ASP C 1 94 ? -2.705 -2.881 119.884 1.00 29.33 94 ASP C N 1
ATOM 2778 C CA . ASP C 1 94 ? -3.948 -2.459 119.255 1.00 31.36 94 ASP C CA 1
ATOM 2779 C C . ASP C 1 94 ? -4.485 -1.247 119.979 1.00 30.38 94 ASP C C 1
ATOM 2780 O O . ASP C 1 94 ? -4.605 -1.241 121.204 1.00 29.07 94 ASP C O 1
ATOM 2785 N N . ALA C 1 95 ? -4.825 -0.226 119.205 1.00 30.12 95 ALA C N 1
ATOM 2786 C CA . ALA C 1 95 ? -5.350 1.022 119.743 1.00 30.95 95 ALA C CA 1
ATOM 2787 C C . ALA C 1 95 ? -6.478 0.863 120.750 1.00 31.36 95 ALA C C 1
ATOM 2788 O O . ALA C 1 95 ? -6.884 1.838 121.370 1.00 32.65 95 ALA C O 1
ATOM 2790 N N . ARG C 1 96 ? -6.994 -0.348 120.915 1.00 31.63 96 ARG C N 1
ATOM 2791 C CA . ARG C 1 96 ? -8.080 -0.548 121.858 1.00 31.54 96 ARG C CA 1
ATOM 2792 C C . ARG C 1 96 ? -7.612 -1.188 123.154 1.00 29.84 96 ARG C C 1
ATOM 2793 O O . ARG C 1 96 ? -8.426 -1.478 124.032 1.00 29.66 96 ARG C O 1
ATOM 2801 N N . SER C 1 97 ? -6.303 -1.378 123.282 1.00 26.62 97 SER C N 1
ATOM 2802 C CA . SER C 1 97 ? -5.729 -2.037 124.448 1.00 25.37 97 SER C CA 1
ATOM 2803 C C . SER C 1 97 ? -5.699 -1.263 125.754 1.00 26.76 97 SER C C 1
ATOM 2804 O O . SER C 1 97 ? -5.615 -0.039 125.759 1.00 28.34 97 SER C O 1
ATOM 2807 N N . THR C 1 98 ? -5.746 -1.999 126.862 1.00 27.70 98 THR C N 1
ATOM 2808 C CA . THR C 1 98 ? -5.698 -1.411 128.194 1.00 29.79 98 THR C CA 1
ATOM 2809 C C . THR C 1 98 ? -4.263 -1.061 128.479 1.00 30.00 98 THR C C 1
ATOM 2810 O O . THR C 1 98 ? -3.344 -1.686 127.953 1.00 28.43 98 THR C O 1
ATOM 2814 N N . THR C 1 99 ? -4.070 -0.084 129.349 1.00 30.80 99 THR C N 1
ATOM 2815 C CA . THR C 1 99 ? -2.721 0.284 129.719 1.00 32.12 99 THR C CA 1
ATOM 2816 C C . THR C 1 99 ? -2.166 -0.902 130.517 1.00 32.79 99 THR C C 1
ATOM 2817 O O . THR C 1 99 ? -0.977 -1.205 130.463 1.00 32.69 99 THR C O 1
ATOM 2821 N N . LYS C 1 100 ? -3.042 -1.588 131.244 1.00 33.42 100 LYS C N 1
ATOM 2822 C CA . LYS C 1 100 ? -2.610 -2.730 132.020 1.00 33.63 100 LYS C CA 1
ATOM 2823 C C . LYS C 1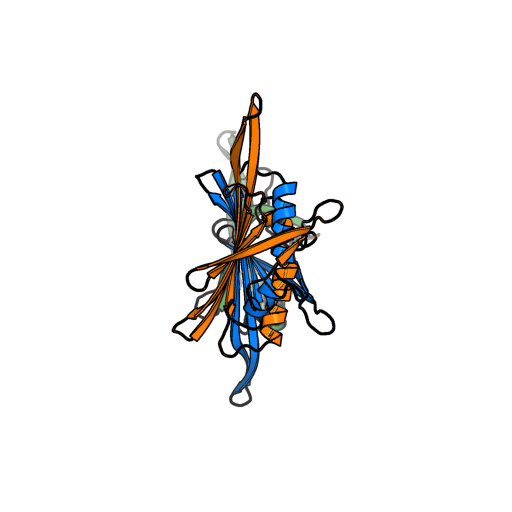 100 ? -2.168 -3.831 131.088 1.00 33.15 100 LYS C C 1
ATOM 2824 O O . LYS C 1 100 ? -1.092 -4.395 131.255 1.00 34.36 100 LYS C O 1
ATOM 2830 N N . GLU C 1 101 ? -2.994 -4.138 130.099 1.00 32.46 101 GLU C N 1
ATOM 2831 C CA . GLU C 1 101 ? -2.654 -5.195 129.153 1.00 32.48 101 GLU C CA 1
ATOM 2832 C C . GLU C 1 101 ? -1.236 -5.045 128.633 1.00 30.52 101 GLU C C 1
ATOM 2833 O O . GLU C 1 101 ? -0.414 -5.957 128.747 1.00 28.19 101 GLU C O 1
ATOM 2839 N N . ARG C 1 102 ? -0.960 -3.874 128.071 1.00 28.47 102 ARG C N 1
ATOM 2840 C CA . ARG C 1 102 ? 0.342 -3.588 127.505 1.00 27.56 102 ARG C CA 1
ATOM 2841 C C . ARG C 1 102 ? 1.443 -3.853 128.504 1.00 27.24 102 ARG C C 1
ATOM 2842 O O . ARG C 1 102 ? 2.445 -4.497 128.188 1.00 28.16 102 ARG C O 1
ATOM 2850 N N . ASN C 1 103 ? 1.258 -3.371 129.721 1.00 26.34 103 ASN C N 1
ATOM 2851 C CA . ASN C 1 103 ? 2.274 -3.573 130.730 1.00 25.03 103 ASN C CA 1
ATOM 2852 C C . ASN C 1 103 ? 2.580 -5.054 130.910 1.00 24.46 103 ASN C C 1
ATOM 2853 O O . ASN C 1 103 ? 3.728 -5.482 130.779 1.00 23.70 103 ASN C O 1
ATOM 2858 N N . ASN C 1 104 ? 1.555 -5.842 131.197 1.00 23.02 104 ASN C N 1
ATOM 2859 C CA . ASN C 1 104 ? 1.769 -7.261 131.389 1.00 23.66 104 ASN C CA 1
ATOM 2860 C C . ASN C 1 104 ? 2.509 -7.867 130.223 1.00 22.59 104 ASN C C 1
ATOM 2861 O O . ASN C 1 104 ? 3.435 -8.651 130.414 1.00 22.61 104 ASN C O 1
ATOM 2866 N N . PHE C 1 105 ? 2.099 -7.500 129.015 1.00 21.41 105 PHE C N 1
ATOM 2867 C CA . PHE C 1 105 ? 2.747 -7.994 127.808 1.00 19.09 105 PHE C CA 1
ATOM 2868 C C . PHE C 1 105 ? 4.247 -7.788 127.946 1.00 18.62 105 PHE C C 1
ATOM 2869 O O . PHE C 1 105 ? 5.016 -8.747 128.017 1.00 18.60 105 PHE C O 1
ATOM 2877 N N . VAL C 1 106 ? 4.665 -6.531 127.991 1.00 16.61 106 VAL C N 1
ATOM 2878 C CA . VAL C 1 106 ? 6.080 -6.240 128.135 1.00 16.84 106 VAL C CA 1
ATOM 2879 C C . VAL C 1 106 ? 6.643 -7.062 129.283 1.00 17.35 106 VAL C C 1
ATOM 2880 O O . VAL C 1 106 ? 7.648 -7.763 129.151 1.00 15.89 106 VAL C O 1
ATOM 2884 N N . GLY C 1 107 ? 5.973 -6.977 130.418 1.00 18.37 107 GLY C N 1
ATOM 2885 C CA . GLY C 1 107 ? 6.436 -7.702 131.579 1.00 21.44 107 GLY C CA 1
ATOM 2886 C C . GLY C 1 107 ? 6.896 -9.103 131.250 1.00 21.76 107 GLY C C 1
ATOM 2887 O O . GLY C 1 107 ? 7.995 -9.516 131.629 1.00 21.92 107 GLY C O 1
ATOM 2888 N N . MET C 1 108 ? 6.052 -9.828 130.527 1.00 22.42 108 MET C N 1
ATOM 2889 C CA . MET C 1 108 ? 6.346 -11.201 130.161 1.00 24.34 108 MET C CA 1
ATOM 2890 C C . MET C 1 108 ? 7.540 -11.303 129.252 1.00 23.61 108 MET C C 1
ATOM 2891 O O . MET C 1 108 ? 8.534 -11.938 129.608 1.00 25.38 108 MET C O 1
ATOM 2896 N N . ILE C 1 109 ? 7.440 -10.693 128.073 1.00 21.27 109 ILE C N 1
ATOM 2897 C CA . ILE C 1 109 ? 8.539 -10.733 127.115 1.00 18.99 109 ILE C CA 1
ATOM 2898 C C . ILE C 1 109 ? 9.847 -10.372 127.822 1.00 18.43 109 ILE C C 1
ATOM 2899 O O . ILE C 1 109 ? 10.881 -11.009 127.635 1.00 15.67 109 ILE C O 1
ATOM 2904 N N . ALA C 1 110 ? 9.775 -9.353 128.661 1.00 18.04 110 ALA C N 1
ATOM 2905 C CA . ALA C 1 110 ? 10.921 -8.911 129.421 1.00 20.21 110 ALA C CA 1
ATOM 2906 C C . ALA C 1 110 ? 11.431 -10.048 130.307 1.00 21.21 110 ALA C C 1
ATOM 2907 O O . ALA C 1 110 ? 12.634 -10.268 130.434 1.00 21.25 110 ALA C O 1
ATOM 2909 N N . ASP C 1 111 ? 10.499 -10.758 130.929 1.00 22.65 111 ASP C N 1
ATOM 2910 C CA . ASP C 1 111 ? 10.841 -11.868 131.804 1.00 24.76 111 ASP C CA 1
ATOM 2911 C C . ASP C 1 111 ? 11.546 -12.951 131.009 1.00 23.25 111 ASP C C 1
ATOM 2912 O O . ASP C 1 111 ? 12.531 -13.523 131.449 1.00 22.60 111 ASP C O 1
ATOM 2917 N N . ALA C 1 112 ? 11.018 -13.231 129.831 1.00 22.20 112 ALA C N 1
ATOM 2918 C CA . ALA C 1 112 ? 11.584 -14.243 128.961 1.00 21.71 112 ALA C CA 1
ATOM 2919 C C . ALA C 1 112 ? 13.078 -14.044 128.721 1.00 21.94 112 ALA C C 1
ATOM 2920 O O . ALA C 1 112 ? 13.823 -15.004 128.571 1.00 20.40 112 ALA C O 1
ATOM 2922 N N . LEU C 1 113 ? 13.525 -12.800 128.674 1.00 22.57 113 LEU C N 1
ATOM 2923 C CA . LEU C 1 113 ? 14.935 -12.558 128.445 1.00 25.60 113 LEU C CA 1
ATOM 2924 C C . LEU C 1 113 ? 15.769 -12.954 129.643 1.00 29.03 113 LEU C C 1
ATOM 2925 O O . LEU C 1 113 ? 16.967 -13.223 129.514 1.00 31.61 113 LEU C O 1
ATOM 2930 N N . LYS C 1 114 ? 15.132 -12.989 130.811 1.00 32.57 114 LYS C N 1
ATOM 2931 C CA . LYS C 1 114 ? 15.809 -13.340 132.048 1.00 34.50 114 LYS C CA 1
ATOM 2932 C C . LYS C 1 114 ? 16.857 -14.424 131.823 1.00 36.03 114 LYS C C 1
ATOM 2933 O O . LYS C 1 114 ? 16.704 -15.301 130.968 1.00 36.01 114 LYS C O 1
ATOM 2939 N N . ALA C 1 115 ? 17.928 -14.348 132.599 1.00 37.66 115 ALA C N 1
ATOM 2940 C CA . ALA C 1 115 ? 19.039 -15.281 132.492 1.00 39.40 115 ALA C CA 1
ATOM 2941 C C . ALA C 1 115 ? 18.717 -16.748 132.794 1.00 40.54 115 ALA C C 1
ATOM 2942 O O . ALA C 1 115 ? 19.394 -17.655 132.307 1.00 39.65 115 ALA C O 1
ATOM 2944 N N . ASP C 1 116 ? 17.687 -16.983 133.596 1.00 42.59 116 ASP C N 1
ATOM 2945 C CA . ASP C 1 116 ? 17.321 -18.338 133.976 1.00 45.22 116 ASP C CA 1
ATOM 2946 C C . ASP C 1 116 ? 16.348 -19.066 133.070 1.00 45.24 116 ASP C C 1
ATOM 2947 O O . ASP C 1 116 ? 16.297 -20.290 133.112 1.00 46.71 116 ASP C O 1
ATOM 2952 N N . LYS C 1 117 ? 15.563 -18.339 132.274 1.00 45.56 117 LYS C N 1
ATOM 2953 C CA . LYS C 1 117 ? 14.609 -18.990 131.366 1.00 44.49 117 LYS C CA 1
ATOM 2954 C C . LYS C 1 117 ? 15.432 -19.780 130.344 1.00 44.26 117 LYS C C 1
ATOM 2955 O O . LYS C 1 117 ? 15.703 -19.322 129.230 1.00 43.20 117 LYS C O 1
ATOM 2961 N N . MET C 1 118 ? 15.819 -20.981 130.746 1.00 43.89 118 MET C N 1
ATOM 2962 C CA . MET C 1 118 ? 16.657 -21.844 129.940 1.00 44.26 118 MET C CA 1
ATOM 2963 C C . MET C 1 118 ? 16.277 -21.947 128.487 1.00 41.05 118 MET C C 1
ATOM 2964 O O . MET C 1 118 ? 17.146 -21.932 127.618 1.00 41.47 118 MET C O 1
ATOM 2969 N N . LEU C 1 119 ? 14.988 -22.064 128.214 1.00 36.70 119 LEU C N 1
ATOM 2970 C CA . LEU C 1 119 ? 14.557 -22.191 126.835 1.00 33.95 119 LEU C CA 1
ATOM 2971 C C . LEU C 1 119 ? 15.153 -21.111 125.929 1.00 34.06 119 LEU C C 1
ATOM 2972 O O . LEU C 1 119 ? 15.823 -21.437 124.940 1.00 35.20 119 LEU C O 1
ATOM 2977 N N . VAL C 1 120 ? 14.923 -19.837 126.261 1.00 31.82 120 VAL C N 1
ATOM 2978 C CA . VAL C 1 120 ? 15.433 -18.745 125.436 1.00 29.97 120 VAL C CA 1
ATOM 2979 C C . VAL C 1 120 ? 16.906 -18.455 125.639 1.00 30.15 120 VAL C C 1
ATOM 2980 O O . VAL C 1 120 ? 17.638 -18.254 124.670 1.00 31.27 120 VAL C O 1
ATOM 2984 N N . HIS C 1 121 ? 17.344 -18.430 126.892 1.00 29.29 121 HIS C N 1
ATOM 2985 C CA . HIS C 1 121 ? 18.729 -18.115 127.173 1.00 29.27 121 HIS C CA 1
ATOM 2986 C C . HIS C 1 121 ? 19.721 -18.933 126.362 1.00 28.69 121 HIS C C 1
ATOM 2987 O O . HIS C 1 121 ? 20.597 -18.367 125.710 1.00 28.06 121 HIS C O 1
ATOM 2994 N N . ASP C 1 122 ? 19.591 -20.252 126.380 1.00 27.67 122 ASP C N 1
ATOM 2995 C CA . ASP C 1 122 ? 20.515 -21.081 125.618 1.00 29.57 122 ASP C CA 1
ATOM 2996 C C . ASP C 1 122 ? 20.560 -20.725 124.140 1.00 27.85 122 ASP C C 1
ATOM 2997 O O . ASP C 1 122 ? 21.530 -21.007 123.438 1.00 26.55 122 ASP C O 1
ATOM 3002 N N . THR C 1 123 ? 19.503 -20.097 123.661 1.00 26.36 123 THR C N 1
ATOM 3003 C CA . THR C 1 123 ? 19.470 -19.704 122.273 1.00 24.76 123 THR C CA 1
ATOM 3004 C C . THR C 1 123 ? 20.036 -18.309 122.092 1.00 24.31 123 THR C C 1
ATOM 3005 O O . THR C 1 123 ? 21.063 -18.155 121.444 1.00 25.09 123 THR C O 1
ATOM 3009 N N . ILE C 1 124 ? 19.403 -17.294 122.672 1.00 22.86 124 ILE C N 1
ATOM 3010 C CA . ILE C 1 124 ? 19.921 -15.939 122.507 1.00 23.70 124 ILE C CA 1
ATOM 3011 C C . ILE C 1 124 ? 21.304 -15.696 123.108 1.00 23.54 124 ILE C C 1
ATOM 3012 O O . ILE C 1 124 ? 21.910 -14.662 122.841 1.00 24.50 124 ILE C O 1
ATOM 3017 N N . VAL C 1 125 ? 21.816 -16.619 123.917 1.00 23.06 125 VAL C N 1
ATOM 3018 C CA . VAL C 1 125 ? 23.141 -16.406 124.483 1.00 21.97 125 VAL C CA 1
ATOM 3019 C C . VAL C 1 125 ? 24.113 -17.533 124.227 1.00 22.57 125 VAL C C 1
ATOM 3020 O O . VAL C 1 125 ? 25.309 -17.302 124.127 1.00 22.36 125 VAL C O 1
ATOM 3024 N N . ASN C 1 126 ? 23.618 -18.758 124.127 1.00 23.56 126 ASN C N 1
ATOM 3025 C CA . ASN C 1 126 ? 24.518 -19.871 123.875 1.00 24.75 126 ASN C CA 1
ATOM 3026 C C . ASN C 1 126 ? 24.375 -20.391 122.460 1.00 24.04 126 ASN C C 1
ATOM 3027 O O . ASN C 1 126 ? 24.864 -21.465 122.123 1.00 26.04 126 ASN C O 1
ATOM 3032 N N . LEU C 1 127 ? 23.681 -19.638 121.628 1.00 22.28 127 LEU C N 1
ATOM 3033 C CA . LEU C 1 127 ? 23.546 -20.028 120.242 1.00 22.30 127 LEU C CA 1
ATOM 3034 C C . LEU C 1 127 ? 23.114 -21.459 119.956 1.00 23.37 127 LEU C C 1
ATOM 3035 O O . LEU C 1 127 ? 23.599 -22.070 119.000 1.00 22.78 127 LEU C O 1
ATOM 3040 N N . GLN C 1 128 ? 22.224 -22.007 120.770 1.00 24.15 128 GLN C N 1
ATOM 3041 C CA . GLN C 1 128 ? 21.743 -23.350 120.498 1.00 26.04 128 GLN C CA 1
ATOM 3042 C C . GLN C 1 128 ? 20.393 -23.173 119.840 1.00 26.44 128 GLN C C 1
ATOM 3043 O O . GLN C 1 128 ? 19.710 -22.174 120.072 1.00 27.06 128 GLN C O 1
ATOM 3049 N N . GLY C 1 129 ? 20.002 -24.121 119.006 1.00 26.46 129 GLY C N 1
ATOM 3050 C CA . GLY C 1 129 ? 18.705 -23.996 118.377 1.00 27.68 129 GLY C CA 1
ATOM 3051 C C . GLY C 1 129 ? 17.722 -24.661 119.310 1.00 28.66 129 GLY C C 1
ATOM 3052 O O . GLY C 1 129 ? 18.045 -24.940 120.468 1.00 28.94 129 GLY C O 1
ATOM 3053 N N . VAL C 1 130 ? 16.519 -24.922 118.825 1.00 28.72 130 VAL C N 1
ATOM 3054 C CA . VAL C 1 130 ? 15.554 -25.594 119.665 1.00 29.26 130 VAL C CA 1
ATOM 3055 C C . VAL C 1 130 ? 15.392 -27.028 119.154 1.00 30.40 130 VAL C C 1
ATOM 3056 O O . VAL C 1 130 ? 15.574 -27.288 117.952 1.00 30.17 130 VAL C O 1
ATOM 3060 N N . TYR C 1 131 ? 15.054 -27.958 120.051 1.00 31.21 131 TYR C N 1
ATOM 3061 C CA . TYR C 1 131 ? 14.949 -29.364 119.649 1.00 31.79 131 TYR C CA 1
ATOM 3062 C C . TYR C 1 131 ? 14.291 -30.371 120.626 1.00 31.20 131 TYR C C 1
ATOM 3063 O O . TYR C 1 131 ? 13.892 -31.470 120.167 1.00 27.32 131 TYR C O 1
#

Organism: Pseudomonas phage PRR1 (NCBI:txid12024)

CATH classification: 3.30.380.10

Radius of gyration: 28.17 Å; Cα contacts (8 Å, |Δi|>4): 857; chains: 3; bounding box: 82×102×36 Å

Sequence (393 aa):
AQLQNLVLKDREATPNDHTFVPRDIRDNVGEVVESTGVPIGESRFTISLRKTSNGRYKSTLKLVVPVVQSQTVNGIVTPVVVRTSYVTVDFDYDARSTTKERNNFVGMIADALKADKMLVHDTIVNLQGVYAQLQNLVLKDREATPNDHTFVPRDIRDNVGEVVESTGVPIGESRFTISLRKTSNGRYKSTLKLVVPVVQSQTVNGIVTPVVVRTSYVTVDFDYDARSTTKERNNFVGMIADALKADKMLVHDTIVNLQGVYAQLQNLVLKDREATPNDHTFVPRDIRDNVGEVVESTGVPIGESRFTISLRKTSNGRYKSTLKLVVPVVQSQTVNGIVTPVVVRTSYVTVDFDYDARSTTKERNNFVGMIADALKADKMLVHDTIVNLQGVY

InterPro domains:
  IPR002703 Levivirus coat protein [PF01819] (1-131)
  IPR015954 Bacteriophage RNA-type, capsid [G3DSA:3.30.380.10] (1-131)
  IPR015954 Bacteriophage RNA-type, capsid [SSF55405] (1-131)

Foldseek 3Di:
DPAAKDWDWDPPPPTDIFIWGWDDADPQKTKTWGDDPDPAQIKIKIKHWDQDPVGKIKMKIKIKHFDWDWDADPNPTDIHTPDMDIDMDMDIGHNVDDPVVVVVVCVVVVVCPDPPNVVRCCCVPVVDDDD/DDFAKDWDWDPPPPTDTQIWGWDDADPQKTKTWRDDPDVVQIWIKIKGWDQ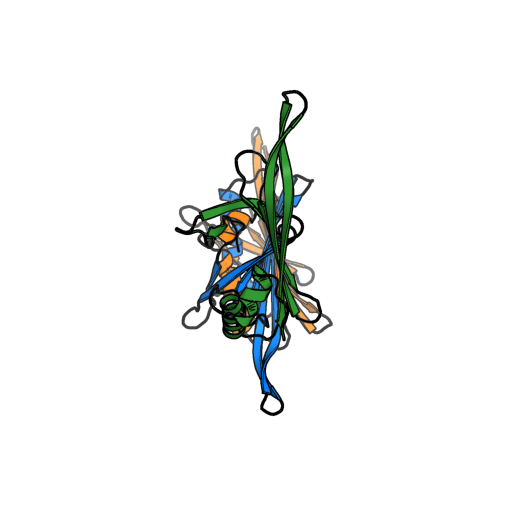DPVGKIKMKIKTKGFDWDWDDDPHDTDIDGPDMDMDMDMDIGHPPDDPVRVVVVCVVVVVCVDCPVVVRNCCVPVVDDDD/DPQAKDWDWDPPPPTDTFIFGWDDADPQKTKTWGDDPDPAQIKIKIKHWDQDPQQKIKIKIKIKGFDWDWDDDPNDTDIDTPDMDMDMDMDIGGNVDDPVVVVVVCVVVVVCCDCPVVQVNCCVPVVDDHD

Nearest PDB structures (foldseek):
  4ang-assembly1_A  TM=1.008E+00  e=1.580E-24  Pseudomonas phage PRR1
  2b2g-assembly1_C  TM=8.658E-01  e=6.046E-10  Escherichia phage MS2
  2bs0-assembly1_C  TM=8.749E-01  e=8.905E-10  Escherichia phage MS2
  1aq4-assembly1_C  TM=8.702E-01  e=1.111E-09  unclassified
  2c4y-assembly1_A-15  TM=8.605E-01  e=1.729E-09  Escherichia phage MS2

B-factor: mean 35.68, std 12.07, range [11.34, 74.61]

Secondary structure (DSSP, 8-state):
-----EEEE--SSS--EEEEEEEEESSSEEEEEE-SSSSSS-EEEEEEEEE-TTSEEEEEEEEEEEEEEEEEETTEEEEEEEEEEEEEEEEEEETT--HHHHHHHHHHHHHHSSTT-HHHHHHHTT-----/--S--EEEE--SSS--EEEEEEEEESSSEEEEEE-SS-TTT-EEEEEEEEE-TTSEEEEEEEEEEEEEEEEEETTEEEEEEEEEEEEEEEEEEETT--HHHHHHHHHHHHHHTSTT-HHHHHHHTT-----/--S--EEEE--SSS--EEEEEEEEESSSEEEEEE--SSSTT-EEEEEEEEE-SSSEEEEEEEEEEEEEEEEEETTEEEEEEEEEEEEEEEEEEETT--HHHHHHHHHHHHHHHSTT-HHHHHHHTT-----